Protein AF-A0A9E3F679-F1 (afdb_monomer_lite)

Radius of gyration: 23.99 Å; chains: 1; bounding box: 62×62×64 Å

Foldseek 3Di:
DDDVQLVVLCPDPDPVSVLVSLQCLLVVAPVSVVSLLVQCPDPDPSSVLSSLLSLLSSCAVVVDLVSLLSLLVSCLDPDQVSLQSSVVSLLNHDPVSNVSNDDQDDADPQWDAFLLSFWTWRHQDFDQADPVPSHGAEFAEEEEEEDEPPLLVLQLQALVQCVVAAACPPGRYAAEYEYAHDDPSNVVSCVVSVHGYTHIDGPDPDDPLPCSCLLVVLVRHVYFKYKYAYSNKGFQHYCVVVSVCQNPDDAQAKEFAFDPVRVVLVVVCVVVVCAPVVDLSAPPPQVCCCVPFVDGPSLVCLQQPPDDFRQPGQGDPRIMMHGSNNSVQLSVQSNVSPPSLNSQVSRPSGPCSNSVSSSRSNRVSVRYDHDDCLAEPELVVQVPPVPLCQFDQDPVVSDTAGNDDRPSHRMYRCPDPSSVVVVVVCVNNVND

Sequence (432 aa):
MIDPRLAEAASSANDVARLEAARRLADAGPAGLPLLRALVTDRNDFVRQAAKAAVYTVARDHADLEAARLGLEVAADNNLHLRVTAWQGLKALPRDLIAAAYEPPTPVPGHGIDCLSRNQVPTAAGPLRDPRTGGPRRCHVCVALVATPGFEGLLDMCLRSLKKNGGLEGLDHTLLAFMPGADDACRQVCRRHGALCVEPLSLVPPHASMKGMLYSLHRWVDARCYLCLEPDMLVLGPLRPLLERALAGRRGRLYAVPNLPSLRAQDAARRAGALREGGAGDPDLQAWITQCCGGDGGDVRFLLGERTVRPRLFANAGLFLGDREALARVEAQILAMQPFASLWIDTGYVHWRDEMVWNLAYSLAGNAVALPKHYNYEPEGEMEEGMLDGLRRDPETGRYAPALAPGQASVFHFVGAAKAWMPRYLEAYGIP

Secondary structure (DSSP, 8-state):
---HHHHHHHT-S-HHHHHHHHHHGGGGGGGGHHHHHHHTT-SSHHHHHHHHHHHHHHHHHHT-HHHHHHHHHHHT-SSHHHHHHHHHHHHTS-HHHHHHH--PPPPPTTEEE-TTSSEEEE-SSSTTB-TTTSSBEEEEEEEEEE--TT-HHHHHHHHHHHHHHS--TTS-EEEEEE-TT--HHHHHHHHHHT-EEE--EESS---TT--HHHHTGGGTEEEEEEEEE-TTEEE-S--HHHHHHHHHS-TT-EEEEEPHHHHHHHHHHHHTT-S-TT------HHHHHHHHHS--HHHHHHHHTT-----S--EEEEEEEE-HHHHHHHHHHHHHTTTHHHHHHHH---TTHHHHHHHHHHHHTT-EEEPPGGGSB-SHHHHTTS-TTSEEE-TTT--EEESS-TTS-SEEE--GGGGGGHHHHHHHTT--

pLDDT: mean 88.33, std 13.51, range [39.0, 98.5]

Structure (mmCIF, N/CA/C/O backbone):
data_AF-A0A9E3F679-F1
#
_entry.id   AF-A0A9E3F679-F1
#
loop_
_atom_site.group_PDB
_atom_site.id
_atom_site.type_symbol
_atom_site.label_atom_id
_atom_site.label_alt_id
_atom_site.label_comp_id
_atom_site.label_asym_id
_atom_site.label_entity_id
_atom_site.label_seq_id
_atom_site.pdbx_PDB_ins_code
_atom_site.Cartn_x
_atom_site.Cartn_y
_atom_site.Cartn_z
_atom_site.occupancy
_atom_site.B_iso_or_equiv
_atom_site.auth_seq_id
_atom_site.auth_comp_id
_atom_site.auth_asym_id
_atom_site.auth_atom_id
_atom_site.pdbx_PDB_model_num
ATOM 1 N N . MET A 1 1 ? 19.931 -14.560 -35.550 1.00 80.94 1 MET A N 1
ATOM 2 C CA . MET A 1 1 ? 21.250 -14.796 -34.920 1.00 80.94 1 MET A CA 1
ATOM 3 C C . MET A 1 1 ? 21.795 -13.457 -34.460 1.00 80.94 1 MET A C 1
ATOM 5 O O . MET A 1 1 ? 21.584 -12.485 -35.173 1.00 80.94 1 MET A O 1
ATOM 9 N N . ILE A 1 2 ? 22.438 -13.396 -33.293 1.00 92.06 2 ILE A N 1
ATOM 10 C CA . ILE A 1 2 ? 23.042 -12.155 -32.782 1.00 92.06 2 ILE A CA 1
ATOM 11 C C . ILE A 1 2 ? 24.328 -11.866 -33.572 1.00 92.06 2 ILE A C 1
ATOM 13 O O . ILE A 1 2 ? 25.098 -12.789 -33.831 1.00 92.06 2 ILE A O 1
ATOM 17 N N . ASP A 1 3 ? 24.564 -10.605 -33.942 1.00 93.44 3 ASP A N 1
ATOM 18 C CA . ASP A 1 3 ? 25.847 -10.152 -34.499 1.00 93.44 3 ASP A CA 1
ATOM 19 C C . ASP A 1 3 ? 26.981 -10.439 -33.487 1.00 93.44 3 ASP A C 1
ATOM 21 O O . ASP A 1 3 ? 26.928 -9.917 -32.368 1.00 93.44 3 ASP A O 1
ATOM 25 N N . PRO A 1 4 ? 28.016 -11.232 -33.835 1.00 95.19 4 PRO A N 1
ATOM 26 C CA . PRO A 1 4 ? 29.133 -11.527 -32.935 1.00 95.19 4 PRO A CA 1
ATOM 27 C C . PRO A 1 4 ? 29.804 -10.276 -32.355 1.00 95.19 4 PRO A C 1
ATOM 29 O O . PRO A 1 4 ? 30.250 -10.294 -31.209 1.00 95.19 4 PRO A O 1
ATOM 32 N N . ARG A 1 5 ? 29.814 -9.163 -33.103 1.00 96.06 5 ARG A N 1
ATOM 33 C CA . ARG A 1 5 ? 30.369 -7.885 -32.637 1.00 96.06 5 ARG A CA 1
ATOM 34 C C . ARG A 1 5 ? 29.556 -7.281 -31.495 1.00 96.06 5 ARG A C 1
ATOM 36 O O . ARG A 1 5 ? 30.126 -6.626 -30.630 1.00 96.06 5 ARG A O 1
ATOM 43 N N . LEU A 1 6 ? 28.237 -7.500 -31.467 1.00 95.31 6 LEU A N 1
ATOM 44 C CA . LEU A 1 6 ? 27.386 -7.061 -30.356 1.00 95.31 6 LEU A CA 1
ATOM 45 C C . LEU A 1 6 ? 27.658 -7.878 -29.092 1.00 95.31 6 LEU A C 1
ATOM 47 O O . LEU A 1 6 ? 27.690 -7.306 -28.006 1.00 95.31 6 LEU A O 1
ATOM 51 N N . ALA A 1 7 ? 27.892 -9.186 -29.227 1.00 96.19 7 ALA A N 1
ATOM 52 C CA . ALA A 1 7 ? 28.258 -10.037 -28.097 1.00 96.19 7 ALA A CA 1
ATOM 53 C C . ALA A 1 7 ? 29.616 -9.627 -27.502 1.00 96.19 7 ALA A C 1
ATOM 55 O O . ALA A 1 7 ? 29.734 -9.460 -26.288 1.00 96.19 7 ALA A O 1
ATOM 56 N N . GLU A 1 8 ? 30.613 -9.383 -28.357 1.00 96.94 8 GLU A N 1
ATOM 57 C CA . GLU A 1 8 ? 31.918 -8.865 -27.937 1.00 96.94 8 GLU A CA 1
ATOM 58 C C . GLU A 1 8 ? 31.774 -7.507 -27.231 1.00 96.94 8 GLU A C 1
ATOM 60 O O . GLU A 1 8 ? 32.242 -7.342 -26.102 1.00 96.94 8 GLU A O 1
ATOM 65 N N . ALA A 1 9 ? 31.045 -6.564 -27.840 1.00 96.44 9 ALA A N 1
ATOM 66 C CA . ALA A 1 9 ? 30.810 -5.238 -27.274 1.00 96.44 9 ALA A CA 1
ATOM 67 C C . ALA A 1 9 ? 30.090 -5.291 -25.917 1.00 96.44 9 ALA A C 1
ATOM 69 O O . ALA A 1 9 ? 30.489 -4.569 -25.005 1.00 96.44 9 ALA A O 1
ATOM 70 N N . ALA A 1 10 ? 29.096 -6.171 -25.748 1.00 96.62 10 ALA A N 1
ATOM 71 C CA . ALA A 1 10 ? 28.380 -6.373 -24.484 1.00 96.62 10 ALA A CA 1
ATOM 72 C C . ALA A 1 10 ? 29.289 -6.881 -23.350 1.00 96.62 10 ALA A C 1
ATOM 74 O O . ALA A 1 10 ? 29.038 -6.588 -22.185 1.00 96.62 10 ALA A O 1
ATOM 75 N N . SER A 1 11 ? 30.364 -7.600 -23.677 1.00 96.69 11 SER A N 1
ATOM 76 C CA . SER A 1 11 ? 31.350 -8.096 -22.704 1.00 96.69 11 SER A CA 1
ATOM 77 C C . SER A 1 11 ? 32.563 -7.172 -22.503 1.00 96.69 11 SER A C 1
ATOM 79 O O . SER A 1 11 ? 33.455 -7.475 -21.711 1.00 96.69 11 SER A O 1
ATOM 81 N N . SER A 1 12 ? 32.619 -6.040 -23.212 1.00 96.88 12 SER A N 1
ATOM 82 C CA . SER A 1 12 ? 33.777 -5.142 -23.218 1.00 96.88 12 SER A CA 1
ATOM 83 C C . SER A 1 12 ? 34.008 -4.450 -21.872 1.00 96.88 12 SER A C 1
ATOM 85 O O . SER A 1 12 ? 33.074 -4.008 -21.204 1.00 96.88 12 SER A O 1
ATOM 87 N N . ALA A 1 13 ? 35.273 -4.215 -21.511 1.00 96.56 13 ALA A N 1
ATOM 88 C CA . ALA A 1 13 ? 35.620 -3.370 -20.365 1.00 96.56 13 ALA A CA 1
ATOM 89 C C . ALA A 1 13 ? 35.211 -1.890 -20.553 1.00 96.56 13 ALA A C 1
ATOM 91 O O . ALA A 1 13 ? 35.121 -1.154 -19.569 1.00 96.56 13 ALA A O 1
ATOM 92 N N . ASN A 1 14 ? 34.950 -1.458 -21.794 1.00 97.56 14 ASN A N 1
ATOM 93 C CA . ASN A 1 14 ? 34.550 -0.095 -22.139 1.00 97.56 14 ASN A CA 1
ATOM 94 C C . ASN A 1 14 ? 33.033 0.100 -21.981 1.00 97.56 14 ASN A C 1
ATOM 96 O O . ASN A 1 14 ? 32.235 -0.497 -22.703 1.00 97.56 14 ASN A O 1
ATOM 100 N N . ASP A 1 15 ? 32.641 0.986 -21.067 1.00 98.12 15 ASP A N 1
ATOM 101 C CA . ASP A 1 15 ? 31.238 1.278 -20.762 1.00 98.12 15 ASP A CA 1
ATOM 102 C C . ASP A 1 15 ? 30.465 1.842 -21.970 1.00 98.12 15 ASP A C 1
ATOM 104 O O . ASP A 1 15 ? 29.288 1.534 -22.134 1.00 98.12 15 ASP A O 1
ATOM 108 N N . VAL A 1 16 ? 31.118 2.602 -22.859 1.00 97.81 16 VAL A N 1
ATOM 109 C CA . VAL A 1 16 ? 30.500 3.132 -24.090 1.00 97.81 16 VAL A CA 1
ATOM 110 C C . VAL A 1 16 ? 30.152 1.999 -25.054 1.00 97.81 16 VAL A C 1
ATOM 112 O O . VAL A 1 16 ? 29.074 2.003 -25.644 1.00 97.81 16 VAL A O 1
ATOM 115 N N . ALA A 1 17 ? 31.033 1.001 -25.183 1.00 97.62 17 ALA A N 1
ATOM 116 C CA . ALA A 1 17 ? 30.782 -0.161 -26.032 1.00 97.62 17 ALA A CA 1
ATOM 117 C C . ALA A 1 17 ? 29.613 -1.001 -25.498 1.00 97.62 17 ALA A C 1
ATOM 119 O O . ALA A 1 17 ? 28.734 -1.382 -26.270 1.00 97.62 17 ALA A O 1
ATOM 120 N N . ARG A 1 18 ? 29.554 -1.223 -24.176 1.00 98.25 18 ARG A N 1
ATOM 121 C CA . ARG A 1 18 ? 28.435 -1.940 -23.543 1.00 98.25 18 ARG A CA 1
ATOM 122 C C . ARG A 1 18 ? 27.120 -1.169 -23.638 1.00 98.25 18 ARG A C 1
ATOM 124 O O . ARG A 1 18 ? 26.083 -1.776 -23.886 1.00 98.25 18 ARG A O 1
ATOM 131 N N . LEU A 1 19 ? 27.156 0.156 -23.491 1.00 98.06 19 LEU A N 1
ATOM 132 C CA . LEU A 1 19 ? 25.983 1.020 -23.647 1.00 98.06 19 LEU A CA 1
ATOM 133 C C . LEU A 1 19 ? 25.403 0.925 -25.062 1.00 98.06 19 LEU A C 1
ATOM 135 O O . LEU A 1 19 ? 24.194 0.770 -25.228 1.00 98.06 19 LEU A O 1
ATOM 139 N N . GLU A 1 20 ? 26.261 0.997 -26.078 1.00 97.62 20 GLU A N 1
ATOM 140 C CA . GLU A 1 20 ? 25.837 0.868 -27.470 1.00 97.62 20 GLU A CA 1
ATOM 141 C C . GLU A 1 20 ? 25.322 -0.543 -27.777 1.00 97.62 20 GLU A C 1
ATOM 143 O O . GLU A 1 20 ? 24.285 -0.700 -28.423 1.00 97.62 20 GLU A O 1
ATOM 148 N N . ALA A 1 21 ? 25.985 -1.575 -27.244 1.00 98.00 21 ALA A N 1
ATOM 149 C CA . ALA A 1 21 ? 25.504 -2.947 -27.345 1.00 98.00 21 ALA A CA 1
ATOM 150 C C . ALA A 1 21 ? 24.099 -3.089 -26.738 1.00 98.00 21 ALA A C 1
ATOM 152 O O . ALA A 1 21 ? 23.206 -3.603 -27.404 1.00 98.00 21 ALA A O 1
ATOM 153 N N . ALA A 1 22 ? 23.870 -2.569 -25.527 1.00 97.50 22 ALA A N 1
ATOM 154 C CA . ALA A 1 22 ? 22.570 -2.613 -24.858 1.00 97.50 22 ALA A CA 1
ATOM 155 C C . ALA A 1 22 ? 21.447 -2.003 -25.712 1.00 97.50 22 ALA A C 1
ATOM 157 O O . ALA A 1 22 ? 20.374 -2.592 -25.820 1.00 97.50 22 ALA A O 1
ATOM 158 N N . ARG A 1 23 ? 21.702 -0.858 -26.359 1.00 96.12 23 ARG A N 1
ATOM 159 C CA . ARG A 1 23 ? 20.728 -0.191 -27.240 1.00 96.12 23 ARG A CA 1
ATOM 160 C C . ARG A 1 23 ? 20.392 -1.026 -28.473 1.00 96.12 23 ARG A C 1
ATOM 162 O O . ARG A 1 23 ? 19.222 -1.170 -28.804 1.00 96.12 23 ARG A O 1
ATOM 169 N N . ARG A 1 24 ? 21.410 -1.595 -29.123 1.00 97.19 24 ARG A N 1
ATOM 170 C CA . ARG A 1 24 ? 21.258 -2.369 -30.367 1.00 97.19 24 ARG A CA 1
ATOM 171 C C . ARG A 1 24 ? 20.737 -3.788 -30.149 1.00 97.19 24 ARG A C 1
ATOM 173 O O . ARG A 1 24 ? 20.224 -4.401 -31.077 1.00 97.19 24 ARG A O 1
ATOM 180 N N . LEU A 1 25 ? 20.856 -4.331 -28.937 1.00 97.19 25 LEU A N 1
ATOM 181 C CA . LEU A 1 25 ? 20.352 -5.669 -28.620 1.00 97.19 25 LEU A CA 1
ATOM 182 C C . LEU A 1 25 ? 18.822 -5.770 -28.702 1.00 97.19 25 LEU A C 1
ATOM 184 O O . LEU A 1 25 ? 18.325 -6.874 -28.914 1.00 97.19 25 LEU A O 1
ATOM 188 N N . ALA A 1 26 ? 18.088 -4.655 -28.602 1.00 94.56 26 ALA A N 1
ATOM 189 C CA . ALA A 1 26 ? 16.647 -4.640 -28.854 1.00 94.56 26 ALA A CA 1
ATOM 190 C C . ALA A 1 26 ? 16.306 -5.049 -30.300 1.00 94.56 26 ALA A C 1
ATOM 192 O O . ALA A 1 26 ? 15.379 -5.826 -30.512 1.00 94.56 26 ALA A O 1
ATOM 193 N N . ASP A 1 27 ? 17.108 -4.614 -31.280 1.00 96.06 27 ASP A N 1
ATOM 194 C CA . ASP A 1 27 ? 16.903 -4.915 -32.706 1.00 96.06 27 ASP A CA 1
ATOM 195 C C . ASP A 1 27 ? 17.104 -6.406 -33.030 1.00 96.06 27 ASP A C 1
ATOM 197 O O . ASP A 1 27 ? 16.627 -6.909 -34.047 1.00 96.06 27 ASP A O 1
ATOM 201 N N . ALA A 1 28 ? 17.814 -7.136 -32.163 1.00 95.19 28 ALA A N 1
ATOM 202 C CA . ALA A 1 28 ? 17.985 -8.582 -32.275 1.00 95.19 28 ALA A CA 1
ATOM 203 C C . ALA A 1 28 ? 16.760 -9.373 -31.765 1.00 95.19 28 ALA A C 1
ATOM 205 O O . ALA A 1 28 ? 16.750 -10.606 -31.863 1.00 95.19 28 ALA A O 1
ATOM 206 N N . GLY A 1 29 ? 15.748 -8.689 -31.218 1.00 95.56 29 GLY A N 1
ATOM 207 C CA . GLY A 1 29 ? 14.541 -9.289 -30.661 1.00 95.56 29 GLY A CA 1
ATOM 208 C C . GLY A 1 29 ? 14.841 -10.276 -29.523 1.00 95.56 29 GLY A C 1
ATOM 209 O O . GLY A 1 29 ? 15.822 -10.103 -28.790 1.00 95.56 29 GLY A O 1
ATOM 210 N N . PRO A 1 30 ? 14.054 -11.361 -29.385 1.00 97.19 30 PRO A N 1
ATOM 211 C CA . PRO A 1 30 ? 14.241 -12.359 -28.326 1.00 97.19 30 PRO A CA 1
ATOM 212 C C . PRO A 1 30 ? 15.635 -12.998 -28.297 1.00 97.19 30 PRO A C 1
ATOM 214 O O . PRO A 1 30 ? 16.128 -13.380 -27.236 1.00 97.19 30 PRO A O 1
ATOM 217 N N . ALA A 1 31 ? 16.324 -13.069 -29.443 1.00 97.06 31 ALA A N 1
ATOM 218 C CA . ALA A 1 31 ? 17.679 -13.608 -29.498 1.00 97.06 31 ALA A CA 1
ATOM 219 C C . ALA A 1 31 ? 18.676 -12.775 -28.672 1.00 97.06 31 ALA A C 1
ATOM 221 O O . ALA A 1 31 ? 19.662 -13.332 -28.205 1.00 97.06 31 ALA A O 1
ATOM 222 N N . GLY A 1 32 ? 18.431 -11.475 -28.463 1.00 97.19 32 GLY A N 1
ATOM 223 C CA . GLY A 1 32 ? 19.286 -10.592 -27.662 1.00 97.19 32 GLY A CA 1
ATOM 224 C C . GLY A 1 32 ? 19.144 -10.756 -26.141 1.00 97.19 32 GLY A C 1
ATOM 225 O O . GLY A 1 32 ? 20.013 -10.289 -25.399 1.00 97.19 32 GLY A O 1
ATOM 226 N N . LEU A 1 33 ? 18.093 -11.433 -25.657 1.00 97.12 33 LEU A N 1
ATOM 227 C CA . LEU A 1 33 ? 17.758 -11.505 -24.227 1.00 97.12 33 LEU A CA 1
ATOM 228 C C . LEU A 1 33 ? 18.863 -12.071 -23.322 1.00 97.12 33 LEU A C 1
ATOM 230 O O . LEU A 1 33 ? 19.068 -11.496 -22.252 1.00 97.12 33 LEU A O 1
ATOM 234 N N . PRO A 1 34 ? 19.620 -13.123 -23.699 1.00 97.56 34 PRO A N 1
ATOM 235 C CA . PRO A 1 34 ? 20.702 -13.627 -22.853 1.00 97.56 34 PRO A CA 1
ATOM 236 C C . PRO A 1 34 ? 21.771 -12.568 -22.545 1.00 97.56 34 PRO A C 1
ATOM 238 O O . PRO A 1 34 ? 22.261 -12.496 -21.421 1.00 97.56 34 PRO A O 1
ATOM 241 N N . LEU A 1 35 ? 22.100 -11.713 -23.521 1.00 97.88 35 LEU A N 1
ATOM 242 C CA . LEU A 1 35 ? 23.065 -10.625 -23.337 1.00 97.88 35 LEU A CA 1
ATOM 243 C C . LEU A 1 35 ? 22.453 -9.463 -22.546 1.00 97.88 35 LEU A C 1
ATOM 245 O O . LEU A 1 35 ? 23.104 -8.921 -21.654 1.00 97.88 35 LEU A O 1
ATOM 249 N N . LEU A 1 36 ? 21.188 -9.118 -22.808 1.00 97.94 36 LEU A N 1
ATOM 250 C CA . LEU A 1 36 ? 20.473 -8.101 -22.029 1.00 97.94 36 LEU A CA 1
ATOM 251 C C . LEU A 1 36 ? 20.374 -8.482 -20.546 1.00 97.94 36 LEU A C 1
ATOM 253 O O . LEU A 1 36 ? 20.601 -7.630 -19.691 1.00 97.94 36 LEU A O 1
ATOM 257 N N . ARG A 1 37 ? 20.125 -9.760 -20.230 1.00 97.56 37 ARG A N 1
ATOM 258 C CA . ARG A 1 37 ? 20.079 -10.274 -18.852 1.00 97.56 37 ARG A CA 1
ATOM 259 C C . ARG A 1 37 ? 21.392 -10.050 -18.092 1.00 97.56 37 ARG A C 1
ATOM 261 O O . ARG A 1 37 ? 21.352 -9.782 -16.897 1.00 97.56 37 ARG A O 1
ATOM 268 N N . ALA A 1 38 ? 22.541 -10.107 -18.763 1.00 96.94 38 ALA A N 1
ATOM 269 C CA . ALA A 1 38 ? 23.822 -9.772 -18.139 1.00 96.94 38 ALA A CA 1
ATOM 270 C C . ALA A 1 38 ? 23.984 -8.254 -17.916 1.00 96.94 38 ALA A C 1
ATOM 272 O O . ALA A 1 38 ? 24.497 -7.820 -16.884 1.00 96.94 38 ALA A O 1
ATOM 273 N N . LEU A 1 39 ? 23.517 -7.437 -18.866 1.00 97.44 39 LEU A N 1
ATOM 274 C CA . LEU A 1 39 ? 23.689 -5.980 -18.850 1.00 97.44 39 LEU A CA 1
ATOM 275 C C . LEU A 1 39 ? 22.720 -5.242 -17.911 1.00 97.44 39 LEU A C 1
ATOM 277 O O . LEU A 1 39 ? 23.024 -4.137 -17.465 1.00 97.44 39 LEU A O 1
ATOM 281 N N . VAL A 1 40 ? 21.569 -5.818 -17.553 1.00 96.94 40 VAL A N 1
ATOM 282 C CA . VAL A 1 40 ? 20.641 -5.178 -16.593 1.00 96.94 40 VAL A CA 1
ATOM 283 C C . VAL A 1 40 ? 21.222 -5.056 -15.178 1.00 96.94 40 VAL A C 1
ATOM 285 O O . VAL A 1 40 ? 20.765 -4.215 -14.404 1.00 96.94 40 VAL A O 1
ATOM 288 N N . THR A 1 41 ? 22.257 -5.840 -14.862 1.00 96.00 41 THR A N 1
ATOM 289 C CA . THR A 1 41 ? 23.034 -5.780 -13.613 1.00 96.00 41 THR A CA 1
ATOM 290 C C . THR A 1 41 ? 24.417 -5.143 -13.793 1.00 96.00 41 THR A C 1
ATOM 292 O O . THR A 1 41 ? 25.281 -5.310 -12.935 1.00 96.00 41 THR A O 1
ATOM 295 N N . ASP A 1 42 ? 24.660 -4.436 -14.902 1.00 97.50 42 ASP A N 1
ATOM 296 C CA . ASP A 1 42 ? 25.947 -3.785 -15.169 1.00 97.50 42 ASP A CA 1
ATOM 297 C C . ASP A 1 42 ? 26.356 -2.806 -14.054 1.00 97.50 42 ASP A C 1
ATOM 299 O O . ASP A 1 42 ? 25.527 -2.167 -13.408 1.00 97.50 42 ASP A O 1
ATOM 303 N N . ARG A 1 43 ? 27.663 -2.640 -13.847 1.00 95.81 43 ARG A N 1
ATOM 304 C CA . ARG A 1 43 ? 28.201 -1.676 -12.875 1.00 95.81 43 ARG A CA 1
ATOM 305 C C . ARG A 1 43 ? 27.931 -0.214 -13.252 1.00 95.81 43 ARG A C 1
ATOM 307 O O . ARG A 1 43 ? 27.995 0.650 -12.384 1.00 95.81 43 ARG A O 1
ATOM 314 N N . ASN A 1 44 ? 27.695 0.073 -14.532 1.00 96.81 44 ASN A N 1
ATOM 315 C CA . ASN A 1 44 ? 27.428 1.412 -15.040 1.00 96.81 44 ASN A CA 1
ATOM 316 C C . ASN A 1 44 ? 25.915 1.649 -15.178 1.00 96.81 44 ASN A C 1
ATOM 318 O O . ASN A 1 44 ? 25.216 0.931 -15.895 1.00 96.81 44 ASN A O 1
ATOM 322 N N . ASP A 1 45 ? 25.414 2.701 -14.533 1.00 95.88 45 ASP A N 1
ATOM 323 C CA . ASP A 1 45 ? 23.984 3.026 -14.498 1.00 95.88 45 ASP A CA 1
ATOM 324 C C . ASP A 1 45 ? 23.385 3.309 -15.879 1.00 95.88 45 ASP A C 1
ATOM 326 O O . ASP A 1 45 ? 22.256 2.895 -16.143 1.00 95.88 45 ASP A O 1
ATOM 330 N N . PHE A 1 46 ? 24.130 3.944 -16.789 1.00 96.69 46 PHE A N 1
ATOM 331 C CA . PHE A 1 46 ? 23.648 4.210 -18.147 1.00 96.69 46 PHE A CA 1
ATOM 332 C C . PHE A 1 46 ? 23.505 2.920 -18.956 1.00 96.69 46 PHE A C 1
ATOM 334 O O . PHE A 1 46 ? 22.536 2.768 -19.701 1.00 96.69 46 PHE A O 1
ATOM 341 N N . VAL A 1 47 ? 24.439 1.977 -18.786 1.00 97.50 47 VAL A N 1
ATOM 342 C CA . VAL A 1 47 ? 24.363 0.650 -19.417 1.00 97.50 47 VAL A CA 1
ATOM 343 C C . VAL A 1 47 ? 23.144 -0.103 -18.888 1.00 97.50 47 VAL A C 1
ATOM 345 O O . VAL A 1 47 ? 22.338 -0.576 -19.690 1.00 97.50 47 VAL A O 1
ATOM 348 N N . ARG A 1 48 ? 22.943 -0.132 -17.560 1.00 96.81 48 ARG A N 1
ATOM 349 C CA . ARG A 1 48 ? 21.747 -0.737 -16.949 1.00 96.81 48 ARG A CA 1
ATOM 350 C C . ARG A 1 48 ? 20.465 -0.110 -17.474 1.00 96.81 48 ARG A C 1
ATOM 352 O O . ARG A 1 48 ? 19.538 -0.827 -17.839 1.00 96.81 48 ARG A O 1
ATOM 359 N N . GLN A 1 49 ? 20.402 1.219 -17.527 1.00 96.12 49 GLN A N 1
ATOM 360 C CA . GLN A 1 49 ? 19.226 1.941 -18.003 1.00 96.12 49 GLN A CA 1
ATOM 361 C C . GLN A 1 49 ? 18.888 1.573 -19.452 1.00 96.12 49 GLN A C 1
ATOM 363 O O . GLN A 1 49 ? 17.735 1.255 -19.748 1.00 96.12 49 GLN A O 1
ATOM 368 N N . ALA A 1 50 ? 19.887 1.571 -20.339 1.00 96.94 50 ALA A N 1
ATOM 369 C CA . ALA A 1 50 ? 19.707 1.196 -21.736 1.00 96.94 50 ALA A CA 1
ATOM 370 C C . ALA A 1 50 ? 19.296 -0.274 -21.892 1.00 96.94 50 ALA A C 1
ATOM 372 O O . ALA A 1 50 ? 18.382 -0.565 -22.659 1.00 96.94 50 ALA A O 1
ATOM 373 N N . ALA A 1 51 ? 19.912 -1.184 -21.133 1.00 97.50 51 ALA 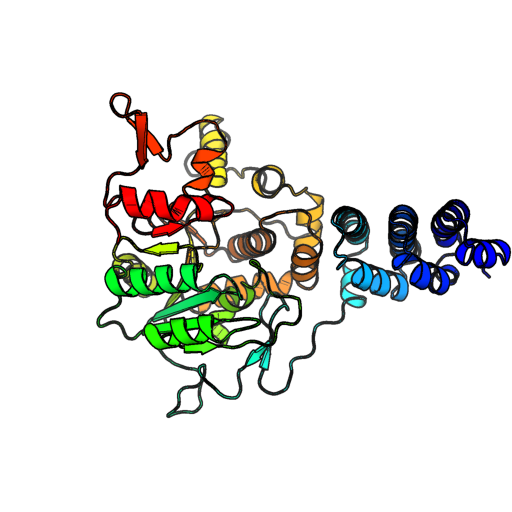A N 1
ATOM 374 C CA . ALA A 1 51 ? 19.574 -2.604 -21.165 1.00 97.50 51 ALA A CA 1
ATOM 375 C C . ALA A 1 51 ? 18.129 -2.849 -20.715 1.00 97.50 51 ALA A C 1
ATOM 377 O O . ALA A 1 51 ? 17.396 -3.574 -21.378 1.00 97.50 51 ALA A O 1
ATOM 378 N N . LYS A 1 52 ? 17.678 -2.191 -19.640 1.00 96.75 52 LYS A N 1
ATOM 379 C CA . LYS A 1 52 ? 16.281 -2.279 -19.188 1.00 96.75 52 LYS A CA 1
ATOM 380 C C . LYS A 1 52 ? 15.317 -1.759 -20.243 1.00 96.75 52 LYS A C 1
ATOM 382 O O . LYS A 1 52 ? 14.355 -2.446 -20.561 1.00 96.75 52 LYS A O 1
ATOM 387 N N . ALA A 1 53 ? 15.583 -0.583 -20.813 1.00 96.75 53 ALA A N 1
ATOM 388 C CA . ALA A 1 53 ? 14.757 -0.042 -21.890 1.00 96.75 53 ALA A CA 1
ATOM 389 C C . ALA A 1 53 ? 14.669 -1.018 -23.077 1.00 96.75 53 ALA A C 1
ATOM 391 O O . ALA A 1 53 ? 13.575 -1.276 -23.570 1.00 96.75 53 ALA A O 1
ATOM 392 N N . ALA A 1 54 ? 15.794 -1.625 -23.472 1.00 97.31 54 ALA A N 1
ATOM 393 C CA . ALA A 1 54 ? 15.835 -2.639 -24.521 1.00 97.31 54 ALA A CA 1
ATOM 394 C C . ALA A 1 54 ? 15.014 -3.893 -24.174 1.00 97.31 54 ALA A C 1
ATOM 396 O O . ALA A 1 54 ? 14.293 -4.385 -25.036 1.00 97.31 54 ALA A O 1
ATOM 397 N N . VAL A 1 55 ? 15.045 -4.373 -22.923 1.00 97.88 55 VAL A N 1
ATOM 398 C CA . VAL A 1 55 ? 14.193 -5.488 -22.462 1.00 97.88 55 VAL A CA 1
ATOM 399 C C . VAL A 1 55 ? 12.709 -5.175 -22.670 1.00 97.88 55 VAL A C 1
ATOM 401 O O . VAL A 1 55 ? 11.987 -6.000 -23.227 1.00 97.88 55 VAL A O 1
ATOM 404 N N . TYR A 1 56 ? 12.253 -3.976 -22.293 1.00 96.94 56 TYR A N 1
ATOM 405 C CA . TYR A 1 56 ? 10.855 -3.573 -22.493 1.00 96.94 56 TYR A CA 1
ATOM 406 C C . TYR A 1 56 ? 10.488 -3.399 -23.967 1.00 96.94 56 TYR A C 1
ATOM 408 O O . TYR A 1 56 ? 9.372 -3.744 -24.351 1.00 96.94 56 TYR A O 1
ATOM 416 N N . THR A 1 57 ? 11.413 -2.917 -24.801 1.00 97.38 57 THR A N 1
ATOM 417 C CA . THR A 1 57 ? 11.226 -2.876 -26.258 1.00 97.38 57 THR A CA 1
ATOM 418 C C . THR A 1 57 ? 11.034 -4.282 -26.819 1.00 97.38 57 THR A C 1
ATOM 420 O O . THR A 1 57 ? 10.061 -4.512 -27.530 1.00 97.38 57 THR A O 1
ATOM 423 N N . VAL A 1 58 ? 11.889 -5.244 -26.444 1.00 97.12 58 VAL A N 1
ATOM 424 C CA . VAL A 1 58 ? 11.758 -6.638 -26.899 1.00 97.12 58 VAL A CA 1
ATOM 425 C C . VAL A 1 58 ? 10.428 -7.241 -26.442 1.00 97.12 58 VAL A C 1
ATOM 427 O O . VAL A 1 58 ? 9.709 -7.818 -27.255 1.00 97.12 58 VAL A O 1
ATOM 430 N N . ALA A 1 59 ? 10.067 -7.062 -25.168 1.00 96.62 59 ALA A N 1
ATOM 431 C CA . ALA A 1 59 ? 8.806 -7.557 -24.619 1.00 96.62 59 ALA A CA 1
ATOM 432 C C . ALA A 1 59 ? 7.589 -6.987 -25.362 1.00 96.62 59 ALA A C 1
ATOM 434 O O . ALA A 1 59 ? 6.676 -7.732 -25.711 1.00 96.62 59 ALA A O 1
ATOM 435 N N . ARG A 1 60 ? 7.582 -5.679 -25.639 1.00 96.75 60 ARG A N 1
ATOM 436 C CA . ARG A 1 60 ? 6.476 -4.997 -26.322 1.00 96.75 60 ARG A CA 1
ATOM 437 C C . ARG A 1 60 ? 6.376 -5.386 -27.794 1.00 96.75 60 ARG A C 1
ATOM 439 O O . ARG A 1 60 ? 5.306 -5.779 -28.244 1.00 96.75 60 ARG A O 1
ATOM 446 N N . ASP A 1 61 ? 7.473 -5.256 -28.535 1.00 96.94 61 ASP A N 1
ATOM 447 C CA . ASP A 1 61 ? 7.460 -5.330 -30.000 1.00 96.94 61 ASP A CA 1
ATOM 448 C C . ASP A 1 61 ? 7.356 -6.780 -30.501 1.00 96.94 61 ASP A C 1
ATOM 450 O O . ASP A 1 61 ? 6.892 -7.018 -31.617 1.00 96.94 61 ASP A O 1
ATOM 454 N N . HIS A 1 62 ? 7.723 -7.756 -29.662 1.00 96.12 62 HIS A N 1
ATOM 455 C CA . HIS A 1 62 ? 7.639 -9.184 -29.979 1.00 96.12 62 HIS A CA 1
ATOM 456 C C . HIS A 1 62 ? 6.616 -9.960 -29.139 1.00 96.12 62 HIS A C 1
ATOM 458 O O . HIS A 1 62 ? 6.507 -11.171 -29.319 1.00 96.12 62 HIS A O 1
ATOM 464 N N . ALA A 1 63 ? 5.878 -9.297 -28.237 1.00 95.88 63 ALA A N 1
ATOM 465 C CA . ALA A 1 63 ? 5.000 -9.945 -27.254 1.00 95.88 63 ALA A CA 1
ATOM 466 C C . ALA A 1 63 ? 5.704 -11.092 -26.491 1.00 95.88 63 ALA A C 1
ATOM 468 O O . ALA A 1 63 ? 5.117 -12.140 -26.220 1.00 95.88 63 ALA A O 1
ATOM 469 N N . ASP A 1 64 ? 6.996 -10.911 -26.199 1.00 97.75 64 ASP A N 1
ATOM 470 C CA . ASP A 1 64 ? 7.858 -11.971 -25.685 1.00 97.75 64 ASP A CA 1
ATOM 471 C C . ASP A 1 64 ? 7.714 -12.121 -24.163 1.00 97.75 64 ASP A C 1
ATOM 473 O O . ASP A 1 64 ? 7.953 -11.185 -23.392 1.00 97.75 64 ASP A O 1
ATOM 477 N N . LEU A 1 65 ? 7.313 -13.320 -23.729 1.00 97.56 65 LEU A N 1
ATOM 478 C CA . LEU A 1 65 ? 7.029 -13.622 -22.326 1.00 97.56 65 LEU A CA 1
ATOM 479 C C . LEU A 1 65 ? 8.289 -13.614 -21.450 1.00 97.56 65 LEU A C 1
ATOM 481 O O . LEU A 1 65 ? 8.237 -13.164 -20.307 1.00 97.56 65 LEU A O 1
ATOM 485 N N . GLU A 1 66 ? 9.422 -14.083 -21.971 1.00 97.62 66 GLU A N 1
ATOM 486 C CA . GLU A 1 66 ? 10.687 -14.130 -21.229 1.00 97.62 66 GLU A CA 1
ATOM 487 C C . GLU A 1 66 ? 11.273 -12.728 -21.040 1.00 97.62 66 GLU A C 1
ATOM 489 O O . GLU A 1 66 ? 11.770 -12.393 -19.963 1.00 97.62 66 GLU A O 1
ATOM 494 N N . ALA A 1 67 ? 11.155 -11.873 -22.056 1.00 97.62 67 ALA A N 1
ATOM 495 C CA . ALA A 1 67 ? 11.483 -10.460 -21.960 1.00 97.62 67 ALA A CA 1
ATOM 496 C C . ALA A 1 67 ? 10.591 -9.750 -20.933 1.00 97.62 67 ALA A C 1
ATOM 498 O O . ALA A 1 67 ? 11.091 -8.969 -20.125 1.00 97.62 67 ALA A O 1
ATOM 499 N N . ALA A 1 68 ? 9.285 -10.041 -20.922 1.00 97.44 68 ALA A N 1
ATOM 500 C CA . ALA A 1 68 ? 8.364 -9.487 -19.935 1.00 97.44 68 ALA A CA 1
ATOM 501 C C . ALA A 1 68 ? 8.715 -9.942 -18.506 1.00 97.44 68 ALA A C 1
ATOM 503 O O . ALA A 1 68 ? 8.779 -9.100 -17.611 1.00 97.44 68 ALA A O 1
ATOM 504 N N . ARG A 1 69 ? 9.028 -11.232 -18.297 1.00 97.25 69 ARG A N 1
ATOM 505 C CA . ARG A 1 69 ? 9.517 -11.771 -17.010 1.00 97.25 69 ARG A CA 1
ATOM 506 C C . ARG A 1 69 ? 10.783 -11.061 -16.542 1.00 97.25 69 ARG A C 1
ATOM 508 O O . ARG A 1 69 ? 10.813 -10.543 -15.429 1.00 97.25 69 ARG A O 1
ATOM 515 N N . LEU A 1 70 ? 11.783 -10.947 -17.419 1.00 96.44 70 LEU A N 1
ATOM 516 C CA . LEU A 1 70 ? 13.008 -10.200 -17.126 1.00 96.44 70 LEU A CA 1
ATOM 517 C C . LEU A 1 70 ? 12.704 -8.730 -16.799 1.00 96.44 70 LEU A C 1
ATOM 519 O O . LEU A 1 70 ? 13.307 -8.171 -15.888 1.00 96.44 70 LEU A O 1
ATOM 523 N N . GLY A 1 71 ? 11.752 -8.109 -17.500 1.00 95.81 71 GLY A N 1
ATOM 524 C CA . GLY A 1 71 ? 11.253 -6.768 -17.199 1.00 95.81 71 GLY A CA 1
ATOM 525 C C . GLY A 1 71 ? 10.742 -6.650 -15.760 1.00 95.81 71 GLY A C 1
ATOM 526 O O . GLY A 1 71 ? 11.185 -5.770 -15.023 1.00 95.81 71 GLY A O 1
ATOM 527 N N . LEU A 1 72 ? 9.873 -7.571 -15.332 1.00 95.25 72 LEU A N 1
ATOM 528 C CA . LEU A 1 72 ? 9.345 -7.615 -13.963 1.00 95.25 72 LEU A CA 1
ATOM 529 C C . LEU A 1 72 ? 10.456 -7.808 -12.918 1.00 95.25 72 LEU A C 1
ATOM 531 O O . LEU A 1 72 ? 10.471 -7.092 -11.917 1.00 95.25 72 LEU A O 1
ATOM 535 N N . GLU A 1 73 ? 11.416 -8.705 -13.170 1.00 92.94 73 GLU A N 1
ATOM 536 C CA . GLU A 1 73 ? 12.573 -8.936 -12.290 1.00 92.94 73 GLU A CA 1
ATOM 537 C C . GLU A 1 73 ? 13.387 -7.650 -12.067 1.00 92.94 73 GLU A C 1
ATOM 539 O O . GLU A 1 73 ? 13.733 -7.299 -10.937 1.00 92.94 73 GLU A O 1
ATOM 544 N N . VAL A 1 74 ? 13.676 -6.905 -13.139 1.00 91.94 74 VAL A N 1
ATOM 545 C CA . VAL A 1 74 ? 14.538 -5.709 -13.073 1.00 91.94 74 VAL A CA 1
ATOM 546 C C . VAL A 1 74 ? 13.803 -4.449 -12.624 1.00 91.94 74 VAL A C 1
ATOM 548 O O . VAL A 1 74 ? 14.435 -3.393 -12.469 1.00 91.94 74 VAL A O 1
ATOM 551 N N . ALA A 1 75 ? 12.485 -4.532 -12.439 1.00 90.94 75 ALA A N 1
ATOM 552 C CA . ALA A 1 75 ? 11.654 -3.419 -12.008 1.00 90.94 75 ALA A CA 1
ATOM 553 C C . ALA A 1 75 ? 11.876 -3.069 -10.525 1.00 90.94 75 ALA A C 1
ATOM 555 O O . ALA A 1 75 ? 11.806 -1.898 -10.154 1.00 90.94 75 ALA A O 1
ATOM 556 N N . ALA A 1 76 ? 12.251 -4.047 -9.696 1.00 83.62 76 ALA A N 1
ATOM 557 C CA . ALA A 1 76 ? 12.524 -3.885 -8.265 1.00 83.62 76 ALA A CA 1
ATOM 558 C C . ALA A 1 76 ? 13.918 -3.290 -7.938 1.00 83.62 76 ALA A C 1
ATOM 560 O O . ALA A 1 76 ? 14.494 -3.579 -6.891 1.00 83.62 76 ALA A O 1
ATOM 561 N N . ASP A 1 77 ? 14.496 -2.470 -8.823 1.00 88.00 77 ASP A N 1
ATOM 562 C CA . ASP A 1 77 ? 15.838 -1.900 -8.619 1.00 88.00 77 ASP A CA 1
ATOM 563 C C . ASP A 1 77 ? 15.889 -0.925 -7.431 1.00 88.00 77 ASP A C 1
ATOM 565 O O . ASP A 1 77 ? 14.951 -0.172 -7.175 1.00 88.00 77 ASP A O 1
ATOM 569 N N . ASN A 1 78 ? 17.017 -0.874 -6.727 1.00 84.06 78 ASN A N 1
ATOM 570 C CA . ASN A 1 78 ? 17.213 0.081 -5.636 1.00 84.06 78 ASN A CA 1
ATOM 571 C C . ASN A 1 78 ? 17.486 1.511 -6.141 1.00 84.06 78 ASN A C 1
ATOM 573 O O . ASN A 1 78 ? 17.260 2.476 -5.410 1.00 84.06 78 ASN A O 1
ATOM 577 N N . ASN A 1 79 ? 17.948 1.676 -7.386 1.00 88.81 79 ASN A N 1
ATOM 578 C CA . ASN A 1 79 ? 18.165 2.980 -8.005 1.00 88.81 79 ASN A CA 1
ATOM 579 C C . ASN A 1 79 ? 16.839 3.565 -8.522 1.00 88.81 79 ASN A C 1
ATOM 581 O O . ASN A 1 79 ? 16.172 3.003 -9.395 1.00 88.81 79 ASN A O 1
ATOM 585 N N . LEU A 1 80 ? 16.484 4.746 -8.010 1.00 85.94 80 LEU A N 1
ATOM 586 C CA . LEU A 1 80 ? 15.239 5.438 -8.336 1.00 85.94 80 LEU A CA 1
ATOM 587 C C . LEU A 1 80 ? 15.081 5.732 -9.838 1.00 85.94 80 LEU A C 1
ATOM 589 O O . LEU A 1 80 ? 14.004 5.502 -10.380 1.00 85.94 80 LEU A O 1
ATOM 593 N N . HIS A 1 81 ? 16.134 6.175 -10.530 1.00 87.81 81 HIS A N 1
ATOM 594 C CA . HIS A 1 81 ? 16.072 6.472 -11.967 1.00 87.81 81 HIS A CA 1
ATOM 595 C C . HIS A 1 81 ? 15.856 5.210 -12.813 1.00 87.81 81 HIS A C 1
ATOM 597 O O . HIS A 1 81 ? 15.111 5.228 -13.800 1.00 87.81 81 HIS A O 1
ATOM 603 N N . LEU A 1 82 ? 16.460 4.091 -12.403 1.00 89.75 82 LEU A N 1
ATOM 604 C CA . LEU A 1 82 ? 16.259 2.803 -13.066 1.00 89.75 82 LEU A CA 1
ATOM 605 C C . LEU A 1 82 ? 14.843 2.267 -12.841 1.00 89.75 82 LEU A C 1
ATOM 607 O O . LEU A 1 82 ? 14.261 1.723 -13.779 1.00 89.75 82 LEU A O 1
ATOM 611 N N . ARG A 1 83 ? 14.263 2.471 -11.651 1.00 88.62 83 ARG A N 1
ATOM 612 C CA . ARG A 1 83 ? 12.850 2.151 -11.394 1.00 88.62 83 ARG A CA 1
ATOM 613 C C . ARG A 1 83 ? 11.902 2.969 -12.250 1.00 88.62 83 ARG A C 1
ATOM 615 O O . ARG A 1 83 ? 10.979 2.398 -12.808 1.00 88.62 83 ARG A O 1
ATOM 622 N N . VAL A 1 84 ? 12.146 4.271 -12.413 1.00 88.94 84 VAL A N 1
ATOM 623 C CA . VAL A 1 84 ? 11.318 5.117 -13.293 1.00 88.94 84 VAL A CA 1
ATOM 624 C C . VAL A 1 84 ? 11.359 4.602 -14.730 1.00 88.94 84 VAL A C 1
ATOM 626 O O . VAL A 1 84 ? 10.317 4.473 -15.364 1.00 88.94 84 VAL A O 1
ATOM 629 N N . THR A 1 85 ? 12.545 4.249 -15.233 1.00 90.94 85 THR A N 1
ATOM 630 C CA . THR A 1 85 ? 12.686 3.666 -16.578 1.00 90.94 85 THR A CA 1
ATOM 631 C C . THR A 1 85 ? 11.911 2.351 -16.691 1.00 90.94 85 THR A C 1
ATOM 633 O O . THR A 1 85 ? 11.174 2.152 -17.654 1.00 90.94 85 THR A O 1
ATOM 636 N N . ALA A 1 86 ? 12.030 1.479 -15.686 1.00 92.06 86 ALA A N 1
ATOM 637 C CA . ALA A 1 86 ? 11.290 0.226 -15.639 1.00 92.06 86 ALA A CA 1
ATOM 638 C C . ALA A 1 86 ? 9.773 0.438 -15.581 1.00 92.06 86 ALA A C 1
ATOM 640 O O . ALA A 1 86 ? 9.034 -0.212 -16.313 1.00 92.06 86 ALA A O 1
ATOM 641 N N . TRP A 1 87 ? 9.313 1.398 -14.781 1.00 92.62 87 TRP A N 1
ATOM 642 C CA . TRP A 1 87 ? 7.905 1.747 -14.664 1.00 92.62 87 TRP A CA 1
ATOM 643 C C . TRP A 1 87 ? 7.314 2.206 -15.998 1.00 92.62 87 TRP A C 1
ATOM 645 O O . TRP A 1 87 ? 6.272 1.707 -16.418 1.00 92.62 87 TRP A O 1
ATOM 655 N N . GLN A 1 88 ? 8.001 3.103 -16.710 1.00 92.75 88 GLN A N 1
ATOM 656 C CA . GLN A 1 88 ? 7.550 3.552 -18.032 1.00 92.75 88 GLN A CA 1
ATOM 657 C C . GLN A 1 88 ? 7.537 2.406 -19.053 1.00 92.75 88 GLN A C 1
ATOM 659 O O . GLN A 1 88 ? 6.613 2.314 -19.860 1.00 92.75 88 GLN A O 1
ATOM 664 N N . GLY A 1 89 ? 8.520 1.504 -18.981 1.00 93.75 89 GLY A N 1
ATOM 665 C CA . GLY A 1 89 ? 8.552 0.282 -19.780 1.00 93.75 89 GLY A CA 1
ATOM 666 C C . GLY A 1 89 ? 7.354 -0.631 -19.511 1.00 93.75 89 GLY A C 1
ATOM 667 O O . GLY A 1 89 ? 6.659 -1.012 -20.449 1.00 93.75 89 GLY A O 1
ATOM 668 N N . LEU A 1 90 ? 7.055 -0.912 -18.237 1.00 94.69 90 LEU A N 1
ATOM 669 C CA . LEU A 1 90 ? 5.903 -1.719 -17.823 1.00 94.69 90 LEU A CA 1
ATOM 670 C C . LEU A 1 90 ? 4.578 -1.111 -18.284 1.00 94.69 90 LEU A C 1
ATOM 672 O O . LEU A 1 90 ? 3.733 -1.830 -18.808 1.00 94.69 90 LEU A O 1
ATOM 676 N N . LYS A 1 91 ? 4.400 0.208 -18.155 1.00 93.88 91 LYS A N 1
ATOM 677 C CA . LYS A 1 91 ? 3.189 0.895 -18.636 1.00 93.88 91 LYS A CA 1
ATOM 678 C C . LYS A 1 91 ? 2.948 0.745 -20.135 1.00 93.88 91 LYS A C 1
ATOM 680 O O . LYS A 1 91 ? 1.802 0.834 -20.572 1.00 93.88 91 LYS A O 1
ATOM 685 N N . ALA A 1 92 ? 4.010 0.549 -20.911 1.00 95.00 92 ALA A N 1
ATOM 686 C CA . ALA A 1 92 ? 3.930 0.369 -22.352 1.00 95.00 92 ALA A CA 1
ATOM 687 C C . ALA A 1 92 ? 3.645 -1.084 -22.773 1.00 95.00 92 ALA A C 1
ATOM 689 O O . ALA A 1 92 ? 3.370 -1.313 -23.952 1.00 95.00 92 ALA A O 1
ATOM 690 N N . LEU A 1 93 ? 3.714 -2.056 -21.855 1.00 96.31 93 LEU A N 1
ATOM 691 C CA . LEU A 1 93 ? 3.417 -3.453 -22.165 1.00 96.31 93 LEU A CA 1
ATOM 692 C C . LEU A 1 93 ? 1.905 -3.731 -22.155 1.00 96.31 93 LEU A C 1
ATOM 694 O O . LEU A 1 93 ? 1.168 -3.158 -21.346 1.00 96.31 93 LEU A O 1
ATOM 698 N N . PRO A 1 94 ? 1.429 -4.665 -22.998 1.00 96.56 94 PRO A N 1
ATOM 699 C CA . PRO A 1 94 ? 0.084 -5.213 -22.877 1.00 96.56 94 PRO A CA 1
ATOM 700 C C . PRO A 1 94 ? -0.158 -5.827 -21.489 1.00 96.56 94 PRO A C 1
ATOM 702 O O . PRO A 1 94 ? 0.698 -6.510 -20.921 1.00 96.56 94 PRO A O 1
ATOM 705 N N . ARG A 1 95 ? -1.345 -5.586 -20.923 1.00 96.06 95 ARG A N 1
ATOM 706 C CA . ARG A 1 95 ? -1.707 -6.061 -19.575 1.00 96.06 95 ARG A CA 1
ATOM 707 C C . ARG A 1 95 ? -1.746 -7.583 -19.479 1.00 96.06 95 ARG A C 1
ATOM 709 O O . ARG A 1 95 ? -1.329 -8.142 -18.473 1.00 96.06 95 ARG A O 1
ATOM 716 N N . ASP A 1 96 ? -2.278 -8.238 -20.498 1.00 97.12 96 ASP A N 1
ATOM 717 C CA . ASP A 1 96 ? -2.341 -9.693 -20.613 1.00 97.12 96 ASP A CA 1
ATOM 718 C C . ASP A 1 96 ? -0.942 -10.319 -20.649 1.00 97.12 96 ASP A C 1
ATOM 720 O O . ASP A 1 96 ? -0.713 -11.316 -19.966 1.00 97.12 96 ASP A O 1
ATOM 724 N N . LEU A 1 97 ? 0.015 -9.682 -21.331 1.00 97.62 97 LEU A N 1
ATOM 725 C CA . LEU A 1 97 ? 1.418 -10.100 -21.307 1.00 97.62 97 LEU A CA 1
ATOM 726 C C . LEU A 1 97 ? 2.026 -9.982 -19.901 1.00 97.62 97 LEU A C 1
ATOM 728 O O . LEU A 1 97 ? 2.655 -10.926 -19.428 1.00 97.62 97 LEU A O 1
ATOM 732 N N . ILE A 1 98 ? 1.802 -8.863 -19.199 1.00 97.50 98 ILE A N 1
ATOM 733 C CA . ILE A 1 98 ? 2.251 -8.697 -17.803 1.00 97.50 98 ILE A CA 1
ATOM 734 C C . ILE A 1 98 ? 1.625 -9.765 -16.903 1.00 97.50 98 ILE A C 1
ATOM 736 O O . ILE A 1 98 ? 2.321 -10.374 -16.096 1.00 97.50 98 ILE A O 1
ATOM 740 N N . ALA A 1 99 ? 0.317 -9.994 -17.029 1.00 96.75 99 ALA A N 1
ATOM 741 C CA . ALA A 1 99 ? -0.399 -10.977 -16.226 1.00 96.75 99 ALA A CA 1
ATOM 742 C C . ALA A 1 99 ? 0.103 -12.408 -16.476 1.00 96.75 99 ALA A C 1
ATOM 744 O O . ALA A 1 99 ? 0.193 -13.181 -15.528 1.00 96.75 99 ALA A O 1
ATOM 745 N N . ALA A 1 100 ? 0.462 -12.745 -17.718 1.00 97.44 100 ALA A N 1
ATOM 746 C CA . ALA A 1 100 ? 1.062 -14.033 -18.056 1.00 97.44 100 ALA A CA 1
ATOM 747 C C . ALA A 1 100 ? 2.508 -14.168 -17.545 1.00 97.44 100 ALA A C 1
ATOM 749 O O . ALA A 1 100 ? 2.930 -15.264 -17.180 1.00 97.44 100 ALA A O 1
ATOM 750 N N . ALA A 1 101 ? 3.268 -13.069 -17.530 1.00 97.06 101 ALA A N 1
ATOM 751 C CA . ALA A 1 101 ? 4.652 -13.041 -17.060 1.00 97.06 101 ALA A CA 1
ATOM 752 C C . ALA A 1 101 ? 4.767 -13.040 -15.529 1.00 97.06 101 ALA A C 1
ATOM 754 O O . ALA A 1 101 ? 5.775 -13.492 -14.990 1.00 97.06 101 ALA A O 1
ATOM 755 N N . TYR A 1 102 ? 3.765 -12.508 -14.829 1.00 96.75 102 TYR A N 1
ATOM 756 C CA . TYR A 1 102 ? 3.785 -12.375 -13.380 1.00 96.75 102 TYR A CA 1
ATOM 757 C C . TYR A 1 102 ? 3.542 -13.714 -12.683 1.00 96.75 102 TYR A C 1
ATOM 759 O O . TYR A 1 102 ? 2.492 -14.338 -12.833 1.00 96.75 102 TYR A O 1
ATOM 767 N N . GLU A 1 103 ? 4.489 -14.106 -11.838 1.00 95.06 103 GLU A N 1
ATOM 768 C CA . GLU A 1 103 ? 4.370 -15.286 -10.991 1.00 95.06 103 GLU A CA 1
ATOM 769 C C . GLU A 1 103 ? 3.913 -14.861 -9.590 1.00 95.06 103 GLU A C 1
ATOM 771 O O . GLU A 1 103 ? 4.680 -14.232 -8.854 1.00 95.06 103 GLU A O 1
ATOM 776 N N . PRO A 1 104 ? 2.659 -15.153 -9.194 1.00 93.62 104 PRO A N 1
ATOM 777 C CA . PRO A 1 104 ? 2.193 -14.798 -7.866 1.00 93.62 104 PRO A CA 1
ATOM 778 C C . PRO A 1 104 ? 2.984 -15.570 -6.803 1.00 93.62 104 PRO A C 1
ATOM 780 O O . PRO A 1 104 ? 3.327 -16.740 -7.008 1.00 93.62 104 PRO A O 1
ATOM 783 N N . PRO A 1 105 ? 3.238 -14.960 -5.633 1.00 94.56 105 PRO A N 1
ATOM 784 C CA . PRO A 1 105 ? 3.905 -15.662 -4.552 1.00 94.56 105 PRO A CA 1
ATOM 785 C C . PRO A 1 105 ? 3.098 -16.899 -4.149 1.00 94.56 105 PRO A C 1
ATOM 787 O O . PRO A 1 105 ? 1.874 -16.855 -4.022 1.00 94.56 105 PRO A O 1
ATOM 790 N N . THR A 1 106 ? 3.793 -18.012 -3.921 1.00 95.56 106 THR A N 1
ATOM 791 C CA . THR A 1 106 ? 3.163 -19.231 -3.406 1.00 95.56 106 THR A CA 1
ATOM 792 C C . THR A 1 106 ? 3.042 -19.129 -1.882 1.00 95.56 106 THR A C 1
ATOM 794 O O . THR A 1 106 ? 4.045 -18.853 -1.212 1.00 95.56 106 THR A O 1
ATOM 797 N N . PRO A 1 107 ? 1.844 -19.333 -1.300 1.00 94.62 107 PRO A N 1
ATOM 798 C CA . PRO A 1 107 ? 1.687 -19.310 0.145 1.00 94.62 107 PRO A CA 1
ATOM 799 C C . PRO A 1 107 ? 2.399 -20.511 0.775 1.00 94.62 107 PRO A C 1
ATOM 801 O O . PRO A 1 107 ? 2.213 -21.658 0.366 1.00 94.62 107 PRO A O 1
ATOM 804 N N . VAL A 1 108 ? 3.187 -20.249 1.810 1.00 95.56 108 VAL A N 1
ATOM 805 C CA . VAL A 1 108 ? 3.746 -21.255 2.708 1.00 95.56 108 VAL A CA 1
ATOM 806 C C . VAL A 1 108 ? 2.581 -21.968 3.405 1.00 95.56 108 VAL A C 1
ATOM 808 O O . VAL A 1 108 ? 1.611 -21.309 3.800 1.00 95.56 108 VAL A O 1
ATOM 811 N N . PRO A 1 109 ? 2.639 -23.301 3.600 1.00 94.88 109 PRO A N 1
ATOM 812 C CA . PRO A 1 109 ? 1.617 -24.023 4.344 1.00 94.88 109 PRO A CA 1
ATOM 813 C C . PRO A 1 109 ? 1.274 -23.341 5.673 1.00 94.88 109 PRO A C 1
ATOM 815 O O . PRO A 1 109 ? 2.143 -22.921 6.439 1.00 94.88 109 PRO A O 1
ATOM 818 N N . GLY A 1 110 ? -0.024 -23.191 5.927 1.00 93.50 110 GLY A N 1
ATOM 819 C CA . GLY A 1 110 ? -0.521 -22.512 7.118 1.00 93.50 110 GLY A CA 1
ATOM 820 C C . GLY A 1 110 ? -0.364 -20.992 7.114 1.00 93.50 110 GLY A C 1
ATOM 821 O O . GLY A 1 110 ? -0.565 -20.392 8.165 1.00 93.50 110 GLY A O 1
ATOM 822 N N . HIS A 1 111 ? -0.063 -20.364 5.976 1.00 96.31 111 HIS A N 1
ATOM 823 C CA . HIS A 1 111 ? -0.066 -18.912 5.800 1.00 96.31 111 HIS A CA 1
ATOM 824 C C . HIS A 1 111 ? -1.069 -18.477 4.724 1.00 96.31 111 HIS A C 1
ATOM 826 O O . HIS A 1 111 ? -1.420 -19.242 3.829 1.00 96.31 111 HIS A O 1
ATOM 832 N N . GLY A 1 112 ? -1.551 -17.241 4.833 1.00 96.00 112 GLY A N 1
ATOM 833 C CA . GLY A 1 112 ? -2.364 -16.576 3.819 1.00 96.00 112 GLY A CA 1
ATOM 834 C C . GLY A 1 112 ? -1.642 -15.344 3.291 1.00 96.00 112 GLY A C 1
ATOM 835 O O . GLY A 1 112 ? -1.012 -14.627 4.061 1.00 96.00 112 GLY A O 1
ATOM 836 N N . ILE A 1 113 ? -1.727 -15.088 1.989 1.00 97.38 113 ILE A N 1
ATOM 837 C CA . ILE A 1 113 ? -1.128 -13.896 1.378 1.00 97.38 113 ILE A CA 1
ATOM 838 C C . ILE A 1 113 ? -2.086 -12.707 1.535 1.00 97.38 113 ILE A C 1
ATOM 840 O O . ILE A 1 113 ? -3.301 -12.847 1.345 1.00 97.38 113 ILE A O 1
ATOM 844 N N . ASP A 1 114 ? -1.547 -11.549 1.917 1.00 97.81 114 ASP A N 1
ATOM 845 C CA . ASP A 1 114 ? -2.306 -10.302 1.971 1.00 97.81 114 ASP A CA 1
ATOM 846 C C . ASP A 1 114 ? -2.690 -9.797 0.569 1.00 97.81 114 ASP A C 1
ATOM 848 O O . ASP A 1 114 ? -2.134 -10.199 -0.448 1.00 97.81 114 ASP A O 1
ATOM 852 N N . CYS A 1 115 ? -3.674 -8.908 0.474 1.00 97.69 115 CYS A N 1
ATOM 853 C CA . CYS A 1 115 ? -4.220 -8.493 -0.820 1.00 97.69 115 CYS A CA 1
ATOM 854 C C . CYS A 1 115 ? -3.262 -7.665 -1.687 1.00 97.69 115 CYS A C 1
ATOM 856 O O . CYS A 1 115 ? -3.553 -7.430 -2.859 1.00 97.69 115 CYS A O 1
ATOM 858 N N . LEU A 1 116 ? -2.134 -7.218 -1.128 1.00 97.00 116 LEU A N 1
ATOM 859 C CA . LEU A 1 116 ? -1.060 -6.540 -1.856 1.00 97.00 116 LEU A CA 1
ATOM 860 C C . LEU A 1 116 ? 0.108 -7.475 -2.200 1.00 97.00 116 LEU A C 1
ATOM 862 O O . LEU A 1 116 ? 1.102 -7.009 -2.757 1.00 97.00 116 LEU A O 1
ATOM 866 N N . SER A 1 117 ? -0.004 -8.770 -1.894 1.00 96.75 117 SER A N 1
ATOM 867 C CA . SER A 1 117 ? 1.005 -9.794 -2.181 1.00 96.75 117 SER A CA 1
ATOM 868 C C . SER A 1 117 ? 2.390 -9.485 -1.604 1.00 96.75 117 SER A C 1
ATOM 870 O O . SER A 1 117 ? 3.403 -9.865 -2.185 1.00 96.75 117 SER A O 1
ATOM 872 N N . ARG A 1 118 ? 2.455 -8.784 -0.465 1.00 95.81 118 ARG A N 1
ATOM 873 C CA . ARG A 1 118 ? 3.723 -8.378 0.177 1.00 95.81 118 ARG A CA 1
ATOM 874 C C . ARG A 1 118 ? 4.028 -9.177 1.432 1.00 95.81 118 ARG A C 1
ATOM 876 O O . ARG A 1 118 ? 5.182 -9.233 1.851 1.00 95.81 118 ARG A O 1
ATOM 883 N N . ASN A 1 119 ? 3.010 -9.780 2.039 1.00 97.38 119 ASN A N 1
ATOM 884 C CA . ASN A 1 119 ? 3.138 -10.479 3.310 1.00 97.38 119 ASN A CA 1
ATOM 885 C C . ASN A 1 119 ? 2.397 -11.810 3.280 1.00 97.38 119 ASN A C 1
ATOM 887 O O . ASN A 1 119 ? 1.278 -11.896 2.772 1.00 97.38 119 ASN A O 1
ATOM 891 N N . GLN A 1 120 ? 2.993 -12.824 3.901 1.00 97.44 120 GLN A N 1
ATOM 892 C CA . GLN A 1 120 ? 2.302 -14.052 4.261 1.00 97.44 120 GLN A CA 1
ATOM 893 C C . GLN A 1 120 ? 1.998 -14.041 5.758 1.00 97.44 120 GLN A C 1
ATOM 895 O O . GLN A 1 120 ? 2.892 -14.089 6.601 1.00 97.44 120 GLN A O 1
ATOM 900 N N . VAL A 1 121 ? 0.717 -13.960 6.090 1.00 97.00 121 VAL A N 1
ATOM 901 C CA . VAL A 1 121 ? 0.204 -13.912 7.456 1.00 97.00 121 VAL A CA 1
ATOM 902 C C . VAL A 1 121 ? 0.023 -15.340 7.973 1.00 97.00 121 VAL A C 1
ATOM 904 O O . VAL A 1 121 ? -0.635 -16.134 7.298 1.00 97.00 121 VAL A O 1
ATOM 907 N N . PRO A 1 122 ? 0.553 -15.700 9.155 1.00 95.44 122 PRO A N 1
ATOM 908 C CA . PRO A 1 122 ? 0.331 -17.023 9.731 1.00 95.44 122 PRO A CA 1
ATOM 909 C C . PRO A 1 122 ? -1.158 -17.233 10.028 1.00 95.44 122 PRO A C 1
ATOM 911 O O . PRO A 1 122 ? -1.782 -16.462 10.753 1.00 95.44 122 PRO A O 1
ATOM 914 N N . THR A 1 123 ? -1.741 -18.291 9.465 1.00 89.62 123 THR A N 1
ATOM 915 C CA . THR A 1 123 ? -3.158 -18.635 9.627 1.00 89.62 123 THR A CA 1
ATOM 916 C C . THR A 1 123 ? -3.374 -19.941 10.368 1.00 89.62 123 THR A C 1
ATOM 918 O O . THR A 1 123 ? -4.401 -20.062 11.008 1.00 89.62 123 THR A O 1
ATOM 921 N N . ALA A 1 124 ? -2.496 -20.943 10.318 1.00 78.31 124 ALA A N 1
ATOM 922 C CA . ALA A 1 124 ? -2.792 -22.257 10.914 1.00 78.31 124 ALA A CA 1
ATOM 923 C C . ALA A 1 124 ? -2.615 -22.306 12.441 1.00 78.31 124 ALA A C 1
ATOM 925 O O . ALA A 1 124 ? -3.291 -23.080 13.113 1.00 78.31 124 ALA A O 1
ATOM 926 N N . ALA A 1 125 ? -1.741 -21.469 12.995 1.00 72.31 125 ALA A N 1
ATOM 927 C CA . ALA A 1 125 ? -1.424 -21.436 14.416 1.00 72.31 125 ALA A CA 1
ATOM 928 C C . ALA A 1 125 ? -1.069 -20.009 14.858 1.00 72.31 125 ALA A C 1
ATOM 930 O O . ALA A 1 125 ? -0.794 -19.140 14.030 1.00 72.31 125 ALA A O 1
ATOM 931 N N . GLY A 1 126 ? -1.062 -19.777 16.171 1.00 81.50 126 GLY A N 1
ATOM 932 C CA . GLY A 1 126 ? -0.564 -18.538 16.765 1.00 81.50 126 GLY A CA 1
ATOM 933 C C . GLY A 1 126 ? -1.652 -17.520 17.142 1.00 81.50 126 GLY A C 1
ATOM 934 O O . GLY A 1 126 ? -2.800 -17.895 17.389 1.00 81.50 126 GLY A O 1
ATOM 935 N N . PRO A 1 127 ? -1.302 -16.225 17.241 1.00 81.88 127 PRO A N 1
ATOM 936 C CA . PRO A 1 127 ? -2.115 -15.193 17.904 1.00 81.88 127 PRO A CA 1
ATOM 937 C C . PRO A 1 127 ? -3.482 -14.945 17.247 1.00 81.88 127 PRO A C 1
ATOM 939 O O . PRO A 1 127 ? -4.424 -14.508 17.913 1.00 81.88 127 PRO A O 1
ATOM 942 N N . LEU A 1 128 ? -3.609 -15.258 15.956 1.00 90.75 128 LEU A N 1
ATOM 943 C CA . LEU A 1 128 ? -4.835 -15.091 15.173 1.00 90.75 128 LEU A CA 1
ATOM 944 C C . LEU A 1 128 ? -5.859 -16.213 15.387 1.00 90.75 128 LEU A C 1
ATOM 946 O O . LEU A 1 128 ? -6.999 -16.094 14.938 1.00 90.75 128 LEU A O 1
ATOM 950 N N . ARG A 1 129 ? -5.487 -17.287 16.094 1.00 91.12 129 ARG A N 1
ATOM 951 C CA . ARG A 1 129 ? -6.418 -18.343 16.484 1.00 91.12 129 ARG A CA 1
ATOM 952 C C . ARG A 1 129 ? -6.957 -18.119 17.887 1.00 91.12 129 ARG A C 1
ATOM 954 O O . ARG A 1 129 ? -6.270 -17.633 18.789 1.00 91.12 129 ARG A O 1
ATOM 961 N N . ASP A 1 130 ? -8.221 -18.475 18.056 1.00 88.31 130 ASP A N 1
ATOM 962 C CA . ASP A 1 130 ? -8.838 -18.581 19.364 1.00 88.31 130 ASP A CA 1
ATOM 963 C C . ASP A 1 130 ? -8.272 -19.830 20.069 1.00 88.31 130 ASP A C 1
ATOM 965 O O . ASP A 1 130 ? -8.384 -20.935 19.532 1.00 88.31 130 ASP A O 1
ATOM 969 N N . PRO A 1 131 ? -7.658 -19.690 21.258 1.00 85.81 131 PRO A N 1
ATOM 970 C CA . PRO A 1 131 ? -6.984 -20.801 21.929 1.00 85.81 131 PRO A CA 1
ATOM 971 C C . PRO A 1 131 ? -7.942 -21.895 22.417 1.00 85.81 131 PRO A C 1
ATOM 973 O O . PRO A 1 131 ? -7.492 -22.992 22.730 1.00 85.81 131 PRO A O 1
ATOM 976 N N . ARG A 1 132 ? -9.249 -21.615 22.508 1.00 87.94 132 ARG A N 1
ATOM 977 C CA . ARG A 1 132 ? -10.267 -22.576 22.953 1.00 87.94 132 ARG A CA 1
ATOM 978 C C . ARG A 1 132 ? -10.850 -23.357 21.786 1.00 87.94 132 ARG A C 1
ATOM 980 O O . ARG A 1 132 ? -11.122 -24.542 21.927 1.00 87.94 132 ARG A O 1
ATOM 987 N N . THR A 1 133 ? -11.077 -22.692 20.656 1.00 89.12 133 THR A N 1
ATOM 988 C CA . THR A 1 133 ? -11.769 -23.302 19.507 1.00 89.12 133 THR A CA 1
ATOM 989 C C . THR A 1 133 ? -10.835 -23.718 18.375 1.00 89.12 133 THR A C 1
ATOM 991 O O . THR A 1 133 ? -11.255 -24.461 17.494 1.00 89.12 133 THR A O 1
ATOM 994 N N . GLY A 1 134 ? -9.602 -23.200 18.332 1.00 88.00 134 GLY A N 1
ATOM 995 C CA . GLY A 1 134 ? -8.710 -23.326 17.174 1.00 88.00 134 GLY A CA 1
ATOM 996 C C . GLY A 1 134 ? -9.208 -22.585 15.922 1.00 88.00 134 GLY A C 1
ATOM 997 O O . GLY A 1 134 ? -8.538 -22.591 14.890 1.00 88.00 134 GLY A O 1
ATOM 998 N N . GLY A 1 135 ? -10.374 -21.932 15.987 1.00 87.81 135 GLY A N 1
ATOM 999 C CA . GLY A 1 135 ? -10.944 -21.119 14.917 1.00 87.81 135 GLY A CA 1
ATOM 1000 C C . GLY A 1 135 ? -10.309 -19.727 14.832 1.00 87.81 135 GLY A C 1
ATOM 1001 O O . GLY A 1 135 ? -9.436 -19.395 15.636 1.00 87.81 135 GLY A O 1
ATOM 1002 N N . PRO A 1 136 ? -10.700 -18.900 13.843 1.00 89.25 136 PRO A N 1
ATOM 1003 C CA . PRO A 1 136 ? -10.299 -17.494 13.801 1.00 89.25 136 PRO A CA 1
ATOM 1004 C C . PRO A 1 136 ? -10.677 -16.787 15.103 1.00 89.25 136 PRO A C 1
ATOM 1006 O O . PRO A 1 136 ? -11.746 -17.044 15.662 1.00 89.25 136 PRO A O 1
ATOM 1009 N N . ARG A 1 137 ? -9.811 -15.894 15.583 1.00 91.94 137 ARG A N 1
ATOM 1010 C CA . ARG A 1 137 ? -10.086 -15.088 16.773 1.00 91.94 137 ARG A CA 1
ATOM 1011 C C . ARG A 1 137 ? -11.363 -14.272 16.576 1.00 91.94 137 ARG A C 1
ATOM 1013 O O . ARG A 1 137 ? -11.510 -13.608 15.552 1.00 91.94 137 ARG A O 1
ATOM 1020 N N . ARG A 1 138 ? -12.258 -14.318 17.565 1.00 95.25 138 ARG A N 1
ATOM 1021 C CA . ARG A 1 138 ? -13.532 -13.590 17.570 1.00 95.25 138 ARG A CA 1
ATOM 1022 C C . ARG A 1 138 ? -13.499 -12.434 18.557 1.00 95.25 138 ARG A C 1
ATOM 1024 O O . ARG A 1 138 ? -13.009 -12.607 19.669 1.00 95.25 138 ARG A O 1
ATOM 1031 N N . CYS A 1 139 ? -14.031 -11.286 18.153 1.00 95.56 139 CYS A N 1
ATOM 1032 C CA . CYS A 1 139 ? -14.266 -10.140 19.033 1.00 95.56 139 CYS A CA 1
ATOM 1033 C C . CYS A 1 139 ? -15.357 -9.217 18.466 1.00 95.56 139 CYS A C 1
ATOM 1035 O O . CYS A 1 139 ? -15.757 -9.333 17.305 1.00 95.56 139 CYS A O 1
ATOM 1037 N N . HIS A 1 140 ? -15.844 -8.253 19.248 1.00 96.00 140 HIS A N 1
ATOM 1038 C CA . HIS A 1 140 ? -16.708 -7.202 18.701 1.00 96.00 140 HIS A CA 1
ATOM 1039 C C . HIS A 1 140 ? -15.913 -6.184 17.876 1.00 96.00 140 HIS A C 1
ATOM 1041 O O . HIS A 1 140 ? -16.325 -5.848 16.763 1.00 96.00 140 HIS A O 1
ATOM 1047 N N . VAL A 1 141 ? -14.778 -5.714 18.399 1.00 98.06 141 VAL A N 1
ATOM 1048 C CA . VAL A 1 141 ? -13.926 -4.712 17.742 1.00 98.06 141 VAL A CA 1
ATOM 1049 C C . VAL A 1 141 ? -12.507 -5.248 17.574 1.00 98.06 141 VAL A C 1
ATOM 1051 O O . VAL A 1 141 ? -11.864 -5.654 18.539 1.00 98.06 141 VAL A O 1
ATOM 1054 N N . CYS A 1 142 ? -11.978 -5.223 16.357 1.00 98.38 142 CYS A N 1
ATOM 1055 C CA . CYS A 1 142 ? -10.559 -5.443 16.107 1.00 98.38 142 CYS A CA 1
ATOM 1056 C C . CYS A 1 142 ? -9.902 -4.100 15.797 1.00 98.38 142 CYS A C 1
ATOM 1058 O O . CYS A 1 142 ? -10.270 -3.457 14.817 1.00 98.38 142 CYS A O 1
ATOM 1060 N N . VAL A 1 143 ? -8.950 -3.677 16.629 1.00 98.50 143 VAL A N 1
ATOM 1061 C CA . VAL A 1 143 ? -8.076 -2.544 16.315 1.00 98.50 143 VAL A CA 1
ATOM 1062 C C . VAL A 1 143 ? -6.760 -3.101 15.801 1.00 98.50 143 VAL A C 1
ATOM 1064 O O . VAL A 1 143 ? -6.128 -3.897 16.498 1.00 98.50 143 VAL A O 1
ATOM 1067 N N . ALA A 1 144 ? -6.362 -2.713 14.594 1.00 98.50 144 ALA A N 1
ATOM 1068 C CA . ALA A 1 144 ? -5.179 -3.252 13.941 1.00 98.50 144 ALA A CA 1
ATOM 1069 C C . ALA A 1 144 ? -4.233 -2.159 13.446 1.00 98.50 144 ALA A C 1
ATOM 1071 O O . ALA A 1 144 ? -4.678 -1.139 12.922 1.00 98.50 144 ALA A O 1
ATOM 1072 N N . LEU A 1 145 ? -2.933 -2.413 13.576 1.00 97.94 145 LEU A N 1
ATOM 1073 C CA . LEU A 1 145 ? -1.861 -1.555 13.069 1.00 97.94 145 LEU A CA 1
ATOM 1074 C C . LEU A 1 145 ? -0.793 -2.402 12.372 1.00 97.94 145 LEU A C 1
ATOM 1076 O O . LEU A 1 145 ? -0.711 -3.617 12.574 1.00 97.94 145 LEU A O 1
ATOM 1080 N N . VAL A 1 146 ? 0.038 -1.747 11.565 1.00 97.62 146 VAL A N 1
ATOM 1081 C CA . VAL A 1 146 ? 1.271 -2.323 11.014 1.00 97.62 146 VAL A CA 1
ATOM 1082 C C . VAL A 1 146 ? 2.433 -1.472 11.488 1.00 97.62 146 VAL A C 1
ATOM 1084 O O . VAL A 1 146 ? 2.394 -0.257 11.319 1.00 97.62 146 VAL A O 1
ATOM 1087 N N . ALA A 1 147 ? 3.474 -2.088 12.034 1.00 95.62 147 ALA A N 1
ATOM 1088 C CA . ALA A 1 147 ? 4.719 -1.390 12.326 1.00 95.62 147 ALA A CA 1
ATOM 1089 C C . ALA A 1 147 ? 5.922 -2.230 11.886 1.00 95.62 147 ALA A C 1
ATOM 1091 O O . ALA A 1 147 ? 5.932 -3.451 11.997 1.00 95.62 147 ALA A O 1
ATOM 1092 N N . THR A 1 148 ? 6.930 -1.564 11.334 1.00 94.25 148 THR A N 1
ATOM 1093 C CA . THR A 1 148 ? 8.192 -2.175 10.896 1.00 94.25 148 THR A CA 1
ATOM 1094 C C . THR A 1 148 ? 9.301 -1.826 11.889 1.00 94.25 148 THR A C 1
ATOM 1096 O O . THR A 1 148 ? 9.122 -0.884 12.664 1.00 94.25 148 THR A O 1
ATOM 1099 N N . PRO A 1 149 ? 10.461 -2.504 11.856 1.00 93.50 149 PRO A N 1
ATOM 1100 C CA . PRO A 1 149 ? 11.619 -2.085 12.644 1.00 93.50 149 PRO A CA 1
ATOM 1101 C C . PRO A 1 149 ? 11.924 -0.588 12.489 1.00 93.50 149 PRO A C 1
ATOM 1103 O O . PRO A 1 149 ? 11.837 -0.042 11.384 1.00 93.50 149 PRO A O 1
ATOM 1106 N N . GLY A 1 150 ? 12.240 0.073 13.601 1.00 92.31 150 GLY A N 1
ATOM 1107 C CA . GLY A 1 150 ? 12.443 1.520 13.712 1.00 92.31 150 GLY A CA 1
ATOM 1108 C C . GLY A 1 150 ? 11.187 2.327 14.073 1.00 92.31 150 GLY A C 1
ATOM 1109 O O . GLY A 1 150 ? 11.282 3.539 14.272 1.00 92.31 150 GLY A O 1
ATOM 1110 N N . PHE A 1 151 ? 10.006 1.698 14.155 1.00 93.81 151 PHE A N 1
ATOM 1111 C CA . PHE A 1 151 ? 8.741 2.356 14.528 1.00 93.81 151 PHE A CA 1
ATOM 1112 C C . PHE A 1 151 ? 8.321 2.090 15.980 1.00 93.81 151 PHE A C 1
ATOM 1114 O O . PHE A 1 151 ? 7.210 2.442 16.371 1.00 93.81 151 PHE A O 1
ATOM 1121 N N . GLU A 1 152 ? 9.182 1.504 16.807 1.00 95.25 152 GLU A N 1
ATOM 1122 C CA . GLU A 1 152 ? 8.863 1.060 18.170 1.00 95.25 152 GLU A CA 1
ATOM 1123 C C . GLU A 1 152 ? 8.325 2.208 19.027 1.00 95.25 152 GLU A C 1
ATOM 1125 O O . GLU A 1 152 ? 7.324 2.053 19.724 1.00 95.25 152 GLU A O 1
ATOM 1130 N N . GLY A 1 153 ? 8.977 3.374 18.958 1.00 94.38 153 GLY A N 1
ATOM 1131 C CA . GLY A 1 153 ? 8.576 4.561 19.715 1.00 94.38 153 GLY A CA 1
ATOM 1132 C C . GLY A 1 153 ? 7.226 5.123 19.266 1.00 94.38 153 GLY A C 1
ATOM 1133 O O . GLY A 1 153 ? 6.413 5.518 20.102 1.00 94.38 153 GLY A O 1
ATOM 1134 N N . LEU A 1 154 ? 6.961 5.105 17.956 1.00 95.44 154 LEU A N 1
ATOM 1135 C CA . LEU A 1 154 ? 5.684 5.535 17.383 1.00 95.44 154 LEU A CA 1
ATOM 1136 C C . LEU A 1 154 ? 4.568 4.562 17.785 1.00 95.44 154 LEU A C 1
ATOM 1138 O O . LEU A 1 154 ? 3.557 4.980 18.344 1.00 95.44 154 LEU A O 1
ATOM 1142 N N . LEU A 1 155 ? 4.804 3.256 17.633 1.00 96.50 155 LEU A N 1
ATOM 1143 C CA . LEU A 1 155 ? 3.881 2.205 18.056 1.00 96.50 155 LEU A CA 1
ATOM 1144 C C . LEU A 1 155 ? 3.553 2.297 19.555 1.00 96.50 155 LEU A C 1
ATOM 1146 O O . LEU A 1 155 ? 2.384 2.215 19.931 1.00 96.50 155 LEU A O 1
ATOM 1150 N N . ASP A 1 156 ? 4.561 2.488 20.412 1.00 97.06 156 ASP A N 1
ATOM 1151 C CA . ASP A 1 156 ? 4.373 2.622 21.861 1.00 97.06 156 ASP A CA 1
ATOM 1152 C C . ASP A 1 156 ? 3.517 3.839 22.204 1.00 97.06 156 ASP A C 1
ATOM 1154 O O . ASP A 1 156 ? 2.589 3.742 23.008 1.00 97.06 156 ASP A O 1
ATOM 1158 N N . MET A 1 157 ? 3.781 4.976 21.559 1.00 95.69 157 MET A N 1
ATOM 1159 C CA . MET A 1 157 ? 2.983 6.186 21.715 1.00 95.69 157 MET A CA 1
ATOM 1160 C C . MET A 1 157 ? 1.536 5.978 21.247 1.00 95.69 157 MET A C 1
ATOM 1162 O O . MET A 1 157 ? 0.606 6.319 21.986 1.00 95.69 157 MET A O 1
ATOM 1166 N N . CYS A 1 158 ? 1.336 5.403 20.061 1.00 97.38 158 CYS A N 1
ATOM 1167 C CA . CYS A 1 158 ? 0.016 5.131 19.503 1.00 97.38 158 CYS A CA 1
ATOM 1168 C C . CYS A 1 158 ? -0.797 4.234 20.442 1.00 97.38 158 CYS A C 1
ATOM 1170 O O . CYS A 1 158 ? -1.870 4.628 20.897 1.00 97.38 158 CYS A O 1
ATOM 1172 N N . LEU A 1 159 ? -0.252 3.082 20.845 1.00 97.62 159 LEU A N 1
ATOM 1173 C CA . LEU A 1 159 ? -0.937 2.136 21.729 1.00 97.62 159 LEU A CA 1
ATOM 1174 C C . LEU A 1 159 ? -1.203 2.715 23.124 1.00 97.62 159 LEU A C 1
ATOM 1176 O O . LEU A 1 159 ? -2.302 2.554 23.660 1.00 97.62 159 LEU A O 1
ATOM 1180 N N . ARG A 1 160 ? -0.236 3.437 23.703 1.00 96.38 160 ARG A N 1
ATOM 1181 C CA . ARG A 1 160 ? -0.394 4.116 24.998 1.00 96.38 160 ARG A CA 1
ATOM 1182 C C . ARG A 1 160 ? -1.510 5.158 24.955 1.00 96.38 160 ARG A C 1
ATOM 1184 O O . ARG A 1 160 ? -2.349 5.192 25.855 1.00 96.38 160 ARG A O 1
ATOM 1191 N N . SER A 1 161 ? -1.528 5.998 23.920 1.00 96.44 161 SER A N 1
ATOM 1192 C CA . SER A 1 161 ? -2.544 7.042 23.751 1.00 96.44 161 SER A CA 1
ATOM 1193 C C . SER A 1 161 ? -3.922 6.454 23.439 1.00 96.44 161 SER A C 1
ATOM 1195 O O . SER A 1 161 ? -4.910 6.874 24.035 1.00 96.44 161 SER A O 1
ATOM 1197 N N . LEU A 1 162 ? -3.990 5.403 22.616 1.00 97.31 162 LEU A N 1
ATOM 1198 C CA . LEU A 1 162 ? -5.214 4.652 22.342 1.00 97.31 162 LEU A CA 1
ATOM 1199 C C . LEU A 1 162 ? -5.794 4.040 23.621 1.00 97.31 162 LEU A C 1
ATOM 1201 O O . LEU A 1 162 ? -6.992 4.160 23.866 1.00 97.31 162 LEU A O 1
ATOM 1205 N N . LYS A 1 163 ? -4.957 3.416 24.457 1.00 96.19 163 LYS A N 1
ATOM 1206 C CA . LYS A 1 163 ? -5.393 2.835 25.731 1.00 96.19 163 LYS A CA 1
ATOM 1207 C C . LYS A 1 163 ? -5.926 3.902 26.687 1.00 96.19 163 LYS A C 1
ATOM 1209 O O . LYS A 1 163 ? -6.955 3.685 27.314 1.00 96.19 163 LYS A O 1
ATOM 1214 N N . LYS A 1 164 ? -5.242 5.047 26.781 1.00 95.38 164 LYS A N 1
ATOM 1215 C CA . LYS A 1 164 ? -5.611 6.144 27.687 1.00 95.38 164 LYS A CA 1
ATOM 1216 C C . LYS A 1 164 ? -6.869 6.892 27.233 1.00 95.38 164 LYS A C 1
ATOM 1218 O O . LYS A 1 164 ? -7.717 7.208 28.058 1.00 95.38 164 LYS A O 1
ATOM 1223 N N . ASN A 1 165 ? -6.974 7.191 25.939 1.00 95.56 165 ASN A N 1
ATOM 1224 C CA . ASN A 1 165 ? -7.935 8.166 25.416 1.00 95.56 165 ASN A CA 1
ATOM 1225 C C . ASN A 1 165 ? -8.972 7.556 24.465 1.00 95.56 165 ASN A C 1
ATOM 1227 O O . ASN A 1 165 ? -10.030 8.141 24.269 1.00 95.56 165 ASN A O 1
ATOM 1231 N N . GLY A 1 166 ? -8.713 6.382 23.882 1.00 95.38 166 GLY A N 1
ATOM 1232 C CA . GLY A 1 166 ? -9.547 5.804 22.822 1.00 95.38 166 GLY A CA 1
ATOM 1233 C C . GLY A 1 166 ? -10.935 5.344 23.275 1.00 95.38 166 GLY A C 1
ATOM 1234 O O . GLY A 1 166 ? -11.818 5.151 22.439 1.00 95.38 166 GLY A O 1
ATOM 1235 N N . GLY A 1 167 ? -11.162 5.195 24.584 1.00 95.25 167 GLY A N 1
ATOM 1236 C CA . GLY A 1 167 ? -12.466 4.820 25.137 1.00 95.25 167 GLY A CA 1
ATOM 1237 C C . GLY A 1 167 ? -12.874 3.374 24.837 1.00 95.25 167 GLY A C 1
ATOM 1238 O O . GLY A 1 167 ? -14.065 3.092 24.697 1.00 95.25 167 GLY A O 1
ATOM 1239 N N . LEU A 1 168 ? -11.909 2.453 24.731 1.00 95.50 168 LEU A N 1
ATOM 1240 C CA . LEU A 1 168 ? -12.152 1.037 24.409 1.00 95.50 168 LEU A CA 1
ATOM 1241 C C . LEU A 1 168 ? -12.579 0.181 25.619 1.00 95.50 168 LEU A C 1
ATOM 1243 O O . LEU A 1 168 ? -12.978 -0.969 25.454 1.00 95.50 168 LEU A O 1
ATOM 1247 N N . GLU A 1 169 ? -12.510 0.721 26.838 1.00 94.12 169 GLU A N 1
ATOM 1248 C CA . GLU A 1 169 ? -12.790 -0.013 28.080 1.00 94.12 169 GLU A CA 1
ATOM 1249 C C . GLU A 1 169 ? -14.217 -0.585 28.129 1.00 94.12 169 GLU A C 1
ATOM 1251 O O . GLU A 1 169 ? -15.196 0.116 27.899 1.00 94.12 169 GLU A O 1
ATOM 1256 N N . GLY A 1 170 ? -14.368 -1.873 28.436 1.00 93.44 170 GLY A N 1
ATOM 1257 C CA . GLY A 1 170 ? -15.680 -2.532 28.456 1.00 93.44 170 GLY A CA 1
ATOM 1258 C C . GLY A 1 170 ? -16.226 -2.930 27.078 1.00 93.44 170 GLY A C 1
ATOM 1259 O O . GLY A 1 170 ? -17.286 -3.549 27.012 1.00 93.44 170 GLY A O 1
ATOM 1260 N N . LEU A 1 171 ? -15.512 -2.640 25.984 1.00 94.12 171 LEU A N 1
ATOM 1261 C CA . LEU A 1 171 ? -15.761 -3.284 24.694 1.00 94.12 171 LEU A CA 1
ATOM 1262 C C . LEU A 1 171 ? -15.013 -4.619 24.636 1.00 94.12 171 LEU A C 1
ATOM 1264 O O . LEU A 1 171 ? -13.848 -4.696 25.026 1.00 94.12 171 LEU A O 1
ATOM 1268 N N . ASP A 1 172 ? -15.651 -5.651 24.087 1.00 95.69 172 ASP A N 1
ATOM 1269 C CA . ASP A 1 172 ? -14.958 -6.871 23.668 1.00 95.69 172 ASP A CA 1
ATOM 1270 C C . ASP A 1 172 ? -14.082 -6.554 22.447 1.00 95.69 172 ASP A C 1
ATOM 1272 O O . ASP A 1 172 ? -14.563 -6.482 21.310 1.00 95.69 172 ASP A O 1
ATOM 1276 N N . HIS A 1 173 ? -12.802 -6.277 22.690 1.00 96.62 173 HIS A N 1
ATOM 1277 C CA . HIS A 1 173 ? -11.879 -5.844 21.654 1.00 96.62 173 HIS A CA 1
ATOM 1278 C C . HIS A 1 173 ? -10.575 -6.637 21.642 1.00 96.62 173 HIS A C 1
ATOM 1280 O O . HIS A 1 173 ? -10.112 -7.158 22.652 1.00 96.62 173 HIS A O 1
ATOM 1286 N N . THR A 1 174 ? -9.969 -6.705 20.460 1.00 97.31 174 THR A N 1
ATOM 1287 C CA . THR A 1 174 ? -8.622 -7.237 20.247 1.00 97.31 174 THR A CA 1
ATOM 1288 C C . THR A 1 174 ? -7.747 -6.135 19.668 1.00 97.31 174 THR A C 1
ATOM 1290 O O . THR A 1 174 ? -8.111 -5.539 18.655 1.00 97.31 174 THR A O 1
ATOM 1293 N N . LEU A 1 175 ? -6.594 -5.896 20.296 1.00 98.19 175 LEU A N 1
ATOM 1294 C CA . LEU A 1 175 ? -5.521 -5.071 19.744 1.00 98.19 175 LEU A CA 1
ATOM 1295 C C . LEU A 1 175 ? -4.544 -5.978 18.992 1.00 98.19 175 LEU A C 1
ATOM 1297 O O . LEU A 1 175 ? -4.042 -6.948 19.560 1.00 98.19 175 LEU A O 1
ATOM 1301 N N . LEU A 1 176 ? -4.289 -5.674 17.724 1.00 98.00 176 LEU A N 1
ATOM 1302 C CA . LEU A 1 176 ? -3.477 -6.483 16.822 1.00 98.00 176 LEU A CA 1
ATOM 1303 C C . LEU A 1 176 ? -2.396 -5.623 16.169 1.00 98.00 176 LEU A C 1
ATOM 1305 O O . LEU A 1 176 ? -2.712 -4.608 15.560 1.00 98.00 176 LEU A O 1
ATOM 1309 N N . ALA A 1 177 ? -1.140 -6.046 16.235 1.00 97.94 177 ALA A N 1
ATOM 1310 C CA . ALA A 1 177 ? -0.041 -5.402 15.527 1.00 97.94 177 ALA A CA 1
ATOM 1311 C C . ALA A 1 177 ? 0.607 -6.407 14.571 1.00 97.94 177 ALA A C 1
ATOM 1313 O O . ALA A 1 177 ? 1.122 -7.438 15.007 1.00 97.94 177 ALA A O 1
ATOM 1314 N N . PHE A 1 178 ? 0.570 -6.117 13.270 1.00 98.12 178 PHE A N 1
ATOM 1315 C CA . PHE A 1 178 ? 1.357 -6.848 12.281 1.00 98.12 178 PHE A CA 1
ATOM 1316 C C . PHE A 1 178 ? 2.754 -6.248 12.199 1.00 98.12 178 PHE A C 1
ATOM 1318 O O . PHE A 1 178 ? 2.906 -5.054 11.947 1.00 98.12 178 PHE A O 1
ATOM 1325 N N . MET A 1 179 ? 3.762 -7.095 12.367 1.00 96.69 179 MET A N 1
ATOM 1326 C CA . MET A 1 179 ? 5.151 -6.682 12.517 1.00 96.69 179 MET A CA 1
ATOM 1327 C C . MET A 1 179 ? 6.041 -7.373 11.472 1.00 96.69 179 MET A C 1
ATOM 1329 O O . MET A 1 179 ? 6.765 -8.313 11.807 1.00 96.69 179 MET A O 1
ATOM 1333 N N . PRO A 1 180 ? 5.966 -6.991 10.182 1.00 96.06 180 PRO A N 1
ATOM 1334 C CA . PRO A 1 180 ? 6.840 -7.557 9.160 1.00 96.06 180 PRO A CA 1
ATOM 1335 C C . PRO A 1 180 ? 8.300 -7.205 9.466 1.00 96.06 180 PRO A C 1
ATOM 1337 O O . PRO A 1 180 ? 8.664 -6.031 9.546 1.00 96.06 180 PRO A O 1
ATOM 1340 N N . GLY A 1 181 ? 9.124 -8.237 9.666 1.00 93.69 181 GLY A N 1
ATOM 1341 C CA . GLY A 1 181 ? 10.510 -8.086 10.115 1.00 93.69 181 GLY A CA 1
ATOM 1342 C C . GLY A 1 181 ? 10.670 -7.780 11.608 1.00 93.69 181 GLY A C 1
ATOM 1343 O O . GLY A 1 181 ? 11.675 -7.185 11.971 1.00 93.69 181 GLY A O 1
ATOM 1344 N N . ALA A 1 182 ? 9.698 -8.146 12.456 1.00 89.31 182 ALA A N 1
ATOM 1345 C CA . ALA A 1 182 ? 9.683 -7.858 13.894 1.00 89.31 182 ALA A CA 1
ATOM 1346 C C . ALA A 1 182 ? 11.032 -8.050 14.614 1.00 89.31 182 ALA A C 1
ATOM 1348 O O . ALA A 1 182 ? 11.650 -9.118 14.540 1.00 89.31 182 ALA A O 1
ATOM 1349 N N . ASP A 1 183 ? 11.403 -7.053 15.418 1.00 92.62 183 ASP A N 1
ATOM 1350 C CA . ASP A 1 183 ? 12.497 -7.127 16.384 1.00 92.62 183 ASP A CA 1
ATOM 1351 C C . ASP A 1 183 ? 11.987 -7.216 17.837 1.00 92.62 183 ASP A C 1
ATOM 1353 O O . ASP A 1 183 ? 10.784 -7.159 18.127 1.00 92.62 183 ASP A O 1
ATOM 1357 N N . ASP A 1 184 ? 12.911 -7.389 18.783 1.00 96.56 184 ASP A N 1
ATOM 1358 C CA . ASP A 1 184 ? 12.565 -7.554 20.197 1.00 96.56 184 ASP A CA 1
ATOM 1359 C C . ASP A 1 184 ? 11.950 -6.300 20.822 1.00 96.56 184 ASP A C 1
ATOM 1361 O O . ASP A 1 184 ? 11.118 -6.409 21.733 1.00 96.56 184 ASP A O 1
ATOM 1365 N N . ALA A 1 185 ? 12.314 -5.120 20.325 1.00 96.19 185 ALA A N 1
ATOM 1366 C CA . ALA A 1 185 ? 11.818 -3.856 20.837 1.00 96.19 185 ALA A CA 1
ATOM 1367 C C . ALA A 1 185 ? 10.336 -3.668 20.465 1.00 96.19 185 ALA A C 1
ATOM 1369 O O . ALA A 1 185 ? 9.500 -3.413 21.339 1.00 96.19 185 ALA A O 1
ATOM 1370 N N . CYS A 1 186 ? 9.969 -3.953 19.217 1.00 95.06 186 CYS A N 1
ATOM 1371 C CA . CYS A 1 186 ? 8.589 -4.027 18.746 1.00 95.06 186 CYS A CA 1
ATOM 1372 C C . CYS A 1 186 ? 7.745 -5.048 19.537 1.00 95.06 186 CYS A C 1
ATOM 1374 O O . CYS A 1 186 ? 6.637 -4.742 20.001 1.00 95.06 186 CYS A O 1
ATOM 1376 N N . ARG A 1 187 ? 8.280 -6.258 19.765 1.00 96.19 187 ARG A N 1
ATOM 1377 C CA . ARG A 1 187 ? 7.613 -7.297 20.579 1.00 96.19 187 ARG A CA 1
ATOM 1378 C C . ARG A 1 187 ? 7.398 -6.843 22.020 1.00 96.19 187 ARG A C 1
ATOM 1380 O O . ARG A 1 187 ? 6.373 -7.156 22.633 1.00 96.19 187 ARG A O 1
ATOM 1387 N N . GLN A 1 188 ? 8.364 -6.133 22.602 1.00 97.88 188 GLN A N 1
ATOM 1388 C CA . GLN A 1 188 ? 8.257 -5.608 23.961 1.00 97.88 188 GLN A CA 1
ATOM 1389 C C . GLN A 1 188 ? 7.138 -4.568 24.076 1.00 97.88 188 GLN A C 1
ATOM 1391 O O . GLN A 1 188 ? 6.374 -4.620 25.042 1.00 97.88 188 GLN A O 1
ATOM 1396 N N . VAL A 1 189 ? 7.000 -3.681 23.089 1.00 98.00 189 VAL A N 1
ATOM 1397 C CA . VAL A 1 189 ? 5.902 -2.707 23.024 1.00 98.00 189 VAL A CA 1
ATOM 1398 C C . VAL A 1 189 ? 4.545 -3.415 22.960 1.00 98.00 189 VAL A C 1
ATOM 1400 O O . VAL A 1 189 ? 3.664 -3.116 23.767 1.00 98.00 189 VAL A O 1
ATOM 1403 N N . CYS A 1 190 ? 4.389 -4.419 22.088 1.00 97.75 190 CYS A N 1
ATOM 1404 C CA . CYS A 1 190 ? 3.145 -5.191 22.000 1.00 97.75 190 CYS A CA 1
ATOM 1405 C C . CYS A 1 190 ? 2.782 -5.846 23.342 1.00 97.75 190 CYS A C 1
ATOM 1407 O O . CYS A 1 190 ? 1.659 -5.692 23.824 1.00 97.75 190 CYS A O 1
ATOM 1409 N N . ARG A 1 191 ? 3.751 -6.504 24.000 1.00 97.69 191 ARG A N 1
ATOM 1410 C CA . ARG A 1 191 ? 3.557 -7.118 25.327 1.00 97.69 191 ARG A CA 1
ATOM 1411 C C . ARG A 1 191 ? 3.137 -6.101 26.388 1.00 97.69 191 ARG A C 1
ATOM 1413 O O . ARG A 1 191 ? 2.216 -6.376 27.150 1.00 97.69 191 ARG A O 1
ATOM 1420 N N . ARG A 1 192 ? 3.779 -4.928 26.424 1.00 97.94 192 ARG A N 1
ATOM 1421 C CA . ARG A 1 192 ? 3.487 -3.849 27.387 1.00 97.94 192 ARG A CA 1
ATOM 1422 C C . ARG A 1 192 ? 2.036 -3.372 27.300 1.00 97.94 192 ARG A C 1
ATOM 1424 O O . ARG A 1 192 ? 1.421 -3.091 28.328 1.00 97.94 192 ARG A O 1
ATOM 1431 N N . HIS A 1 193 ? 1.490 -3.305 26.088 1.00 97.44 193 HIS A N 1
ATOM 1432 C CA . HIS A 1 193 ? 0.132 -2.810 25.839 1.00 97.44 193 HIS A CA 1
ATOM 1433 C C . HIS A 1 193 ? -0.917 -3.911 25.675 1.00 97.44 193 HIS A C 1
ATOM 1435 O O . HIS A 1 193 ? -2.088 -3.600 25.476 1.00 97.44 193 HIS A O 1
ATOM 1441 N N . GLY A 1 194 ? -0.530 -5.185 25.792 1.00 97.00 194 GLY A N 1
ATOM 1442 C CA . GLY A 1 194 ? -1.438 -6.319 25.598 1.00 97.00 194 GLY A CA 1
ATOM 1443 C C . GLY A 1 194 ? -1.903 -6.494 24.149 1.00 97.00 194 GLY A C 1
ATOM 1444 O O . GLY A 1 194 ? -2.952 -7.089 23.915 1.00 97.00 194 GLY A O 1
ATOM 1445 N N . ALA A 1 195 ? -1.148 -5.970 23.180 1.00 97.81 195 ALA A N 1
ATOM 1446 C CA . ALA A 1 195 ? -1.419 -6.176 21.765 1.00 97.81 195 ALA A CA 1
ATOM 1447 C C . ALA A 1 195 ? -0.896 -7.544 21.309 1.00 97.81 195 ALA A C 1
ATOM 1449 O O . ALA A 1 195 ? 0.198 -7.977 21.680 1.00 97.81 195 ALA A O 1
ATOM 1450 N N . LEU A 1 196 ? -1.678 -8.219 20.471 1.00 96.88 196 LEU A N 1
ATOM 1451 C CA . LEU A 1 196 ? -1.265 -9.446 19.808 1.00 96.88 196 LEU A CA 1
ATOM 1452 C C . LEU A 1 196 ? -0.252 -9.106 18.713 1.00 96.88 196 LEU A C 1
ATOM 1454 O O . LEU A 1 196 ? -0.588 -8.426 17.746 1.00 96.88 196 LEU A O 1
ATOM 1458 N N . CYS A 1 197 ? 0.974 -9.597 18.868 1.00 96.81 197 CYS A N 1
ATOM 1459 C CA . CYS A 1 197 ? 2.033 -9.453 17.875 1.00 96.81 197 CYS A CA 1
ATOM 1460 C C . CYS A 1 197 ? 1.899 -10.559 16.824 1.00 96.81 197 CYS A C 1
ATOM 1462 O O . CYS A 1 197 ? 2.044 -11.735 17.154 1.00 96.81 197 CYS A O 1
ATOM 1464 N N . VAL A 1 198 ? 1.609 -10.192 15.576 1.00 97.19 198 VAL A N 1
ATOM 1465 C CA . VAL A 1 198 ? 1.619 -11.102 14.425 1.00 97.19 198 VAL A CA 1
ATOM 1466 C C . VAL A 1 198 ? 2.876 -10.832 13.621 1.00 97.19 198 VAL A C 1
ATOM 1468 O O . VAL A 1 198 ? 3.098 -9.705 13.191 1.00 97.19 198 VAL A O 1
ATOM 1471 N N . GLU A 1 199 ? 3.667 -11.869 13.381 1.00 96.62 199 GLU A N 1
ATOM 1472 C CA . GLU A 1 199 ? 4.934 -11.778 12.654 1.00 96.62 199 GLU A CA 1
ATOM 1473 C C . GLU A 1 199 ? 4.754 -12.403 11.264 1.00 96.62 199 GLU A C 1
ATOM 1475 O O . GLU A 1 199 ? 4.957 -13.606 11.096 1.00 96.62 199 GLU A O 1
ATOM 1480 N N . PRO A 1 200 ? 4.265 -11.637 10.272 1.00 97.12 200 PRO A N 1
ATOM 1481 C CA . PRO A 1 200 ? 4.129 -12.132 8.912 1.00 97.12 200 PRO A CA 1
ATOM 1482 C C . PRO A 1 200 ? 5.504 -12.370 8.276 1.00 97.12 200 PRO A C 1
ATOM 1484 O O . PRO A 1 200 ? 6.460 -11.633 8.528 1.00 97.12 200 PRO A O 1
ATOM 1487 N N . LEU A 1 201 ? 5.577 -13.346 7.373 1.00 96.75 201 LEU A N 1
ATOM 1488 C CA . LEU A 1 201 ? 6.719 -13.496 6.478 1.00 96.75 201 LEU A CA 1
ATOM 1489 C C . LEU A 1 201 ? 6.627 -12.426 5.385 1.00 96.75 201 LEU A C 1
ATOM 1491 O O . LEU A 1 201 ? 5.714 -12.451 4.556 1.00 96.75 201 LEU A O 1
ATOM 1495 N N . SER A 1 202 ? 7.566 -11.485 5.381 1.00 96.50 202 SER A N 1
ATOM 1496 C CA . SER A 1 202 ? 7.656 -10.464 4.338 1.00 96.50 202 SER A CA 1
ATOM 1497 C C . SER A 1 202 ? 8.211 -11.064 3.049 1.00 96.50 202 SER A C 1
ATOM 1499 O O . SER A 1 202 ? 9.248 -11.720 3.058 1.00 96.50 202 SER A O 1
ATOM 1501 N N . LEU A 1 203 ? 7.522 -10.822 1.935 1.00 95.44 203 LEU A N 1
ATOM 1502 C CA . LEU A 1 203 ? 7.933 -11.258 0.594 1.00 95.44 203 LEU A CA 1
ATOM 1503 C C . LEU A 1 203 ? 8.833 -10.235 -0.106 1.00 95.44 203 LEU A C 1
ATOM 1505 O O . LEU A 1 203 ? 9.443 -10.525 -1.128 1.00 95.44 203 LEU A O 1
ATOM 1509 N N . VAL A 1 204 ? 8.909 -9.037 0.463 1.00 92.38 204 VAL A N 1
ATOM 1510 C CA . VAL A 1 204 ? 9.721 -7.903 0.026 1.00 92.38 204 VAL A CA 1
ATOM 1511 C C . VAL A 1 204 ? 10.332 -7.242 1.267 1.00 92.38 204 VAL A C 1
ATOM 1513 O O . VAL A 1 204 ? 9.805 -7.440 2.368 1.00 92.38 204 VAL A O 1
ATOM 1516 N N . PRO A 1 205 ? 11.417 -6.455 1.143 1.00 92.44 205 PRO A N 1
ATOM 1517 C CA . PRO A 1 205 ? 11.980 -5.726 2.279 1.00 92.44 205 PRO A CA 1
ATOM 1518 C C . PRO A 1 205 ? 10.907 -4.895 3.010 1.00 92.44 205 PRO A C 1
ATOM 1520 O O . PRO A 1 205 ? 10.131 -4.215 2.339 1.00 92.44 205 PRO A O 1
ATOM 1523 N N . PRO A 1 206 ? 10.815 -4.928 4.352 1.00 91.56 206 PRO A N 1
ATOM 1524 C CA . PRO A 1 206 ? 9.834 -4.136 5.094 1.00 91.56 206 PRO A CA 1
ATOM 1525 C C . PRO A 1 206 ? 9.960 -2.627 4.849 1.00 91.56 206 PRO A C 1
ATOM 1527 O O . PRO A 1 206 ? 11.051 -2.065 4.896 1.00 91.56 206 PRO A O 1
ATOM 1530 N N . HIS A 1 207 ? 8.827 -1.962 4.613 1.00 89.06 207 HIS A N 1
ATOM 1531 C CA . HIS A 1 207 ? 8.723 -0.502 4.524 1.00 89.06 207 HIS A CA 1
ATOM 1532 C C . HIS A 1 207 ? 7.295 -0.030 4.843 1.00 89.06 207 HIS A C 1
ATOM 1534 O O . HIS A 1 207 ? 6.386 -0.833 5.052 1.00 89.06 207 HIS A O 1
ATOM 1540 N N . ALA A 1 208 ? 7.069 1.286 4.835 1.00 85.88 208 ALA A N 1
ATOM 1541 C CA . ALA A 1 208 ? 5.809 1.906 5.262 1.00 85.88 208 ALA A CA 1
ATOM 1542 C C . ALA A 1 208 ? 4.553 1.512 4.449 1.00 85.88 208 ALA A C 1
ATOM 1544 O O . ALA A 1 208 ? 3.438 1.764 4.895 1.00 85.88 208 ALA A O 1
ATOM 1545 N N . SER A 1 209 ? 4.695 0.871 3.282 1.00 89.81 209 SER A N 1
ATOM 1546 C CA . SER A 1 209 ? 3.552 0.475 2.441 1.00 89.81 209 SER A CA 1
ATOM 1547 C C . SER A 1 209 ? 3.046 -0.949 2.734 1.00 89.81 209 SER A C 1
ATOM 1549 O O . SER A 1 209 ? 2.256 -1.502 1.965 1.00 89.81 209 SER A O 1
ATOM 1551 N N . MET A 1 210 ? 3.513 -1.585 3.814 1.00 93.69 210 MET A N 1
ATOM 1552 C CA . MET A 1 210 ? 3.142 -2.952 4.216 1.00 93.69 210 MET A CA 1
ATOM 1553 C C . MET A 1 210 ? 1.713 -3.048 4.794 1.00 93.69 210 MET A C 1
ATOM 1555 O O . MET A 1 210 ? 1.464 -3.753 5.767 1.00 93.69 210 MET A O 1
ATOM 1559 N N . LYS A 1 211 ? 0.743 -2.348 4.197 1.00 95.88 211 LYS A N 1
ATOM 1560 C CA . LYS A 1 211 ? -0.625 -2.192 4.723 1.00 95.88 211 LYS A CA 1
ATOM 1561 C C . LYS A 1 211 ? -1.631 -3.210 4.187 1.00 95.88 211 LYS A C 1
ATOM 1563 O O . LYS A 1 211 ? -2.774 -3.237 4.640 1.00 95.88 211 LYS A O 1
ATOM 1568 N N . GLY A 1 212 ? -1.219 -4.096 3.278 1.00 97.25 212 GLY A N 1
ATOM 1569 C CA . GLY A 1 212 ? -2.105 -5.102 2.676 1.00 97.25 212 GLY A CA 1
ATOM 1570 C C . GLY A 1 212 ? -2.790 -5.989 3.717 1.00 97.25 212 GLY A C 1
ATOM 1571 O O . GLY A 1 212 ? -3.959 -6.348 3.564 1.00 97.25 212 GLY A O 1
ATOM 1572 N N . MET A 1 213 ? -2.109 -6.271 4.829 1.00 97.38 213 MET A N 1
ATOM 1573 C CA . MET A 1 213 ? -2.661 -7.028 5.955 1.00 97.38 213 MET A CA 1
ATOM 1574 C C . MET A 1 213 ? -3.837 -6.321 6.639 1.00 97.38 213 MET A C 1
ATOM 1576 O O . MET A 1 213 ? -4.782 -6.997 7.041 1.00 97.38 213 MET A O 1
ATOM 1580 N N . LEU A 1 214 ? -3.824 -4.984 6.719 1.00 98.12 214 LEU A N 1
ATOM 1581 C CA . LEU A 1 214 ? -4.945 -4.192 7.244 1.00 98.12 214 LEU A CA 1
ATOM 1582 C C . LEU A 1 214 ? -6.144 -4.264 6.297 1.00 98.12 214 LEU A C 1
ATOM 1584 O O . LEU A 1 214 ? -7.276 -4.470 6.729 1.00 98.12 214 LEU A O 1
ATOM 1588 N N . TYR A 1 215 ? -5.891 -4.176 4.992 1.00 98.00 215 TYR A N 1
ATOM 1589 C CA . TYR A 1 215 ? -6.932 -4.261 3.963 1.00 98.00 215 TYR A CA 1
ATOM 1590 C C . TYR A 1 215 ? -7.554 -5.669 3.875 1.00 98.00 215 TYR A C 1
ATOM 1592 O O . TYR A 1 215 ? -8.717 -5.819 3.503 1.00 98.00 215 TYR A O 1
ATOM 1600 N N . SER A 1 216 ? -6.808 -6.691 4.304 1.00 97.44 216 SER A N 1
ATOM 1601 C CA . SER A 1 216 ? -7.216 -8.106 4.326 1.00 97.44 216 SER A CA 1
ATOM 1602 C C . SER A 1 216 ? -7.654 -8.598 5.710 1.00 97.44 216 SER A C 1
ATOM 1604 O O . SER A 1 216 ? -7.886 -9.790 5.903 1.00 97.44 216 SER A O 1
ATOM 1606 N N . LEU A 1 217 ? -7.752 -7.706 6.702 1.00 97.12 217 LEU A N 1
ATOM 1607 C CA . LEU A 1 217 ? -7.862 -8.069 8.121 1.00 97.12 217 LEU A CA 1
ATOM 1608 C C . LEU A 1 217 ? -9.040 -8.998 8.439 1.00 97.12 217 LEU A C 1
ATOM 1610 O O . LEU A 1 217 ? -8.943 -9.884 9.289 1.00 97.12 217 LEU A O 1
ATOM 1614 N N . HIS A 1 218 ? -10.135 -8.833 7.705 1.00 96.88 218 HIS A N 1
ATOM 1615 C CA . HIS A 1 218 ? -11.350 -9.627 7.838 1.00 96.88 218 HIS A CA 1
ATOM 1616 C C . HIS A 1 218 ? -11.154 -11.132 7.551 1.00 96.88 218 HIS A C 1
ATOM 1618 O O . HIS A 1 218 ? -11.989 -11.955 7.938 1.00 96.88 218 HIS A O 1
ATOM 1624 N N . ARG A 1 219 ? -10.064 -11.519 6.874 1.00 95.25 219 ARG A N 1
ATOM 1625 C CA . ARG A 1 219 ? -9.674 -12.924 6.674 1.00 95.25 219 ARG A CA 1
ATOM 1626 C C . ARG A 1 219 ? -9.074 -13.549 7.928 1.00 95.25 219 ARG A C 1
ATOM 1628 O O . ARG A 1 219 ? -9.182 -14.757 8.121 1.00 95.25 219 ARG A O 1
ATOM 1635 N N . TRP A 1 220 ? -8.431 -12.731 8.756 1.00 94.56 220 TRP A N 1
ATOM 1636 C CA . TRP A 1 220 ? -7.580 -13.179 9.857 1.00 94.56 220 TRP A CA 1
ATOM 1637 C C . TRP A 1 220 ? -8.304 -13.141 11.200 1.00 94.56 220 TRP A C 1
ATOM 1639 O O . TRP A 1 220 ? -8.079 -14.000 12.049 1.00 94.56 220 TRP A O 1
ATOM 1649 N N . VAL A 1 221 ? -9.184 -12.156 11.379 1.00 96.19 221 VAL A N 1
ATOM 1650 C CA . VAL A 1 221 ? -9.962 -11.948 12.603 1.00 96.19 221 VAL A CA 1
ATOM 1651 C C . VAL A 1 221 ? -11.442 -11.907 12.245 1.00 96.19 221 VAL A C 1
ATOM 1653 O O . VAL A 1 221 ? -11.839 -11.271 11.272 1.00 96.19 221 VAL A O 1
ATOM 1656 N N . ASP A 1 222 ? -12.268 -12.590 13.028 1.00 96.38 222 ASP A N 1
ATOM 1657 C CA . ASP A 1 222 ? -13.721 -12.560 12.913 1.00 96.38 222 ASP A CA 1
ATOM 1658 C C . ASP A 1 222 ? -14.290 -11.496 13.862 1.00 96.38 222 ASP A C 1
ATOM 1660 O O . ASP A 1 222 ? -14.662 -11.779 15.002 1.00 96.38 222 ASP A O 1
ATOM 1664 N N . ALA A 1 223 ? -14.294 -10.243 13.397 1.00 97.25 223 ALA A N 1
ATOM 1665 C CA . ALA A 1 223 ? -14.804 -9.096 14.143 1.00 97.25 223 ALA A CA 1
ATOM 1666 C C . ALA A 1 223 ? -16.046 -8.464 13.500 1.00 97.25 223 ALA A C 1
ATOM 1668 O O . ALA A 1 223 ? -16.243 -8.521 12.280 1.00 97.25 223 ALA A O 1
ATOM 1669 N N . ARG A 1 224 ? -16.873 -7.806 14.326 1.00 96.81 224 ARG A N 1
ATOM 1670 C CA . ARG A 1 224 ? -18.021 -7.013 13.844 1.00 96.81 224 ARG A CA 1
ATOM 1671 C C . ARG A 1 224 ? -17.595 -5.663 13.272 1.00 96.81 224 ARG A C 1
ATOM 1673 O O . ARG A 1 224 ? -18.222 -5.192 12.329 1.00 96.81 224 ARG A O 1
ATOM 1680 N N . CYS A 1 225 ? -16.559 -5.057 13.844 1.00 97.88 225 CYS A N 1
ATOM 1681 C CA . CYS A 1 225 ? -15.983 -3.796 13.396 1.00 97.88 225 CYS A CA 1
ATOM 1682 C C . CYS A 1 225 ? -14.457 -3.891 13.407 1.00 97.88 225 CYS A C 1
ATOM 1684 O O . CYS A 1 225 ? -13.866 -4.414 14.352 1.00 97.88 225 CYS A O 1
ATOM 1686 N N . TYR A 1 226 ? -13.833 -3.341 12.376 1.00 98.44 226 TYR A N 1
ATOM 1687 C CA . TYR A 1 226 ? -12.390 -3.237 12.215 1.00 98.44 226 TYR A CA 1
ATOM 1688 C C . TYR A 1 226 ? -12.029 -1.759 12.250 1.00 98.44 226 TYR A C 1
ATOM 1690 O O . TYR A 1 226 ? -12.619 -0.994 11.495 1.00 98.44 226 TYR A O 1
ATOM 1698 N N . LEU A 1 227 ? -11.108 -1.361 13.122 1.00 98.44 227 LEU A N 1
ATOM 1699 C CA . LEU A 1 227 ? -10.506 -0.030 13.167 1.00 98.44 227 LEU A CA 1
ATOM 1700 C C . LEU A 1 227 ? -9.025 -0.183 12.834 1.00 98.44 227 LEU A C 1
ATOM 1702 O O . LEU A 1 227 ? -8.280 -0.806 13.587 1.00 98.44 227 LEU A O 1
ATOM 1706 N N . CYS A 1 228 ? -8.599 0.369 11.711 1.00 98.50 228 CYS A N 1
ATOM 1707 C CA . CYS A 1 228 ? -7.206 0.348 11.298 1.00 98.50 228 CYS A CA 1
ATOM 1708 C C . CYS A 1 228 ? -6.568 1.700 11.602 1.00 98.50 228 CYS A C 1
ATOM 1710 O O . CYS A 1 228 ? -7.172 2.734 11.318 1.00 98.50 228 CYS A O 1
ATOM 1712 N N . LEU A 1 229 ? -5.381 1.660 12.206 1.00 98.12 229 LEU A N 1
ATOM 1713 C CA . LEU A 1 229 ? -4.591 2.824 12.599 1.00 98.12 229 LEU A CA 1
ATOM 1714 C C . LEU A 1 229 ? -3.162 2.683 12.069 1.00 98.12 229 LEU A C 1
ATOM 1716 O O . LEU A 1 229 ? -2.624 1.574 12.010 1.00 98.12 229 LEU A O 1
ATOM 1720 N N . GLU A 1 230 ? -2.523 3.804 11.756 1.00 97.00 230 GLU A N 1
ATOM 1721 C CA . GLU A 1 230 ? -1.075 3.857 11.570 1.00 97.00 230 GLU A CA 1
ATOM 1722 C C . GLU A 1 230 ? -0.335 4.045 12.906 1.00 97.00 230 GLU A C 1
ATOM 1724 O O . GLU A 1 230 ? -0.874 4.623 13.855 1.00 97.00 230 GLU A O 1
ATOM 1729 N N . PRO A 1 231 ? 0.912 3.549 13.016 1.00 96.38 231 PRO A N 1
ATOM 1730 C CA . PRO A 1 231 ? 1.689 3.647 14.249 1.00 96.38 231 PRO A CA 1
ATOM 1731 C C . PRO A 1 231 ? 2.138 5.080 14.559 1.00 96.38 231 PRO A C 1
ATOM 1733 O O . PRO A 1 231 ? 2.450 5.375 15.703 1.00 96.38 231 PRO A O 1
ATOM 1736 N N . ASP A 1 232 ? 2.166 5.984 13.582 1.00 95.69 232 ASP A N 1
ATOM 1737 C CA . ASP A 1 232 ? 2.500 7.405 13.750 1.00 95.69 232 ASP A CA 1
ATOM 1738 C C . ASP A 1 232 ? 1.280 8.267 14.125 1.00 95.69 232 ASP A C 1
ATOM 1740 O O . ASP A 1 232 ? 1.266 9.483 13.911 1.00 95.69 232 ASP A O 1
ATOM 1744 N N . MET A 1 233 ? 0.257 7.642 14.713 1.00 96.75 233 MET A N 1
ATOM 1745 C CA . MET A 1 233 ? -0.926 8.318 15.225 1.00 96.75 233 MET A CA 1
ATOM 1746 C C . MET A 1 233 ? -0.887 8.530 16.738 1.00 96.75 233 MET A C 1
ATOM 1748 O O . MET A 1 233 ? -0.434 7.675 17.498 1.00 96.75 233 MET A O 1
ATOM 1752 N N . LEU A 1 234 ? -1.449 9.651 17.188 1.00 95.44 234 LEU A N 1
ATOM 1753 C CA . LEU A 1 234 ? -1.648 9.989 18.594 1.00 95.44 234 LEU A CA 1
ATOM 1754 C C . LEU A 1 234 ? -3.138 10.210 18.868 1.00 95.44 234 LEU A C 1
ATOM 1756 O O . LEU A 1 234 ? -3.733 11.175 18.390 1.00 95.44 234 LEU A O 1
ATOM 1760 N N . VAL A 1 235 ? -3.740 9.320 19.657 1.00 95.62 235 VAL A N 1
ATOM 1761 C CA . VAL A 1 235 ? -5.164 9.384 20.010 1.00 95.62 235 VAL A CA 1
ATOM 1762 C C . VAL A 1 235 ? -5.351 10.326 21.196 1.00 95.62 235 VAL A C 1
ATOM 1764 O O . VAL A 1 235 ? -4.856 10.070 22.292 1.00 95.62 235 VAL A O 1
ATOM 1767 N N . LEU A 1 236 ? -6.076 11.419 20.984 1.00 93.62 236 LEU A N 1
ATOM 1768 C CA . LEU A 1 236 ? -6.325 12.480 21.964 1.00 93.62 236 LEU A CA 1
ATOM 1769 C C . LEU A 1 236 ? -7.730 12.430 22.564 1.00 93.62 236 LEU A C 1
ATOM 1771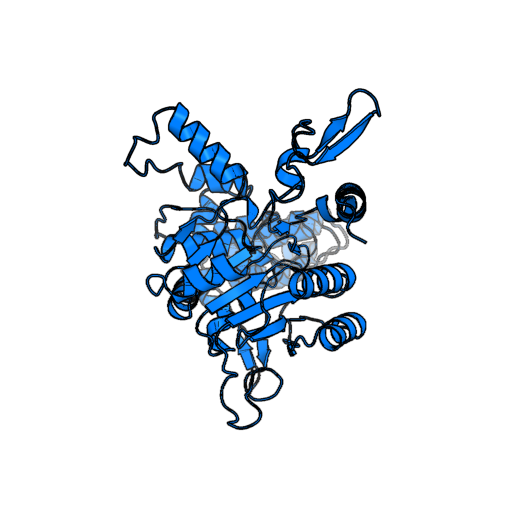 O O . LEU A 1 236 ? -7.936 12.908 23.676 1.00 93.62 236 LEU A O 1
ATOM 1775 N N . GLY A 1 237 ? -8.687 11.853 21.837 1.00 91.75 237 GLY A N 1
ATOM 1776 C CA . GLY A 1 237 ? -10.092 11.798 22.228 1.00 91.75 237 GLY A CA 1
ATOM 1777 C C . GLY A 1 237 ? -10.718 10.416 22.035 1.00 91.75 237 GLY A C 1
ATOM 1778 O O . GLY A 1 237 ? -10.119 9.538 21.405 1.00 91.75 237 GLY A O 1
ATOM 1779 N N . PRO A 1 238 ? -11.938 10.211 22.562 1.00 94.12 238 PRO A N 1
ATOM 1780 C CA . PRO A 1 238 ? -12.613 8.923 22.506 1.00 94.12 238 PRO A CA 1
ATOM 1781 C C . PRO A 1 238 ? -12.976 8.537 21.071 1.00 94.12 238 PRO A C 1
ATOM 1783 O O . PRO A 1 238 ? -13.652 9.273 20.353 1.00 94.12 238 PRO A O 1
ATOM 1786 N N . LEU A 1 239 ? -12.603 7.316 20.685 1.00 96.88 239 LEU A N 1
ATOM 1787 C CA . LEU A 1 239 ? -12.989 6.699 19.414 1.00 96.88 239 LEU A CA 1
ATOM 1788 C C . LEU A 1 239 ? -14.272 5.868 19.544 1.00 96.88 239 LEU A C 1
ATOM 1790 O O . LEU A 1 239 ? -14.843 5.448 18.540 1.00 96.88 239 LEU A O 1
ATOM 1794 N N . ARG A 1 240 ? -14.774 5.658 20.767 1.00 96.00 240 ARG A N 1
ATOM 1795 C CA . ARG A 1 240 ? -16.022 4.920 21.012 1.00 96.00 240 ARG A CA 1
ATOM 1796 C C . ARG A 1 240 ? -17.216 5.419 20.185 1.00 96.00 240 ARG A C 1
ATOM 1798 O O . ARG A 1 240 ? -17.836 4.566 19.554 1.00 96.00 240 ARG A O 1
ATOM 1805 N N . PRO A 1 241 ? -17.525 6.730 20.097 1.00 95.25 241 PRO A N 1
ATOM 1806 C CA . PRO A 1 241 ? -18.673 7.187 19.306 1.00 95.25 241 PRO A CA 1
ATOM 1807 C C . PRO A 1 241 ? -18.572 6.784 17.828 1.00 95.25 241 PRO A C 1
ATOM 1809 O O . PRO A 1 241 ? -19.572 6.483 17.177 1.00 95.25 241 PRO A O 1
ATOM 1812 N N . LEU A 1 242 ? -17.346 6.738 17.300 1.00 94.69 242 LEU A N 1
ATOM 1813 C CA . LEU A 1 242 ? -17.063 6.312 15.936 1.00 94.69 242 LEU A CA 1
ATOM 1814 C C . LEU A 1 242 ? -17.314 4.807 15.753 1.00 94.69 242 LEU A C 1
ATOM 1816 O O . LEU A 1 242 ? -17.977 4.404 14.796 1.00 94.69 242 LEU A O 1
ATOM 1820 N N . LEU A 1 243 ? -16.839 3.989 16.696 1.00 96.44 243 LEU A N 1
ATOM 1821 C CA . LEU A 1 243 ? -17.049 2.538 16.709 1.00 96.44 243 LEU A CA 1
ATOM 1822 C C . LEU A 1 243 ? -18.533 2.177 16.847 1.00 96.44 243 LEU A C 1
ATOM 1824 O O . LEU A 1 243 ? -19.039 1.347 16.096 1.00 96.44 243 LEU A O 1
ATOM 1828 N N . GLU A 1 244 ? -19.248 2.825 17.766 1.00 94.69 244 GLU A N 1
ATOM 1829 C CA . GLU A 1 244 ? -20.687 2.627 17.967 1.00 94.69 244 GLU A CA 1
ATOM 1830 C C . GLU A 1 244 ? -21.477 2.997 16.712 1.00 94.69 244 GLU A C 1
ATOM 1832 O O . GLU A 1 244 ? -22.355 2.243 16.288 1.00 94.69 244 GLU A O 1
ATOM 1837 N N . ARG A 1 245 ? -21.116 4.106 16.052 1.00 93.44 245 ARG A N 1
ATOM 1838 C CA . ARG A 1 245 ? -21.717 4.505 14.775 1.00 93.44 245 ARG A CA 1
ATOM 1839 C C . ARG A 1 245 ? -21.506 3.458 13.684 1.00 93.44 245 ARG A C 1
ATOM 1841 O O . ARG A 1 245 ? -22.441 3.196 12.930 1.00 93.44 245 ARG A O 1
ATOM 1848 N N . ALA A 1 246 ? -20.314 2.876 13.574 1.00 94.00 246 ALA A N 1
ATOM 1849 C CA . ALA A 1 246 ? -20.052 1.824 12.593 1.00 94.00 246 ALA A CA 1
ATOM 1850 C C . ALA A 1 246 ? -20.809 0.528 12.927 1.00 94.00 246 ALA A C 1
ATOM 1852 O O . ALA A 1 246 ? -21.399 -0.081 12.039 1.00 94.00 246 ALA A O 1
ATOM 1853 N N . LEU A 1 247 ? -20.865 0.145 14.207 1.00 93.62 247 LEU A N 1
ATOM 1854 C CA . LEU A 1 247 ? -21.573 -1.051 14.678 1.00 93.62 247 LEU A CA 1
ATOM 1855 C C . LEU A 1 247 ? -23.100 -0.958 14.532 1.00 93.62 247 LEU A C 1
ATOM 1857 O O . LEU A 1 247 ? -23.744 -1.981 14.284 1.00 93.62 247 LEU A O 1
ATOM 1861 N N . ALA A 1 248 ? -23.673 0.236 14.709 1.00 93.81 248 ALA A N 1
ATOM 1862 C CA . ALA A 1 248 ? -25.105 0.509 14.561 1.00 93.81 248 ALA A CA 1
ATOM 1863 C C . ALA A 1 248 ? -25.504 0.905 13.127 1.00 93.81 248 ALA A C 1
ATOM 1865 O O . ALA A 1 248 ? -26.689 0.934 12.790 1.00 93.81 248 ALA A O 1
ATOM 1866 N N . GLY A 1 249 ? -24.525 1.254 12.291 1.00 91.69 249 GLY A N 1
ATOM 1867 C CA . GLY A 1 249 ? -24.730 1.728 10.931 1.00 91.69 249 GLY A CA 1
ATOM 1868 C C . GLY A 1 249 ? -25.223 0.650 9.964 1.00 91.69 249 GLY A C 1
ATOM 1869 O O . GLY A 1 249 ? -25.378 -0.528 10.286 1.00 91.69 249 GLY A O 1
ATOM 1870 N N . ARG A 1 250 ? -25.462 1.067 8.716 1.00 92.12 250 ARG A N 1
ATOM 1871 C CA . ARG A 1 250 ? -25.738 0.126 7.623 1.00 92.12 250 ARG A CA 1
ATOM 1872 C C . ARG A 1 250 ? -24.493 -0.717 7.354 1.00 92.12 250 ARG A C 1
ATOM 1874 O O . ARG A 1 250 ? -23.408 -0.155 7.204 1.00 92.12 250 ARG A O 1
ATOM 1881 N N . ARG A 1 251 ? -24.686 -2.031 7.217 1.00 95.69 251 ARG A N 1
ATOM 1882 C CA . ARG A 1 251 ? -23.617 -2.966 6.859 1.00 95.69 251 ARG A CA 1
ATOM 1883 C C . ARG A 1 251 ? -22.936 -2.611 5.541 1.00 95.69 251 ARG A C 1
ATOM 1885 O O . ARG A 1 251 ? -23.515 -1.948 4.674 1.00 95.69 251 ARG A O 1
ATOM 1892 N N . GLY A 1 252 ? -21.696 -3.061 5.415 1.00 96.44 252 GLY A N 1
ATOM 1893 C CA . GLY A 1 252 ? -20.889 -2.921 4.220 1.00 96.44 252 GLY A CA 1
ATOM 1894 C C . GLY A 1 252 ? -20.352 -1.516 3.995 1.00 96.44 252 GLY A C 1
ATOM 1895 O O . GLY A 1 252 ? -19.871 -1.271 2.896 1.00 96.44 252 GLY A O 1
ATOM 1896 N N . ARG A 1 253 ? -20.425 -0.598 4.973 1.00 96.38 253 ARG A N 1
ATOM 1897 C CA . ARG A 1 253 ? -19.878 0.769 4.894 1.00 96.38 253 ARG A CA 1
ATOM 1898 C C . ARG A 1 253 ? -18.449 0.832 5.418 1.00 96.38 253 ARG A C 1
ATOM 1900 O O . ARG A 1 253 ? -18.166 0.315 6.496 1.00 96.38 253 ARG A O 1
ATOM 1907 N N . LEU A 1 254 ? -17.581 1.500 4.663 1.00 96.88 254 LEU A N 1
ATOM 1908 C CA . LEU A 1 254 ? -16.214 1.798 5.076 1.00 96.88 254 LEU A CA 1
ATOM 1909 C C . LEU A 1 254 ? -16.095 3.308 5.287 1.00 96.88 254 LEU A C 1
ATOM 1911 O O . LEU A 1 254 ? -16.507 4.097 4.438 1.00 96.88 254 LEU A O 1
ATOM 1915 N N . TYR A 1 255 ? -15.595 3.684 6.453 1.00 96.75 255 TYR A N 1
ATOM 1916 C CA . TYR A 1 255 ? -15.476 5.047 6.934 1.00 96.75 255 TYR A CA 1
ATOM 1917 C C . TYR A 1 255 ? -14.006 5.441 6.931 1.00 96.75 255 TYR A C 1
ATOM 1919 O O . TYR A 1 255 ? -13.185 4.721 7.494 1.00 96.75 255 TYR A O 1
ATOM 1927 N N . ALA A 1 256 ? -13.678 6.582 6.338 1.00 96.25 256 ALA A N 1
ATOM 1928 C CA . ALA A 1 256 ? -12.314 7.096 6.314 1.00 96.25 256 ALA A CA 1
ATOM 1929 C C . ALA A 1 256 ? -12.311 8.623 6.259 1.00 96.25 256 ALA A C 1
ATOM 1931 O O . ALA A 1 256 ? -13.299 9.245 5.853 1.00 96.25 256 ALA A O 1
ATOM 1932 N N . VAL A 1 257 ? -11.212 9.236 6.681 1.00 93.06 257 VAL A N 1
ATOM 1933 C CA . VAL A 1 257 ? -11.086 10.695 6.691 1.00 93.06 257 VAL A CA 1
ATOM 1934 C C . VAL A 1 257 ? -10.569 11.171 5.327 1.00 93.06 257 VAL A C 1
ATOM 1936 O O . VAL A 1 257 ? -9.510 10.707 4.905 1.00 93.06 257 VAL A O 1
ATOM 1939 N N . PRO A 1 258 ? -11.280 12.081 4.625 1.00 88.50 258 PRO A N 1
ATOM 1940 C CA . PRO A 1 258 ? -10.799 12.659 3.366 1.00 88.50 258 PRO A CA 1
ATOM 1941 C C . PRO A 1 258 ? -9.376 13.201 3.512 1.00 88.50 258 PRO A C 1
ATOM 1943 O O . PRO A 1 258 ? -9.098 13.775 4.554 1.00 88.50 258 PRO A O 1
ATOM 1946 N N . ASN A 1 259 ? -8.494 13.098 2.519 1.00 83.56 259 ASN A N 1
ATOM 1947 C CA . ASN A 1 259 ? -7.180 13.760 2.581 1.00 83.56 259 ASN A CA 1
ATOM 1948 C C . ASN A 1 259 ? -7.341 15.285 2.338 1.00 83.56 259 ASN A C 1
ATOM 1950 O O . ASN A 1 259 ? -8.265 15.711 1.639 1.00 83.56 259 ASN A O 1
ATOM 1954 N N . LEU A 1 260 ? -6.482 16.133 2.914 1.00 74.81 260 LEU A N 1
ATOM 1955 C CA . LEU A 1 260 ? -6.584 17.596 2.801 1.00 74.81 260 LEU A CA 1
ATOM 1956 C C . LEU A 1 260 ? -6.541 18.106 1.344 1.00 74.81 260 LEU A C 1
ATOM 1958 O O . LEU A 1 260 ? -7.431 18.883 0.984 1.00 74.81 260 LEU A O 1
ATOM 1962 N N . PRO A 1 261 ? -5.627 17.645 0.464 1.00 71.25 261 PRO A N 1
ATOM 1963 C CA . PRO A 1 261 ? -5.646 18.026 -0.949 1.00 71.25 261 PRO A CA 1
ATOM 1964 C C . PRO A 1 261 ? -6.969 17.671 -1.637 1.00 71.25 261 PRO A C 1
ATOM 1966 O O . PRO A 1 261 ? -7.440 18.395 -2.510 1.00 71.25 261 PRO A O 1
ATOM 1969 N N . SER A 1 262 ? -7.627 16.596 -1.192 1.00 66.81 262 SER A N 1
ATOM 1970 C CA . SER A 1 262 ? -8.924 16.174 -1.733 1.00 66.81 262 SER A CA 1
ATOM 1971 C C . SER A 1 262 ? -10.042 17.130 -1.340 1.00 66.81 262 SER A C 1
ATOM 1973 O O . SER A 1 262 ? -10.882 17.458 -2.172 1.00 66.81 262 SER A O 1
ATOM 1975 N N . LEU A 1 263 ? -10.032 17.626 -0.100 1.00 70.81 263 LEU A N 1
ATOM 1976 C CA . LEU A 1 263 ? -10.967 18.665 0.335 1.00 70.81 263 LEU A CA 1
ATOM 1977 C C . LEU A 1 263 ? -10.752 19.964 -0.447 1.00 70.81 263 LEU A C 1
ATOM 1979 O O . LEU A 1 263 ? -11.715 20.535 -0.946 1.00 70.81 263 LEU A O 1
ATOM 1983 N N . ARG A 1 264 ? -9.494 20.380 -0.645 1.00 71.56 264 ARG A N 1
ATOM 1984 C CA . ARG A 1 264 ? -9.159 21.584 -1.424 1.00 71.56 264 ARG A CA 1
ATOM 1985 C C . ARG A 1 264 ? -9.612 21.474 -2.878 1.00 71.56 264 ARG A C 1
ATOM 1987 O O . ARG A 1 264 ? -10.219 22.406 -3.397 1.00 71.56 264 ARG A O 1
ATOM 1994 N N . ALA A 1 265 ? -9.359 20.336 -3.525 1.00 67.75 265 ALA A N 1
ATOM 1995 C CA . ALA A 1 265 ? -9.802 20.085 -4.894 1.00 67.75 265 ALA A CA 1
ATOM 1996 C C . ALA A 1 265 ? -11.337 20.115 -5.004 1.00 67.75 265 ALA A C 1
ATOM 1998 O O . ALA A 1 265 ? -11.879 20.722 -5.928 1.00 67.75 265 ALA A O 1
ATOM 1999 N N . GLN A 1 266 ? -12.046 19.526 -4.034 1.00 67.50 266 GLN A N 1
ATOM 2000 C CA . GLN A 1 266 ? -13.507 19.595 -3.962 1.00 67.50 266 GLN A CA 1
ATOM 2001 C C . GLN A 1 266 ? -14.004 21.030 -3.753 1.00 67.50 266 GLN A C 1
ATOM 2003 O O . GLN A 1 266 ? -14.940 21.453 -4.428 1.00 67.50 266 GLN A O 1
ATOM 2008 N N . ASP A 1 267 ? -13.380 21.802 -2.867 1.00 70.25 267 ASP A N 1
ATOM 2009 C CA . ASP A 1 267 ? -13.757 23.195 -2.620 1.00 70.25 267 ASP A CA 1
ATOM 2010 C C . ASP A 1 267 ? -13.493 24.084 -3.839 1.00 70.25 267 ASP A C 1
ATOM 2012 O O . ASP A 1 267 ? 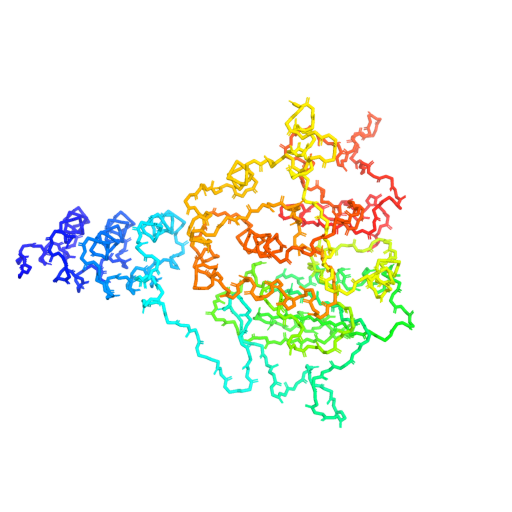-14.347 24.893 -4.206 1.00 70.25 267 ASP A O 1
ATOM 2016 N N . ALA A 1 268 ? -12.355 23.906 -4.514 1.00 69.06 268 ALA A N 1
ATOM 2017 C CA . ALA A 1 268 ? -12.039 24.602 -5.757 1.00 69.06 268 ALA A CA 1
ATOM 2018 C C . ALA A 1 268 ? -13.065 24.276 -6.853 1.00 69.06 268 ALA A C 1
ATOM 2020 O O . ALA A 1 268 ? -13.601 25.188 -7.484 1.00 69.06 268 ALA A O 1
ATOM 2021 N N . ALA A 1 269 ? -13.414 22.998 -7.026 1.00 66.12 269 ALA A N 1
ATOM 2022 C CA . ALA A 1 269 ? -14.426 22.570 -7.987 1.00 66.12 269 ALA A CA 1
ATOM 2023 C C . ALA A 1 269 ? -15.840 23.084 -7.640 1.00 66.12 269 ALA A C 1
ATOM 2025 O O . ALA A 1 269 ? -16.595 23.445 -8.546 1.00 66.12 269 ALA A O 1
ATOM 2026 N N . ARG A 1 270 ? -16.203 23.196 -6.351 1.00 67.25 270 ARG A N 1
ATOM 2027 C CA . ARG A 1 270 ? -17.458 23.844 -5.910 1.00 67.25 270 ARG A CA 1
ATOM 2028 C C . ARG A 1 270 ? -17.468 25.331 -6.237 1.00 67.25 270 ARG A C 1
ATOM 2030 O O . ARG A 1 270 ? -18.432 25.812 -6.822 1.00 67.25 270 ARG A O 1
ATOM 2037 N N . ARG A 1 271 ? -16.389 26.051 -5.915 1.00 74.31 271 ARG A N 1
ATOM 2038 C CA . ARG A 1 271 ? -16.254 27.489 -6.217 1.00 74.31 271 ARG A CA 1
ATOM 2039 C C . ARG A 1 271 ? -16.285 27.769 -7.718 1.00 74.31 271 ARG A C 1
ATOM 2041 O O . ARG A 1 271 ? -16.851 28.774 -8.131 1.00 74.31 271 ARG A O 1
ATOM 2048 N N . ALA A 1 272 ? -15.733 26.868 -8.527 1.00 72.56 272 ALA A N 1
ATOM 2049 C CA . ALA A 1 272 ? -15.776 26.947 -9.984 1.00 72.56 272 ALA A CA 1
ATOM 2050 C C . ALA A 1 272 ? -17.149 26.584 -10.590 1.00 72.56 272 ALA A C 1
ATOM 2052 O O . ALA A 1 272 ? -17.300 26.612 -11.808 1.00 72.56 272 ALA A O 1
ATOM 2053 N N . GLY A 1 273 ? -18.145 26.196 -9.779 1.00 68.06 273 GLY A N 1
ATOM 2054 C CA . GLY A 1 273 ? -19.451 25.733 -10.262 1.00 68.06 273 GLY A CA 1
ATOM 2055 C C . GLY A 1 273 ? -19.409 24.385 -10.997 1.00 68.06 273 GLY A C 1
ATOM 2056 O O . GLY A 1 273 ? -20.416 23.968 -11.570 1.00 68.06 273 GLY A O 1
ATOM 2057 N N . ALA A 1 274 ? -18.263 23.694 -10.975 1.00 60.78 274 ALA A N 1
ATOM 2058 C CA . ALA A 1 274 ? -18.082 22.372 -11.573 1.00 60.78 274 ALA A CA 1
ATOM 2059 C C . ALA A 1 274 ? -18.782 21.278 -10.746 1.00 60.78 274 ALA A C 1
ATOM 2061 O O . ALA A 1 274 ? -19.289 20.302 -11.296 1.00 60.78 274 ALA A O 1
ATOM 2062 N N . LEU A 1 275 ? -18.886 21.480 -9.429 1.00 59.38 275 LEU A N 1
ATOM 2063 C CA . LEU A 1 275 ? -19.723 20.692 -8.525 1.00 59.38 275 LEU A CA 1
ATOM 2064 C C . LEU A 1 275 ? -21.052 21.429 -8.296 1.00 59.38 275 LEU A C 1
ATOM 2066 O O . LEU A 1 275 ? -21.121 22.338 -7.471 1.00 59.38 275 LEU A O 1
ATOM 2070 N N . ARG A 1 276 ? -22.119 21.056 -9.018 1.00 55.72 276 ARG A N 1
ATOM 2071 C CA . ARG A 1 276 ? -23.483 21.534 -8.705 1.00 55.72 276 ARG A CA 1
ATOM 2072 C C . ARG A 1 276 ? -23.930 20.968 -7.354 1.00 55.72 276 ARG A C 1
ATOM 2074 O O . ARG A 1 276 ? -23.651 19.808 -7.061 1.00 55.72 276 ARG A O 1
ATOM 2081 N N . GLU A 1 277 ? -24.665 21.739 -6.550 1.00 48.44 277 GLU A N 1
ATOM 2082 C CA . GLU A 1 277 ? -25.290 21.225 -5.322 1.00 48.44 277 GLU A CA 1
ATOM 2083 C C . GLU A 1 277 ? -26.147 19.986 -5.645 1.00 48.44 277 GLU A C 1
ATOM 2085 O O . GLU A 1 277 ? -27.059 20.035 -6.467 1.00 48.44 277 GLU A O 1
ATOM 2090 N N . GLY A 1 278 ? -25.795 18.836 -5.060 1.00 47.38 278 GLY A N 1
ATOM 2091 C CA . GLY A 1 278 ? -26.458 17.550 -5.317 1.00 47.38 278 GLY A CA 1
ATOM 2092 C C . GLY A 1 278 ? -25.981 16.786 -6.562 1.00 47.38 278 GLY A C 1
ATOM 2093 O O . GLY A 1 278 ? -26.348 15.624 -6.733 1.00 47.38 278 GLY A O 1
ATOM 2094 N N . GLY A 1 279 ? -25.125 17.378 -7.396 1.00 41.44 279 GLY A N 1
ATOM 2095 C CA . GLY A 1 279 ? -24.420 16.696 -8.476 1.00 41.44 279 GLY A CA 1
ATOM 2096 C C . GLY A 1 279 ? -22.999 16.357 -8.044 1.00 41.44 279 GLY A C 1
ATOM 2097 O O . GLY A 1 279 ? -22.199 17.250 -7.785 1.00 41.44 279 GLY A O 1
ATOM 2098 N N . ALA A 1 280 ? -22.653 15.071 -8.000 1.00 43.44 280 ALA A N 1
ATOM 2099 C CA . ALA A 1 280 ? -21.258 14.639 -7.987 1.00 43.44 280 ALA A CA 1
ATOM 2100 C C . ALA A 1 280 ? -20.604 15.024 -9.332 1.00 43.44 280 ALA A C 1
ATOM 2102 O O . ALA A 1 280 ? -20.472 14.196 -10.226 1.00 43.44 280 ALA A O 1
ATOM 2103 N N . GLY A 1 281 ? -20.309 16.309 -9.525 1.00 41.09 281 GLY A N 1
ATOM 2104 C CA . GLY A 1 281 ? -19.459 16.806 -10.599 1.00 41.09 281 GLY A CA 1
ATOM 2105 C C . GLY A 1 281 ? -18.036 16.331 -10.349 1.00 41.09 281 GLY A C 1
ATOM 2106 O O . GLY A 1 281 ? -17.359 16.863 -9.479 1.00 41.09 281 GLY A O 1
ATOM 2107 N N . ASP A 1 282 ? -17.639 15.273 -11.053 1.00 51.34 282 ASP A N 1
ATOM 2108 C CA . ASP A 1 282 ? -16.334 14.618 -10.941 1.00 51.34 282 ASP A CA 1
ATOM 2109 C C . ASP A 1 282 ? -15.201 15.652 -11.082 1.00 51.34 282 ASP A C 1
ATOM 2111 O O . ASP A 1 282 ? -14.995 16.163 -12.188 1.00 51.34 282 ASP A O 1
ATOM 2115 N N . PRO A 1 283 ? -14.413 15.959 -10.029 1.00 53.62 283 PRO A N 1
ATOM 2116 C CA . PRO A 1 283 ? -13.039 16.342 -10.295 1.00 53.62 283 PRO A CA 1
ATOM 2117 C C . PRO A 1 283 ? -12.422 15.178 -11.069 1.00 53.62 283 PRO A C 1
ATOM 2119 O O . PRO A 1 283 ? -12.533 14.026 -10.646 1.00 53.62 283 PRO A O 1
ATOM 2122 N N . ASP A 1 284 ? -11.847 15.475 -12.232 1.00 64.56 284 ASP A N 1
ATOM 2123 C CA . ASP A 1 284 ? -11.202 14.481 -13.078 1.00 64.56 284 ASP A CA 1
ATOM 2124 C C . ASP A 1 284 ? -10.250 13.644 -12.212 1.00 64.56 284 ASP A C 1
ATOM 2126 O O . ASP A 1 284 ? -9.265 14.154 -11.675 1.00 64.56 284 ASP A O 1
ATOM 2130 N N . LEU A 1 285 ? -10.587 12.363 -12.024 1.00 64.12 285 LEU A N 1
ATOM 2131 C CA . LEU A 1 285 ? -9.786 11.397 -11.275 1.00 64.12 285 LEU A CA 1
ATOM 2132 C C . LEU A 1 285 ? -8.327 11.464 -11.730 1.00 64.12 285 LEU A C 1
ATOM 2134 O O . LEU A 1 285 ? -7.423 11.357 -10.907 1.00 64.12 285 LEU A O 1
ATOM 2138 N N . GLN A 1 286 ? -8.103 11.670 -13.028 1.00 64.75 286 GLN A N 1
ATOM 2139 C CA . GLN A 1 286 ? -6.776 11.816 -13.594 1.00 64.75 286 GLN A CA 1
ATOM 2140 C C . GLN A 1 286 ? -6.088 13.089 -13.093 1.00 64.75 286 GLN A C 1
ATOM 2142 O O . GLN A 1 286 ? -4.945 13.004 -12.644 1.00 64.75 286 GLN A O 1
ATOM 2147 N N . ALA A 1 287 ? -6.767 14.240 -13.097 1.00 67.88 287 ALA A N 1
ATOM 2148 C CA . ALA A 1 287 ? -6.231 15.484 -12.541 1.00 67.88 287 ALA A CA 1
ATOM 2149 C C . ALA A 1 287 ? -5.906 15.333 -11.050 1.00 67.88 287 ALA A C 1
ATOM 2151 O O . ALA A 1 287 ? -4.855 15.776 -10.594 1.00 67.88 287 ALA A O 1
ATOM 2152 N N . TRP A 1 288 ? -6.767 14.638 -10.305 1.00 67.06 288 TRP A N 1
ATOM 2153 C CA . TRP A 1 288 ? -6.580 14.408 -8.879 1.00 67.06 288 TRP A CA 1
ATOM 2154 C C . TRP A 1 288 ? -5.407 13.452 -8.585 1.00 67.06 288 TRP A C 1
ATOM 2156 O O . TRP A 1 288 ? -4.561 13.777 -7.758 1.00 67.06 288 TRP A O 1
ATOM 2166 N N . ILE A 1 289 ? -5.285 12.328 -9.302 1.00 67.25 289 ILE A N 1
ATOM 2167 C CA . ILE A 1 289 ? -4.148 11.389 -9.190 1.00 67.25 289 ILE A CA 1
ATOM 2168 C C . ILE A 1 289 ? -2.839 12.068 -9.588 1.00 67.25 289 ILE A C 1
ATOM 2170 O O . ILE A 1 289 ? -1.813 11.883 -8.932 1.00 67.25 289 ILE A O 1
ATOM 2174 N N . THR A 1 290 ? -2.883 12.890 -10.634 1.00 67.44 290 THR A N 1
ATOM 2175 C CA . THR A 1 290 ? -1.726 13.680 -11.057 1.00 67.44 290 THR A CA 1
ATOM 2176 C C . THR A 1 290 ? -1.303 14.648 -9.961 1.00 67.44 290 THR A C 1
ATOM 2178 O O . THR A 1 290 ? -0.140 14.674 -9.574 1.00 67.44 290 THR A O 1
ATOM 2181 N N . GLN A 1 291 ? -2.254 15.397 -9.402 1.00 66.50 291 GLN A N 1
ATOM 2182 C CA . GLN A 1 291 ? -1.969 16.435 -8.418 1.00 66.50 291 GLN A CA 1
ATOM 2183 C C . GLN A 1 291 ? -1.574 15.877 -7.046 1.00 66.50 291 GLN A C 1
ATOM 2185 O O . GLN A 1 291 ? -0.654 16.388 -6.418 1.00 66.50 291 GLN A O 1
ATOM 2190 N N . CYS A 1 292 ? -2.285 14.860 -6.563 1.00 65.31 292 CYS A N 1
ATOM 2191 C CA . CYS A 1 292 ? -2.179 14.391 -5.183 1.00 65.31 292 CYS A CA 1
ATOM 2192 C C . CYS A 1 292 ? -1.338 13.136 -5.038 1.00 65.31 292 CYS A C 1
ATOM 2194 O O . CYS A 1 292 ? -0.963 12.803 -3.926 1.00 65.31 292 CYS A O 1
ATOM 2196 N N . CYS A 1 293 ? -1.074 12.405 -6.117 1.00 67.44 293 CYS A N 1
ATOM 2197 C CA . CYS A 1 293 ? -0.172 11.267 -6.065 1.00 67.44 293 CYS A CA 1
ATOM 2198 C C . CYS A 1 293 ? 1.084 11.508 -6.896 1.00 67.44 293 CYS A C 1
ATOM 2200 O O . CYS A 1 293 ? 2.024 10.758 -6.719 1.00 67.44 293 CYS A O 1
ATOM 2202 N N . GLY A 1 294 ? 1.153 12.526 -7.759 1.00 71.25 294 GLY A N 1
ATOM 2203 C CA . GLY A 1 294 ? 2.283 12.694 -8.680 1.00 71.25 294 GLY A CA 1
ATOM 2204 C C . GLY A 1 294 ? 2.308 11.641 -9.793 1.00 71.25 294 GLY A C 1
ATOM 2205 O O . GLY A 1 294 ? 3.361 11.399 -10.381 1.00 71.25 294 GLY A O 1
ATOM 2206 N N . GLY A 1 295 ? 1.170 10.979 -10.036 1.00 78.62 295 GLY A N 1
ATOM 2207 C CA . GLY A 1 295 ? 1.007 10.021 -11.126 1.00 78.62 295 GLY A CA 1
ATOM 2208 C C . GLY A 1 295 ? 0.574 10.675 -12.441 1.00 78.62 295 GLY A C 1
ATOM 2209 O O . GLY A 1 295 ? 0.538 11.894 -12.571 1.00 78.62 295 GLY A O 1
ATOM 2210 N N . ASP A 1 296 ? 0.198 9.861 -13.420 1.00 84.25 296 ASP A N 1
ATOM 2211 C CA . ASP A 1 296 ? -0.437 10.289 -14.667 1.00 84.25 296 ASP A CA 1
ATOM 2212 C C . ASP A 1 296 ? -1.635 9.394 -15.043 1.00 84.25 296 ASP A C 1
ATOM 2214 O O . ASP A 1 296 ? -1.924 8.379 -14.407 1.00 84.25 296 ASP A O 1
ATOM 2218 N N . GLY A 1 297 ? -2.369 9.761 -16.100 1.00 83.50 297 GLY A N 1
ATOM 2219 C CA . GLY A 1 297 ? -3.500 8.962 -16.598 1.00 83.50 297 GLY A CA 1
ATOM 2220 C C . GLY A 1 297 ? -3.116 7.543 -17.040 1.00 83.50 297 GLY A C 1
ATOM 2221 O O . GLY A 1 297 ? -3.947 6.631 -17.005 1.00 83.50 297 GLY A O 1
ATOM 2222 N N . GLY A 1 298 ? -1.856 7.340 -17.430 1.00 88.12 298 GLY A N 1
ATOM 2223 C CA . GLY A 1 298 ? -1.300 6.031 -17.750 1.00 88.12 298 GLY A CA 1
ATOM 2224 C C . GLY A 1 298 ? -1.190 5.134 -16.519 1.00 88.12 298 GLY A C 1
ATOM 2225 O O . GLY A 1 298 ? -1.477 3.947 -16.630 1.00 88.12 298 GLY A O 1
ATOM 2226 N N . ASP A 1 299 ? -0.874 5.684 -15.345 1.00 89.00 299 ASP A N 1
ATOM 2227 C CA . ASP A 1 299 ? -0.829 4.923 -14.088 1.00 89.00 299 ASP A CA 1
ATOM 2228 C C . ASP A 1 299 ? -2.217 4.382 -13.708 1.00 89.00 299 ASP A C 1
ATOM 2230 O O . ASP A 1 299 ? -2.373 3.223 -13.322 1.00 89.00 299 ASP A O 1
ATOM 2234 N N . VAL A 1 300 ? -3.263 5.195 -13.892 1.00 87.75 300 VAL A N 1
ATOM 2235 C CA . VAL A 1 300 ? -4.657 4.783 -13.644 1.00 87.75 300 VAL A CA 1
ATOM 2236 C C . VAL A 1 300 ? -5.059 3.650 -14.573 1.00 87.75 300 VAL A C 1
ATOM 2238 O O . VAL A 1 300 ? -5.619 2.649 -14.131 1.00 87.75 300 VAL A O 1
ATOM 2241 N N . ARG A 1 301 ? -4.739 3.787 -15.864 1.00 90.56 301 ARG A N 1
ATOM 2242 C CA . ARG A 1 301 ? -4.995 2.757 -16.877 1.00 90.56 301 ARG A CA 1
ATOM 2243 C C . ARG A 1 301 ? -4.185 1.491 -16.602 1.00 90.56 301 ARG A C 1
ATOM 2245 O O . ARG A 1 301 ? -4.678 0.384 -16.812 1.00 90.56 301 ARG A O 1
ATOM 2252 N N . PHE A 1 302 ? -2.966 1.630 -16.089 1.00 92.75 302 PHE A N 1
ATOM 2253 C CA . PHE A 1 302 ? -2.153 0.501 -15.657 1.00 92.75 302 PHE A CA 1
ATOM 2254 C C . PHE A 1 302 ? -2.749 -0.216 -14.444 1.00 92.75 302 PHE A C 1
ATOM 2256 O O . PHE A 1 302 ? -2.649 -1.432 -14.353 1.00 92.75 302 PHE A O 1
ATOM 2263 N N . LEU A 1 303 ? -3.415 0.475 -13.524 1.00 92.88 303 LEU A N 1
ATOM 2264 C CA . LEU A 1 303 ? -4.065 -0.176 -12.384 1.00 92.88 303 LEU A CA 1
ATOM 2265 C C . LEU A 1 303 ? -5.422 -0.784 -12.774 1.00 92.88 303 LEU A C 1
ATOM 2267 O O . LEU A 1 303 ? -5.693 -1.954 -12.498 1.00 92.88 303 LEU A O 1
ATOM 2271 N N . LEU A 1 304 ? -6.256 -0.018 -13.477 1.00 92.50 304 LEU A N 1
ATOM 2272 C CA . LEU A 1 304 ? -7.670 -0.329 -13.705 1.00 92.50 304 LEU A CA 1
ATOM 2273 C C . LEU A 1 304 ? -7.987 -0.984 -15.055 1.00 92.50 304 LEU A C 1
ATOM 2275 O O . LEU A 1 304 ? -9.073 -1.545 -15.222 1.00 92.50 304 LEU A O 1
ATOM 2279 N N . GLY A 1 305 ? -7.075 -0.913 -16.022 1.00 92.75 305 GLY A N 1
ATOM 2280 C CA . GLY A 1 305 ? -7.341 -1.302 -17.403 1.00 92.75 305 GLY A CA 1
ATOM 2281 C C . GLY A 1 305 ? -8.393 -0.388 -18.026 1.00 92.75 305 GLY A C 1
ATOM 2282 O O . GLY A 1 305 ? -8.261 0.833 -17.995 1.00 92.75 305 GLY A O 1
ATOM 2283 N N . GLU A 1 306 ? -9.448 -0.987 -18.572 1.00 90.19 306 GLU A N 1
ATOM 2284 C CA . GLU A 1 306 ? -10.582 -0.271 -19.175 1.00 90.19 306 GLU A CA 1
ATOM 2285 C C . GLU A 1 306 ? -11.615 0.203 -18.142 1.00 90.19 306 GLU A C 1
ATOM 2287 O O . GLU A 1 306 ? -12.554 0.929 -18.472 1.00 90.19 306 GLU A O 1
ATOM 2292 N N . ARG A 1 307 ? -11.474 -0.207 -16.876 1.00 89.06 307 ARG A N 1
ATOM 2293 C CA . ARG A 1 307 ? -12.428 0.161 -15.832 1.00 89.06 307 ARG A CA 1
ATOM 2294 C C . ARG A 1 307 ? -12.290 1.644 -15.513 1.00 89.06 307 ARG A C 1
ATOM 2296 O O . ARG A 1 307 ? -11.220 2.124 -15.152 1.00 89.06 307 ARG A O 1
ATOM 2303 N N . THR A 1 308 ? -13.407 2.354 -15.542 1.00 82.94 308 THR A N 1
ATOM 2304 C CA . THR A 1 308 ? -13.490 3.723 -15.033 1.00 82.94 308 THR A CA 1
ATOM 2305 C C . THR A 1 308 ? -13.897 3.704 -13.566 1.00 82.94 308 THR A C 1
ATOM 2307 O O . THR A 1 308 ? -14.827 2.983 -13.194 1.00 82.94 308 THR A O 1
ATOM 2310 N N . VAL A 1 309 ? -13.272 4.536 -12.739 1.00 82.69 309 VAL A N 1
ATOM 2311 C CA . VAL A 1 309 ? -13.730 4.791 -11.369 1.00 82.69 309 VAL A CA 1
ATOM 2312 C C . VAL A 1 309 ? -14.102 6.257 -11.222 1.00 82.69 309 VAL A C 1
ATOM 2314 O O . VAL A 1 309 ? -13.457 7.131 -11.790 1.00 82.69 309 VAL A O 1
ATOM 2317 N N . ARG A 1 310 ? -15.159 6.514 -10.455 1.00 77.12 310 ARG A N 1
ATOM 2318 C CA . ARG A 1 310 ? -15.527 7.861 -10.024 1.00 77.12 310 ARG A CA 1
ATOM 2319 C C . ARG A 1 310 ? -15.173 7.993 -8.550 1.00 77.12 310 ARG A C 1
ATOM 2321 O O . ARG A 1 310 ? -15.847 7.360 -7.726 1.00 77.12 310 ARG A O 1
ATOM 2328 N N . PRO A 1 311 ? -14.093 8.710 -8.204 1.00 70.19 311 PRO A N 1
ATOM 2329 C CA . PRO A 1 311 ? -13.654 8.816 -6.827 1.00 70.19 311 PRO A CA 1
ATOM 2330 C C . PRO A 1 311 ? -14.693 9.617 -6.048 1.00 70.19 311 PRO A C 1
ATOM 2332 O O . PRO A 1 311 ? -14.865 10.817 -6.237 1.00 70.19 311 PRO A O 1
ATOM 2335 N N . ARG A 1 312 ? -15.418 8.947 -5.151 1.00 71.31 312 ARG A N 1
ATOM 2336 C CA . ARG A 1 312 ? -16.360 9.639 -4.255 1.00 71.31 312 ARG A CA 1
ATOM 2337 C C . ARG A 1 312 ? -15.638 10.361 -3.129 1.00 71.31 312 ARG A C 1
ATOM 2339 O O . ARG A 1 312 ? -16.134 11.348 -2.594 1.00 71.31 312 ARG A O 1
ATOM 2346 N N . LEU A 1 313 ? -14.508 9.801 -2.729 1.00 80.44 313 LEU A N 1
ATOM 2347 C CA . LEU A 1 313 ? -13.736 10.217 -1.584 1.00 80.44 313 LEU A CA 1
ATOM 2348 C C . LEU A 1 313 ? -12.326 9.682 -1.775 1.00 80.44 313 LEU A C 1
ATOM 2350 O O . LEU A 1 313 ? -12.155 8.470 -1.875 1.00 80.44 313 LEU A O 1
ATOM 2354 N N . PHE A 1 314 ? -11.348 10.578 -1.780 1.00 84.19 314 PHE A N 1
ATOM 2355 C CA . PHE A 1 314 ? -9.976 10.183 -1.534 1.00 84.19 314 PHE A CA 1
ATOM 2356 C C . PHE A 1 314 ? -9.646 10.473 -0.075 1.00 84.19 314 PHE A C 1
ATOM 2358 O O . PHE A 1 314 ? -9.835 11.590 0.416 1.00 84.19 314 PHE A O 1
ATOM 2365 N N . ALA A 1 315 ? -9.237 9.433 0.631 1.00 90.00 315 ALA A N 1
ATOM 2366 C CA . ALA A 1 315 ? -9.019 9.429 2.060 1.00 90.00 315 ALA A CA 1
ATOM 2367 C C . ALA A 1 315 ? -7.576 9.054 2.382 1.00 90.00 315 ALA A C 1
ATOM 2369 O O . ALA A 1 315 ? -6.958 8.265 1.671 1.00 90.00 315 ALA A O 1
ATOM 2370 N N . ASN A 1 316 ? -7.069 9.607 3.479 1.00 91.31 316 ASN A N 1
ATOM 2371 C CA . ASN A 1 316 ? -5.819 9.144 4.060 1.00 91.31 316 ASN A CA 1
ATOM 2372 C C . ASN A 1 316 ? -6.065 7.749 4.670 1.00 91.31 316 ASN A C 1
ATOM 2374 O O . ASN A 1 316 ? -7.031 7.551 5.418 1.00 91.31 316 ASN A O 1
ATOM 2378 N N . ALA A 1 317 ? -5.216 6.780 4.326 1.00 92.88 317 ALA A N 1
ATOM 2379 C CA . ALA A 1 317 ? -5.362 5.378 4.726 1.00 92.88 317 ALA A CA 1
ATOM 2380 C C . ALA A 1 317 ? -4.871 5.091 6.158 1.00 92.88 317 ALA A C 1
ATOM 2382 O O . ALA A 1 317 ? -4.909 3.945 6.606 1.00 92.88 317 ALA A O 1
ATOM 2383 N N . GLY A 1 318 ? -4.434 6.117 6.884 1.00 94.75 318 GLY A N 1
ATOM 2384 C CA . GLY A 1 318 ? -3.950 6.011 8.248 1.00 94.75 318 GLY A CA 1
ATOM 2385 C C . GLY A 1 318 ? -5.037 5.695 9.261 1.00 94.75 318 GLY A C 1
ATOM 2386 O O . GLY A 1 318 ? -4.767 4.981 10.220 1.00 94.75 318 GLY A O 1
ATOM 2387 N N . LEU A 1 319 ? -6.265 6.190 9.056 1.00 96.94 319 LEU A N 1
ATOM 2388 C CA . LEU A 1 319 ? -7.424 5.793 9.855 1.00 96.94 319 LEU A CA 1
ATOM 2389 C C . LEU A 1 319 ? -8.604 5.462 8.955 1.00 96.94 319 LEU A C 1
ATOM 2391 O O . LEU A 1 319 ? -9.164 6.323 8.271 1.00 96.94 319 LEU A O 1
ATOM 2395 N N . PHE A 1 320 ? -9.049 4.215 9.054 1.00 97.81 320 PHE A N 1
ATOM 2396 C CA . PHE A 1 320 ? -10.315 3.779 8.489 1.00 97.81 320 PHE A CA 1
ATOM 2397 C C . PHE A 1 320 ? -10.982 2.742 9.386 1.00 97.81 320 PHE A C 1
ATOM 2399 O O . PHE A 1 320 ? -10.327 2.026 10.144 1.00 97.81 320 PHE A O 1
ATOM 2406 N N . LEU A 1 321 ? -12.307 2.648 9.297 1.00 97.88 321 LEU A N 1
ATOM 2407 C CA . LEU A 1 321 ? -13.063 1.604 9.973 1.00 97.88 321 LEU A CA 1
ATOM 2408 C C . LEU A 1 321 ? -14.251 1.122 9.161 1.00 97.88 321 LEU A C 1
ATOM 2410 O O . LEU A 1 321 ? -14.847 1.870 8.393 1.00 97.88 321 LEU A O 1
ATOM 2414 N N . GLY A 1 322 ? -14.635 -0.126 9.363 1.00 97.75 322 GLY A N 1
ATOM 2415 C CA . GLY A 1 322 ? -15.786 -0.720 8.699 1.00 97.75 322 GLY A CA 1
ATOM 2416 C C . GLY A 1 322 ? -16.102 -2.087 9.270 1.00 97.75 322 GLY A C 1
ATOM 2417 O O . GLY A 1 322 ? -15.425 -2.572 10.175 1.00 97.75 322 GLY A O 1
ATOM 2418 N N . ASP A 1 323 ? -17.142 -2.715 8.744 1.00 97.62 323 ASP A N 1
ATOM 2419 C CA . ASP A 1 323 ? -17.450 -4.103 9.064 1.00 97.62 323 ASP A CA 1
ATOM 2420 C C . ASP A 1 323 ? -16.751 -5.081 8.102 1.00 97.62 323 ASP A C 1
ATOM 2422 O O . ASP A 1 323 ? -16.004 -4.701 7.195 1.00 97.62 323 ASP A O 1
ATOM 2426 N N . ARG A 1 324 ? -17.001 -6.376 8.316 1.00 96.75 324 ARG A N 1
ATOM 2427 C CA . ARG A 1 324 ? -16.415 -7.470 7.528 1.00 96.75 324 ARG A CA 1
ATOM 2428 C C . ARG A 1 324 ? -16.729 -7.332 6.040 1.00 96.75 324 ARG A C 1
ATOM 2430 O O . ARG A 1 324 ? -15.855 -7.531 5.204 1.00 96.75 324 ARG A O 1
ATOM 2437 N N . GLU A 1 325 ? -17.977 -7.001 5.721 1.00 97.81 325 GLU A N 1
ATOM 2438 C CA . GLU A 1 325 ? -18.456 -6.854 4.347 1.00 97.81 325 GLU A CA 1
ATOM 2439 C C . GLU A 1 325 ? -17.784 -5.663 3.654 1.00 97.81 325 GLU A C 1
ATOM 2441 O O . GLU A 1 325 ? -17.410 -5.752 2.484 1.00 97.81 325 GLU A O 1
ATOM 2446 N N . ALA A 1 326 ? -17.581 -4.566 4.384 1.00 97.56 326 ALA A N 1
ATOM 2447 C CA . ALA A 1 326 ? -16.936 -3.372 3.873 1.00 97.56 326 ALA A CA 1
ATOM 2448 C C . ALA A 1 326 ? -15.472 -3.627 3.487 1.00 97.56 326 ALA A C 1
ATOM 2450 O O . ALA A 1 326 ? -15.072 -3.282 2.373 1.00 97.56 326 ALA A O 1
ATOM 2451 N N . LEU A 1 327 ? -14.700 -4.265 4.378 1.00 97.88 327 LEU A N 1
ATOM 2452 C CA . LEU A 1 327 ? -13.303 -4.630 4.114 1.00 97.88 327 LEU A CA 1
ATOM 2453 C C . LEU A 1 327 ? -13.201 -5.671 2.992 1.00 97.88 327 LEU A C 1
ATOM 2455 O O . LEU A 1 327 ? -12.370 -5.514 2.102 1.00 97.88 327 LEU A O 1
ATOM 2459 N N . ALA A 1 328 ? -14.072 -6.685 2.979 1.00 98.19 328 ALA A N 1
ATOM 2460 C CA . ALA A 1 328 ? -14.086 -7.708 1.931 1.00 98.19 328 ALA A CA 1
ATOM 2461 C C . ALA A 1 328 ? -14.327 -7.124 0.532 1.00 98.19 328 ALA A C 1
ATOM 2463 O O . ALA A 1 328 ? -13.704 -7.555 -0.436 1.00 98.19 328 ALA A O 1
ATOM 2464 N N . ARG A 1 329 ? -15.193 -6.109 0.409 1.00 98.00 329 ARG A N 1
ATOM 2465 C CA . ARG A 1 329 ? -15.415 -5.417 -0.869 1.00 98.00 329 ARG A CA 1
ATOM 2466 C C . ARG A 1 329 ? -14.181 -4.664 -1.340 1.00 98.00 329 ARG A C 1
ATOM 2468 O O . ARG A 1 329 ? -13.846 -4.775 -2.514 1.00 98.00 329 ARG A O 1
ATOM 2475 N N . VAL A 1 330 ? -13.517 -3.919 -0.453 1.00 97.81 330 VAL A N 1
ATOM 2476 C CA . VAL A 1 330 ? -12.280 -3.204 -0.805 1.00 97.81 330 VAL A CA 1
ATOM 2477 C C . VAL A 1 330 ? -11.189 -4.189 -1.190 1.00 97.81 330 VAL A C 1
ATOM 2479 O O . VAL A 1 330 ? -10.590 -4.042 -2.251 1.00 97.81 330 VAL A O 1
ATOM 2482 N N . GLU A 1 331 ? -10.994 -5.240 -0.399 1.00 98.25 331 GLU A N 1
ATOM 2483 C CA . GLU A 1 331 ? -10.043 -6.296 -0.717 1.00 98.25 331 GLU A CA 1
ATOM 2484 C C . GLU A 1 331 ? -10.307 -6.906 -2.101 1.00 98.25 331 GLU A C 1
ATOM 2486 O O . GLU A 1 331 ? -9.384 -7.018 -2.905 1.00 98.25 331 GLU A O 1
ATOM 2491 N N . ALA A 1 332 ? -11.558 -7.256 -2.412 1.00 98.38 332 ALA A N 1
ATOM 2492 C CA . ALA A 1 332 ? -11.916 -7.816 -3.711 1.00 98.38 332 ALA A CA 1
ATOM 2493 C C . ALA A 1 332 ? -11.540 -6.878 -4.871 1.00 98.38 332 ALA A C 1
ATOM 2495 O O . ALA A 1 332 ? -11.096 -7.348 -5.918 1.00 98.38 332 ALA A O 1
ATOM 2496 N N . GLN A 1 333 ? -11.664 -5.558 -4.686 1.00 97.94 333 GLN A N 1
ATOM 2497 C CA . GLN A 1 333 ? -11.216 -4.591 -5.690 1.00 97.94 333 GLN A CA 1
ATOM 2498 C C . GLN A 1 333 ? -9.692 -4.536 -5.814 1.00 97.94 333 GLN A C 1
ATOM 2500 O O . GLN A 1 333 ? -9.196 -4.442 -6.933 1.00 97.94 333 GLN A O 1
ATOM 2505 N N . ILE A 1 334 ? -8.952 -4.633 -4.705 1.00 98.12 334 ILE A N 1
ATOM 2506 C CA . ILE A 1 334 ? -7.483 -4.710 -4.732 1.00 98.12 334 ILE A CA 1
ATOM 2507 C C . ILE A 1 334 ? -7.027 -5.970 -5.474 1.00 98.12 334 ILE A C 1
ATOM 2509 O O . ILE A 1 334 ? -6.180 -5.888 -6.358 1.00 98.12 334 ILE A O 1
ATOM 2513 N N . LEU A 1 335 ? -7.630 -7.122 -5.177 1.00 97.75 335 LEU A N 1
ATOM 2514 C CA . LEU A 1 335 ? -7.312 -8.384 -5.850 1.00 97.75 335 LEU A CA 1
ATOM 2515 C C . LEU A 1 335 ? -7.638 -8.337 -7.344 1.00 97.75 335 LEU A C 1
ATOM 2517 O O . LEU A 1 335 ? -6.872 -8.856 -8.145 1.00 97.75 335 LEU A O 1
ATOM 2521 N N . ALA A 1 336 ? -8.721 -7.664 -7.737 1.00 97.12 336 ALA A N 1
ATOM 2522 C CA . ALA A 1 336 ? -9.051 -7.447 -9.146 1.00 97.12 336 ALA A CA 1
ATOM 2523 C C . ALA A 1 336 ? -8.054 -6.523 -9.877 1.00 97.12 336 ALA A C 1
ATOM 2525 O O . ALA A 1 336 ? -8.056 -6.481 -11.106 1.00 97.12 336 ALA A O 1
ATOM 2526 N N . MET A 1 337 ? -7.225 -5.771 -9.145 1.00 97.69 337 MET A N 1
ATOM 2527 C CA . MET A 1 337 ? -6.121 -4.978 -9.697 1.00 97.69 337 MET A CA 1
ATOM 2528 C C . MET A 1 337 ? -4.792 -5.746 -9.711 1.00 97.69 337 MET A C 1
ATOM 2530 O O . MET A 1 337 ? -3.795 -5.200 -10.176 1.00 97.69 337 MET A O 1
ATOM 2534 N N . GLN A 1 338 ? -4.732 -6.987 -9.223 1.00 97.31 338 GLN A N 1
ATOM 2535 C CA . GLN A 1 338 ? -3.509 -7.786 -9.299 1.00 97.31 338 GLN A CA 1
ATOM 2536 C C . GLN A 1 338 ? -3.253 -8.287 -10.732 1.00 97.31 338 GLN A C 1
ATOM 2538 O O . GLN A 1 338 ? -4.210 -8.553 -11.463 1.00 97.31 338 GLN A O 1
ATOM 2543 N N . PRO A 1 339 ? -1.981 -8.400 -11.166 1.00 96.62 339 PRO A N 1
ATOM 2544 C CA . PRO A 1 339 ? -0.740 -8.106 -10.425 1.00 96.62 339 PRO A CA 1
ATOM 2545 C C . PRO A 1 339 ? -0.325 -6.621 -10.390 1.00 96.62 339 PRO A C 1
ATOM 2547 O O . PRO A 1 339 ? 0.656 -6.239 -9.751 1.00 96.62 339 PRO A O 1
ATOM 2550 N N . PHE A 1 340 ? -1.056 -5.767 -11.103 1.00 96.88 340 PHE A N 1
ATOM 2551 C CA . PHE A 1 340 ? -0.707 -4.366 -11.345 1.00 96.88 340 PHE A CA 1
ATOM 2552 C C . PHE A 1 340 ? -0.614 -3.536 -10.063 1.00 96.88 340 PHE A C 1
ATOM 2554 O O . PHE A 1 340 ? 0.244 -2.665 -9.958 1.00 96.88 340 PHE A O 1
ATOM 2561 N N . ALA A 1 341 ? -1.455 -3.827 -9.070 1.00 95.94 341 ALA A N 1
ATOM 2562 C CA . ALA A 1 341 ? -1.399 -3.193 -7.757 1.00 95.94 341 ALA A CA 1
ATOM 2563 C C . ALA A 1 341 ? -0.045 -3.408 -7.060 1.00 95.94 341 ALA A C 1
ATOM 2565 O O . ALA A 1 341 ? 0.557 -2.444 -6.587 1.00 95.94 341 ALA A O 1
ATOM 2566 N N . SER A 1 342 ? 0.457 -4.646 -7.015 1.00 94.44 342 SER A N 1
ATOM 2567 C CA . SER A 1 342 ? 1.760 -4.942 -6.406 1.00 94.44 342 SER A CA 1
ATOM 2568 C C . SER A 1 342 ? 2.900 -4.303 -7.195 1.00 94.44 342 SER A C 1
ATOM 2570 O O . SER A 1 342 ? 3.731 -3.614 -6.605 1.00 94.44 342 SER A O 1
ATOM 2572 N N . LEU A 1 343 ? 2.873 -4.420 -8.527 1.00 93.81 343 LEU A N 1
ATOM 2573 C CA . LEU A 1 343 ? 3.888 -3.814 -9.392 1.00 93.81 343 LEU A CA 1
ATOM 2574 C C . LEU A 1 343 ? 3.953 -2.293 -9.229 1.00 93.81 343 LEU A C 1
ATOM 2576 O O . LEU A 1 343 ? 5.045 -1.745 -9.098 1.00 93.81 343 LEU A O 1
ATOM 2580 N N . TRP A 1 344 ? 2.808 -1.609 -9.165 1.00 92.75 344 TRP A N 1
ATOM 2581 C CA . TRP A 1 344 ? 2.741 -0.172 -8.884 1.00 92.75 344 TRP A CA 1
ATOM 2582 C C . TRP A 1 344 ? 3.402 0.191 -7.554 1.00 92.75 344 TRP A C 1
ATOM 2584 O O . TRP A 1 344 ? 4.141 1.172 -7.472 1.00 92.75 344 TRP A O 1
ATOM 2594 N N . ILE A 1 345 ? 3.173 -0.606 -6.510 1.00 91.94 345 ILE A N 1
ATOM 2595 C CA . ILE A 1 345 ? 3.779 -0.366 -5.198 1.00 91.94 345 ILE A CA 1
ATOM 2596 C C . ILE A 1 345 ? 5.292 -0.563 -5.227 1.00 91.94 345 ILE A C 1
ATOM 2598 O O . ILE A 1 345 ? 6.004 0.170 -4.545 1.00 91.94 345 ILE A O 1
ATOM 2602 N N . ASP A 1 346 ? 5.798 -1.493 -6.028 1.00 89.00 346 ASP A N 1
ATOM 2603 C CA . ASP A 1 346 ? 7.237 -1.740 -6.130 1.00 89.00 346 ASP A CA 1
ATOM 2604 C C . ASP A 1 346 ? 7.955 -0.687 -6.978 1.00 89.00 346 ASP A C 1
ATOM 2606 O O . ASP A 1 346 ? 9.045 -0.225 -6.625 1.00 89.00 346 ASP A O 1
ATOM 2610 N N . THR A 1 347 ? 7.320 -0.252 -8.064 1.00 87.12 347 THR A N 1
ATOM 2611 C CA . THR A 1 347 ? 7.997 0.463 -9.160 1.00 87.12 347 THR A CA 1
ATOM 2612 C C . THR A 1 347 ? 7.549 1.907 -9.332 1.00 87.12 347 THR A C 1
ATOM 2614 O O . THR A 1 347 ? 8.307 2.715 -9.869 1.00 87.12 347 THR A O 1
ATOM 2617 N N . GLY A 1 348 ? 6.354 2.253 -8.846 1.00 79.62 348 GLY A N 1
ATOM 2618 C CA . GLY A 1 348 ? 5.806 3.597 -8.944 1.00 79.62 348 GLY A CA 1
ATOM 2619 C C . GLY A 1 348 ? 6.729 4.630 -8.298 1.00 79.62 348 GLY A C 1
ATOM 2620 O O . GLY A 1 348 ? 7.423 4.354 -7.316 1.00 79.62 348 GLY A O 1
ATOM 2621 N N . TYR A 1 349 ? 6.722 5.840 -8.847 1.00 77.81 349 TYR A N 1
ATOM 2622 C CA . TYR A 1 349 ? 7.600 6.935 -8.421 1.00 77.81 349 TYR A CA 1
ATOM 2623 C C . TYR A 1 349 ? 7.036 7.757 -7.244 1.00 77.81 349 TYR A C 1
ATOM 2625 O O . TYR A 1 349 ? 7.622 8.747 -6.821 1.00 77.81 349 TYR A O 1
ATOM 2633 N N . VAL A 1 350 ? 5.889 7.359 -6.698 1.00 76.69 350 VAL A N 1
ATOM 2634 C CA . VAL A 1 350 ? 5.102 8.206 -5.795 1.00 76.69 350 VAL A CA 1
ATOM 2635 C C . VAL A 1 350 ? 5.279 7.817 -4.323 1.00 76.69 350 VAL A C 1
ATOM 2637 O O . VAL A 1 350 ? 5.537 6.658 -3.999 1.00 76.69 350 VAL A O 1
ATOM 2640 N N . HIS A 1 351 ? 5.133 8.769 -3.398 1.00 73.69 351 HIS A N 1
ATOM 2641 C CA . HIS A 1 351 ? 5.334 8.517 -1.961 1.00 73.69 351 HIS A CA 1
ATOM 2642 C C . HIS A 1 351 ? 4.163 7.765 -1.289 1.00 73.69 351 HIS A C 1
ATOM 2644 O O . HIS A 1 351 ? 4.358 7.156 -0.239 1.00 73.69 351 HIS A O 1
ATOM 2650 N N . TRP A 1 352 ? 2.986 7.710 -1.928 1.00 81.94 352 TRP A N 1
ATOM 2651 C CA . TRP A 1 352 ? 1.738 7.146 -1.375 1.00 81.94 352 TRP A CA 1
ATOM 2652 C C . TRP A 1 352 ? 1.170 5.993 -2.218 1.00 81.94 352 TRP A C 1
ATOM 2654 O O . TRP A 1 352 ? -0.017 5.941 -2.543 1.00 81.94 352 TRP A O 1
ATOM 2664 N N . ARG A 1 353 ? 2.039 5.067 -2.636 1.00 88.88 353 ARG A N 1
ATOM 2665 C CA . ARG A 1 353 ? 1.696 4.021 -3.618 1.00 88.88 353 ARG A CA 1
ATOM 2666 C C . ARG A 1 353 ? 0.567 3.096 -3.175 1.00 88.88 353 ARG A C 1
ATOM 2668 O O . ARG A 1 353 ? -0.345 2.837 -3.957 1.00 88.88 353 ARG A O 1
ATOM 2675 N N . ASP A 1 354 ? 0.625 2.589 -1.950 1.00 93.44 354 ASP A N 1
ATOM 2676 C CA . ASP A 1 354 ? -0.392 1.681 -1.415 1.00 93.44 354 ASP A CA 1
ATOM 2677 C C . ASP A 1 354 ? -1.701 2.409 -1.099 1.00 93.44 354 ASP A C 1
ATOM 2679 O O . ASP A 1 354 ? -2.772 1.864 -1.360 1.00 93.44 354 ASP A O 1
ATOM 2683 N N . GLU A 1 355 ? -1.627 3.650 -0.609 1.00 91.25 355 GLU A N 1
ATOM 2684 C CA . GLU A 1 355 ? -2.802 4.498 -0.385 1.00 91.25 355 GLU A CA 1
ATOM 2685 C C . GLU A 1 355 ? -3.534 4.789 -1.700 1.00 91.25 355 GLU A C 1
ATOM 2687 O O . GLU A 1 355 ? -4.763 4.776 -1.737 1.00 91.25 355 GLU A O 1
ATOM 2692 N N . MET A 1 356 ? -2.800 4.978 -2.798 1.00 90.50 356 MET A N 1
ATOM 2693 C CA . MET A 1 356 ? -3.376 5.138 -4.130 1.00 90.50 356 MET A CA 1
ATOM 2694 C C . MET A 1 356 ? -4.164 3.888 -4.562 1.00 90.50 356 MET A C 1
ATOM 2696 O O . MET A 1 356 ? -5.334 3.985 -4.939 1.00 90.50 356 MET A O 1
ATOM 2700 N N . VAL A 1 357 ? -3.569 2.695 -4.437 1.00 94.31 357 VAL A N 1
ATOM 2701 C CA . VAL A 1 357 ? -4.259 1.418 -4.717 1.00 94.31 357 VAL A CA 1
ATOM 2702 C C . VAL A 1 357 ? -5.493 1.262 -3.829 1.00 94.31 357 VAL A C 1
ATOM 2704 O O . VAL A 1 357 ? -6.574 0.919 -4.313 1.00 94.31 357 VAL A O 1
ATOM 2707 N N . TRP A 1 358 ? -5.357 1.543 -2.533 1.00 95.50 358 TRP A N 1
ATOM 2708 C CA . TRP A 1 358 ? -6.458 1.445 -1.585 1.00 95.50 358 TRP A CA 1
ATOM 2709 C C . TRP A 1 358 ? -7.592 2.418 -1.918 1.00 95.50 358 TRP A C 1
ATOM 2711 O O . TRP A 1 358 ? -8.746 2.006 -1.916 1.00 95.50 358 TRP A O 1
ATOM 2721 N N . ASN A 1 359 ? -7.303 3.665 -2.291 1.00 92.69 359 ASN A N 1
ATOM 2722 C CA . ASN A 1 359 ? -8.328 4.649 -2.645 1.00 92.69 359 ASN A CA 1
ATOM 2723 C C . ASN A 1 359 ? -9.066 4.320 -3.948 1.00 92.69 359 ASN A C 1
ATOM 2725 O O . ASN A 1 359 ? -10.282 4.535 -4.037 1.00 92.69 359 ASN A O 1
ATOM 2729 N N . LEU A 1 360 ? -8.373 3.757 -4.944 1.00 91.94 360 LEU A N 1
ATOM 2730 C CA . LEU A 1 360 ? -9.026 3.218 -6.139 1.00 91.94 360 LEU A CA 1
ATOM 2731 C C . LEU A 1 360 ? -9.983 2.082 -5.762 1.00 91.94 360 LEU A C 1
ATOM 2733 O O . LEU A 1 360 ? -11.154 2.104 -6.146 1.00 91.94 360 LEU A O 1
ATOM 2737 N N . ALA A 1 361 ? -9.512 1.126 -4.958 1.00 95.38 361 ALA A N 1
ATOM 2738 C CA . ALA A 1 361 ? -10.323 0.013 -4.476 1.00 95.38 361 ALA A CA 1
ATOM 2739 C C . ALA A 1 361 ? -11.520 0.476 -3.633 1.00 95.38 361 ALA A C 1
ATOM 2741 O O . ALA A 1 361 ? -12.641 0.005 -3.822 1.00 95.38 361 ALA A O 1
ATOM 2742 N N . TYR A 1 362 ? -11.295 1.437 -2.744 1.00 93.25 362 TYR A N 1
ATOM 2743 C CA . TYR A 1 362 ? -12.294 2.052 -1.883 1.00 93.25 362 TYR A CA 1
ATOM 2744 C C . TYR A 1 362 ? -13.385 2.762 -2.689 1.00 93.25 362 TYR A C 1
ATOM 2746 O O . TYR A 1 362 ? -14.579 2.587 -2.432 1.00 93.25 362 TYR A O 1
ATOM 2754 N N . SER A 1 363 ? -12.990 3.498 -3.727 1.00 90.56 363 SER A N 1
ATOM 2755 C CA . SER A 1 363 ? -13.920 4.167 -4.635 1.00 90.56 363 SER A CA 1
ATOM 2756 C C . SER A 1 363 ? -14.731 3.165 -5.462 1.00 90.56 363 SER A C 1
ATOM 2758 O O . SER A 1 363 ? -15.953 3.294 -5.564 1.00 90.56 363 SER A O 1
ATOM 2760 N N . LEU A 1 364 ? -14.079 2.126 -5.994 1.00 92.81 364 LEU A N 1
ATOM 2761 C CA . LEU A 1 364 ? -14.722 1.052 -6.758 1.00 92.81 364 LEU A CA 1
ATOM 2762 C C . LEU A 1 364 ? -15.685 0.208 -5.913 1.00 92.81 364 LEU A C 1
ATOM 2764 O O . LEU A 1 364 ? -16.705 -0.249 -6.424 1.00 92.81 364 LEU A O 1
ATOM 2768 N N . ALA A 1 365 ? -15.398 0.023 -4.623 1.00 94.94 365 ALA A N 1
ATOM 2769 C CA . ALA A 1 365 ? -16.264 -0.708 -3.702 1.00 94.94 365 ALA A CA 1
ATOM 2770 C C . ALA A 1 365 ? -17.610 0.004 -3.454 1.00 94.94 365 ALA A C 1
ATOM 2772 O O . ALA A 1 365 ? -18.559 -0.616 -2.966 1.00 94.94 365 ALA A O 1
ATOM 2773 N N . GLY A 1 366 ? -17.718 1.298 -3.790 1.00 91.00 366 GLY A N 1
ATOM 2774 C CA . GLY A 1 366 ? -18.976 2.050 -3.781 1.00 91.00 366 GLY A CA 1
ATOM 2775 C C . GLY A 1 366 ? -19.583 2.265 -2.390 1.00 91.00 366 GLY A C 1
ATOM 2776 O O . GLY A 1 366 ? -20.735 2.697 -2.278 1.00 91.00 366 GLY A O 1
ATOM 2777 N N . ASN A 1 367 ? -18.825 1.984 -1.330 1.00 93.38 367 ASN A N 1
ATOM 2778 C CA . ASN A 1 367 ? -19.290 1.943 0.052 1.00 93.38 367 ASN A CA 1
ATOM 2779 C C . ASN A 1 367 ? -18.674 3.008 0.975 1.00 93.38 367 ASN A C 1
ATOM 2781 O O . ASN A 1 367 ? -18.867 2.943 2.192 1.00 93.38 367 ASN A O 1
ATOM 2785 N N . ALA A 1 368 ? -17.997 3.993 0.386 1.00 92.19 368 ALA A N 1
ATOM 2786 C CA . ALA A 1 368 ? -17.319 5.071 1.086 1.00 92.19 368 ALA A CA 1
ATOM 2787 C C . ALA A 1 368 ? -18.233 5.960 1.935 1.00 92.19 368 ALA A C 1
ATOM 2789 O O . ALA A 1 368 ? -19.339 6.331 1.522 1.00 92.19 368 ALA A O 1
ATOM 2790 N N . VAL A 1 369 ? -17.733 6.326 3.116 1.00 92.44 369 VAL A N 1
ATOM 2791 C CA . VAL A 1 369 ? -18.317 7.312 4.026 1.00 92.44 369 VAL A CA 1
ATOM 2792 C C . VAL A 1 369 ? -17.205 8.212 4.557 1.00 92.44 369 VAL A C 1
ATOM 2794 O O . VAL A 1 369 ? -16.248 7.746 5.171 1.00 92.44 369 VAL A O 1
ATOM 2797 N N . ALA A 1 370 ? -17.342 9.518 4.339 1.00 91.81 370 ALA A N 1
ATOM 2798 C CA . ALA A 1 370 ? -16.398 10.494 4.863 1.00 91.81 370 ALA A CA 1
ATOM 2799 C C . ALA A 1 370 ? -16.559 10.657 6.379 1.00 91.81 370 ALA A C 1
ATOM 2801 O O . ALA A 1 370 ? -17.674 10.799 6.895 1.00 91.81 370 ALA A O 1
ATOM 2802 N N . LEU A 1 371 ? -15.430 10.672 7.080 1.00 92.69 371 LEU A N 1
ATOM 2803 C CA . LEU A 1 371 ? -15.340 11.031 8.486 1.00 92.69 371 LEU A CA 1
ATOM 2804 C C . LEU A 1 371 ? -14.922 12.491 8.668 1.00 92.69 371 LEU A C 1
ATOM 2806 O O . LEU A 1 371 ? -14.215 13.042 7.821 1.00 92.69 371 LEU A O 1
ATOM 2810 N N . PRO A 1 372 ? -15.326 13.119 9.786 1.00 90.25 372 PRO A N 1
ATOM 2811 C CA . PRO A 1 372 ? -14.790 14.409 10.187 1.00 90.25 372 PRO A CA 1
ATOM 2812 C C . PRO A 1 372 ? -13.263 14.401 10.291 1.00 90.25 372 PRO A C 1
ATOM 2814 O O . PRO A 1 372 ? -12.669 13.449 10.799 1.00 90.25 372 PRO A O 1
ATOM 2817 N N . LYS A 1 373 ? -12.642 15.515 9.892 1.00 87.69 373 LYS A N 1
ATOM 2818 C CA . LYS A 1 373 ? -11.184 15.685 9.892 1.00 87.69 373 LYS A CA 1
ATOM 2819 C C . LYS A 1 373 ? -10.520 15.509 11.257 1.00 87.69 373 LYS A C 1
ATOM 2821 O O . LYS A 1 373 ? -9.388 15.054 11.316 1.00 87.69 373 LYS A O 1
ATOM 2826 N N . HIS A 1 374 ? -11.226 15.774 12.354 1.00 89.88 374 HIS A N 1
ATOM 2827 C CA . HIS A 1 374 ? -10.667 15.597 13.695 1.00 89.88 374 HIS A CA 1
ATOM 2828 C C . HIS A 1 374 ? -10.329 14.139 14.051 1.00 89.88 374 HIS A C 1
ATOM 2830 O O . HIS A 1 374 ? -9.603 13.918 15.016 1.00 89.88 374 HIS A O 1
ATOM 2836 N N . TYR A 1 375 ? -10.838 13.147 13.311 1.00 94.50 375 TYR A N 1
ATOM 2837 C CA . TYR A 1 375 ? -10.451 11.743 13.490 1.00 94.50 375 TYR A CA 1
ATOM 2838 C C . TYR A 1 375 ? -9.159 11.366 12.761 1.00 94.50 375 TYR A C 1
ATOM 2840 O O . TYR A 1 375 ? -8.686 10.255 12.942 1.00 94.50 375 TYR A O 1
ATOM 2848 N N . ASN A 1 376 ? -8.599 12.242 11.930 1.00 94.12 376 ASN A N 1
ATOM 2849 C CA . ASN A 1 376 ? -7.303 12.046 11.291 1.00 94.12 376 ASN A CA 1
ATOM 2850 C C . ASN A 1 376 ? -6.768 13.423 10.873 1.00 94.12 376 ASN A C 1
ATOM 2852 O O . ASN A 1 376 ? -6.889 13.838 9.715 1.00 94.12 376 ASN A O 1
ATOM 2856 N N . TYR A 1 377 ? -6.311 14.187 11.865 1.00 90.19 377 TYR A N 1
ATOM 2857 C CA . TYR A 1 377 ? -5.750 15.511 11.632 1.00 90.19 377 TYR A CA 1
ATOM 2858 C C . TYR A 1 377 ? -4.261 15.383 11.304 1.00 90.19 377 TYR A C 1
ATOM 2860 O O . TYR A 1 377 ? -3.490 14.868 12.113 1.00 90.19 377 TYR A O 1
ATOM 2868 N N . GLU A 1 378 ? -3.884 15.854 10.117 1.00 86.50 378 GLU A N 1
ATOM 2869 C CA . GLU A 1 378 ? -2.555 15.712 9.514 1.00 86.50 378 GLU A CA 1
ATOM 2870 C C . GLU A 1 378 ? -1.816 17.059 9.587 1.00 86.50 378 GLU A C 1
ATOM 2872 O O . GLU A 1 378 ? -2.108 17.947 8.783 1.00 86.50 378 GLU A O 1
ATOM 2877 N N . PRO A 1 379 ? -0.852 17.253 10.503 1.00 74.50 379 PRO A N 1
ATOM 2878 C CA . PRO A 1 379 ? -0.220 18.561 10.670 1.00 74.50 379 PRO A CA 1
ATOM 2879 C C . PRO A 1 379 ? 0.696 18.968 9.499 1.00 74.50 379 PRO A C 1
ATOM 2881 O O . PRO A 1 379 ? 0.970 20.150 9.317 1.00 74.50 379 PRO A O 1
ATOM 2884 N N . GLU A 1 380 ? 1.191 18.007 8.704 1.00 63.72 380 GLU A N 1
ATOM 2885 C CA . GLU A 1 380 ? 2.119 18.246 7.581 1.00 63.72 380 GLU A CA 1
ATOM 2886 C C . GLU A 1 380 ? 1.459 18.904 6.369 1.00 63.72 380 GLU A C 1
ATOM 2888 O O . GLU A 1 380 ? 2.057 19.785 5.757 1.00 63.72 380 GLU A O 1
ATOM 2893 N N . GLY A 1 381 ? 0.211 18.532 6.058 1.00 55.75 381 GLY A N 1
ATOM 2894 C CA . GLY A 1 381 ? -0.531 19.098 4.925 1.00 55.75 381 GLY A CA 1
ATOM 2895 C C . GLY A 1 381 ? -0.776 20.606 5.051 1.00 55.75 381 GLY A C 1
ATOM 2896 O O . GLY A 1 381 ? -1.175 21.255 4.086 1.00 55.75 381 GLY A O 1
ATOM 2897 N N . GLU A 1 382 ? -0.526 21.168 6.234 1.00 51.41 382 GLU A N 1
ATOM 2898 C CA . GLU A 1 382 ? -0.588 22.598 6.505 1.00 51.41 382 GLU A CA 1
ATOM 2899 C C . GLU A 1 382 ? 0.809 23.255 6.477 1.00 51.41 382 GLU A C 1
ATOM 2901 O O . GLU A 1 382 ? 0.880 24.450 6.240 1.00 51.41 382 GLU A O 1
ATOM 2906 N N . MET A 1 383 ? 1.924 22.516 6.609 1.00 47.47 383 MET A N 1
ATOM 2907 C CA . MET A 1 383 ? 3.284 23.085 6.703 1.00 47.47 383 MET A CA 1
ATOM 2908 C C . MET A 1 383 ? 3.968 23.420 5.359 1.00 47.47 383 MET A C 1
ATOM 2910 O O . MET A 1 383 ? 4.816 24.313 5.336 1.00 47.47 383 MET A O 1
ATOM 2914 N N . GLU A 1 384 ? 3.637 22.754 4.244 1.00 49.44 384 GLU A N 1
ATOM 2915 C CA . GLU A 1 384 ? 4.342 22.940 2.952 1.00 49.44 384 GLU A CA 1
ATOM 2916 C C . GLU A 1 384 ? 4.111 24.311 2.271 1.00 49.44 384 GLU A C 1
ATOM 2918 O O . GLU A 1 384 ? 4.878 24.689 1.388 1.00 49.44 384 GLU A O 1
ATOM 2923 N N . GLU A 1 385 ? 3.121 25.109 2.688 1.00 45.28 385 GLU A N 1
ATOM 2924 C CA . GLU A 1 385 ? 2.740 26.359 1.995 1.00 45.28 385 GLU A CA 1
ATOM 2925 C C . GLU A 1 385 ? 3.207 27.661 2.673 1.00 45.28 385 GLU A C 1
ATOM 2927 O O . GLU A 1 385 ? 2.705 28.741 2.364 1.00 45.28 385 GLU A O 1
ATOM 2932 N N . GLY A 1 386 ? 4.142 27.616 3.628 1.00 41.84 386 GLY A N 1
ATOM 2933 C CA . GLY A 1 386 ? 4.516 28.824 4.385 1.00 41.84 386 GLY A CA 1
ATOM 2934 C C . GLY A 1 386 ? 3.380 29.373 5.266 1.00 41.84 386 GLY A C 1
ATOM 2935 O O . GLY A 1 386 ? 3.550 30.391 5.938 1.00 41.84 386 GLY A O 1
ATOM 2936 N N . MET A 1 387 ? 2.246 28.670 5.318 1.00 39.00 387 MET A N 1
ATOM 2937 C CA . MET A 1 387 ? 1.211 28.845 6.316 1.00 39.00 387 MET A CA 1
ATOM 2938 C C . MET A 1 387 ? 1.526 27.946 7.495 1.00 39.00 387 MET A C 1
ATOM 2940 O O . MET A 1 387 ? 1.230 26.764 7.549 1.00 39.00 387 MET A O 1
ATOM 2944 N N . LEU A 1 388 ? 2.077 28.564 8.518 1.00 44.12 388 LEU A N 1
ATOM 2945 C CA . LEU A 1 388 ? 1.989 28.102 9.892 1.00 44.12 388 LEU A CA 1
ATOM 2946 C C . LEU A 1 388 ? 0.525 28.202 10.373 1.00 44.12 388 LEU A C 1
ATOM 2948 O O . LEU A 1 388 ? 0.237 28.813 11.394 1.00 44.12 388 LEU A O 1
ATOM 2952 N N . ASP A 1 389 ? -0.416 27.652 9.605 1.00 43.16 389 ASP A N 1
ATOM 2953 C CA . ASP A 1 389 ? -1.825 27.588 9.979 1.00 43.16 389 ASP A CA 1
ATOM 2954 C C . ASP A 1 389 ? -2.025 26.430 10.946 1.00 43.16 389 ASP A C 1
ATOM 2956 O O . ASP A 1 389 ? -2.649 26.650 11.976 1.00 43.16 389 ASP A O 1
ATOM 2960 N N . GLY A 1 390 ? -1.350 25.293 10.713 1.00 46.06 390 GLY A N 1
ATOM 2961 C CA . GLY A 1 390 ? -1.225 24.152 11.635 1.00 46.06 390 GLY A CA 1
ATOM 2962 C C . GLY A 1 390 ? -0.604 24.497 12.983 1.00 46.06 390 GLY A C 1
ATOM 2963 O O . GLY A 1 390 ? -0.878 23.842 13.988 1.00 46.06 390 GLY A O 1
ATOM 2964 N N . LEU A 1 391 ? 0.200 25.560 13.014 1.00 47.00 391 LEU A N 1
ATOM 2965 C CA . LEU A 1 391 ? 0.805 26.119 14.210 1.00 47.00 391 LEU A CA 1
ATOM 2966 C C . LEU A 1 391 ? 0.798 27.656 14.132 1.00 47.00 391 LEU A C 1
ATOM 2968 O O . LEU A 1 391 ? 1.769 28.237 13.665 1.00 47.00 391 LEU A O 1
ATOM 2972 N N . ARG A 1 392 ? -0.227 28.345 14.633 1.00 54.16 392 ARG A N 1
ATOM 2973 C CA . ARG A 1 392 ? -0.206 29.806 14.798 1.00 54.16 392 ARG A CA 1
ATOM 2974 C C . ARG A 1 392 ? 1.056 30.252 15.533 1.00 54.16 392 ARG A C 1
ATOM 2976 O O . ARG A 1 392 ? 1.280 29.883 16.686 1.00 54.16 392 ARG A O 1
ATOM 2983 N N . ARG A 1 393 ? 1.876 31.078 14.883 1.00 56.84 393 ARG A N 1
ATOM 2984 C CA . ARG A 1 393 ? 2.960 31.778 15.572 1.00 56.84 393 ARG A CA 1
ATOM 2985 C C . ARG A 1 393 ? 2.337 32.798 16.514 1.00 56.84 393 ARG A C 1
ATOM 2987 O O . ARG A 1 393 ? 1.712 33.753 16.062 1.00 56.84 393 ARG A O 1
ATOM 2994 N N . ASP A 1 394 ? 2.504 32.587 17.807 1.00 59.72 394 ASP A N 1
ATOM 2995 C CA . ASP A 1 394 ? 2.200 33.578 18.822 1.00 59.72 394 ASP A CA 1
ATOM 2996 C C . ASP A 1 394 ? 3.052 34.834 18.537 1.00 59.72 394 ASP A C 1
ATOM 2998 O O . ASP A 1 394 ? 4.286 34.740 18.496 1.00 59.72 394 ASP A O 1
ATOM 3002 N N . PRO A 1 395 ? 2.425 35.994 18.277 1.00 63.38 395 PRO A N 1
ATOM 3003 C CA . PRO A 1 395 ? 3.139 37.212 17.916 1.00 63.38 395 PRO A CA 1
ATOM 3004 C C . PRO A 1 395 ? 3.950 37.802 19.078 1.00 63.38 395 PRO A C 1
ATOM 3006 O O . PRO A 1 395 ? 4.905 38.532 18.821 1.00 63.38 395 PRO A O 1
ATOM 3009 N N . GLU A 1 396 ? 3.612 37.484 20.329 1.00 63.19 396 GLU A N 1
ATOM 3010 C CA . GLU A 1 396 ? 4.294 37.995 21.521 1.00 63.19 396 GLU A CA 1
ATOM 3011 C C . GLU A 1 396 ? 5.480 37.110 21.908 1.00 63.19 396 GLU A C 1
ATOM 3013 O O . GLU A 1 396 ? 6.571 37.605 22.191 1.00 63.19 396 GLU A O 1
ATOM 3018 N N . THR A 1 397 ? 5.291 35.788 21.892 1.00 71.06 397 THR A N 1
ATOM 3019 C CA . THR A 1 397 ? 6.338 34.844 22.317 1.00 71.06 397 THR A CA 1
ATOM 3020 C C . THR A 1 397 ? 7.197 34.334 21.162 1.00 71.06 397 THR A C 1
ATOM 3022 O O . THR A 1 397 ? 8.251 33.732 21.382 1.00 71.06 397 THR A O 1
ATOM 3025 N N . GLY A 1 398 ? 6.748 34.528 19.919 1.00 69.19 398 GLY A N 1
ATOM 3026 C CA . GLY A 1 398 ? 7.365 33.971 18.718 1.00 69.19 398 GLY A CA 1
ATOM 3027 C C . GLY A 1 398 ? 7.269 32.445 18.619 1.00 69.19 398 GLY A C 1
ATOM 3028 O O . GLY A 1 398 ? 7.831 31.883 17.673 1.00 69.19 398 GLY A O 1
ATOM 3029 N N . ARG A 1 399 ? 6.594 31.784 19.574 1.00 60.47 399 ARG A N 1
ATOM 3030 C CA . ARG A 1 399 ? 6.415 30.330 19.640 1.00 60.47 399 ARG A CA 1
ATOM 3031 C C . ARG A 1 399 ? 5.279 29.886 18.731 1.00 60.47 399 ARG A C 1
ATOM 3033 O O . ARG A 1 399 ? 4.366 30.638 18.428 1.00 60.47 399 ARG A O 1
ATOM 3040 N N . TYR A 1 400 ? 5.342 28.638 18.306 1.00 56.09 400 TYR A N 1
ATOM 3041 C CA . TYR A 1 400 ? 4.349 28.019 17.442 1.00 56.09 400 TYR A CA 1
ATOM 3042 C C . TYR A 1 400 ? 3.320 27.266 18.290 1.00 56.09 400 TYR A C 1
ATOM 3044 O O . TYR A 1 400 ? 3.701 26.389 19.062 1.00 56.09 400 TYR A O 1
ATOM 3052 N N . ALA A 1 401 ? 2.039 27.618 18.163 1.00 56.75 401 ALA A N 1
ATOM 3053 C CA . ALA A 1 401 ? 0.917 27.013 18.876 1.00 56.75 401 ALA A CA 1
ATOM 3054 C C . ALA A 1 401 ? -0.054 26.365 17.877 1.00 56.75 401 ALA A C 1
ATOM 3056 O O . ALA A 1 401 ? -0.387 27.004 16.894 1.00 56.75 401 ALA A O 1
ATOM 3057 N N . PRO A 1 402 ? -0.548 25.144 18.097 1.00 58.06 402 PRO A N 1
ATOM 3058 C CA . PRO A 1 402 ? -1.423 24.448 17.152 1.00 58.06 402 PRO A CA 1
ATOM 3059 C C . PRO A 1 402 ? -2.643 25.239 16.648 1.00 58.06 402 PRO A C 1
ATOM 3061 O O . PRO A 1 402 ? -3.257 25.985 17.408 1.00 58.06 402 PRO A O 1
ATOM 3064 N N . ALA A 1 403 ? -3.029 25.034 15.381 1.00 60.03 403 ALA A N 1
ATOM 3065 C CA . ALA A 1 403 ? -4.234 25.614 14.762 1.00 60.03 403 ALA A CA 1
ATOM 3066 C C . ALA A 1 403 ? -5.499 25.274 15.539 1.00 60.03 403 ALA A C 1
ATOM 3068 O O . ALA A 1 403 ? -6.416 26.084 15.689 1.00 60.03 403 ALA A O 1
ATOM 3069 N N . LEU A 1 404 ? -5.536 24.016 15.976 1.00 65.69 404 LEU A N 1
ATOM 3070 C CA . LEU A 1 404 ? -6.640 23.422 16.684 1.00 65.69 404 LEU A CA 1
ATOM 3071 C C . LEU A 1 404 ? -6.429 23.605 18.181 1.00 65.69 404 LEU A C 1
ATOM 3073 O O . LEU A 1 404 ? -5.444 23.132 18.754 1.00 65.69 404 LEU A O 1
ATOM 3077 N N . ALA A 1 405 ? -7.399 24.241 18.829 1.00 63.78 405 ALA A N 1
ATOM 3078 C CA . ALA A 1 405 ? -7.454 24.306 20.277 1.00 63.78 405 ALA A CA 1
ATOM 3079 C C . ALA A 1 405 ? -7.458 22.882 20.876 1.00 63.78 405 ALA A C 1
ATOM 3081 O O . ALA A 1 405 ? -8.001 21.950 20.264 1.00 63.78 405 ALA A O 1
ATOM 3082 N N . PRO A 1 406 ? -6.885 22.687 22.079 1.00 64.19 406 PRO A N 1
ATOM 3083 C CA . PRO A 1 406 ? -6.995 21.429 22.811 1.00 64.19 406 PRO A CA 1
ATOM 3084 C C . PRO A 1 406 ? -8.432 20.887 22.814 1.00 64.19 406 PRO A C 1
ATOM 3086 O O . PRO A 1 406 ? -9.384 21.616 23.085 1.00 64.19 406 PRO A O 1
ATOM 3089 N N . GLY A 1 407 ? -8.586 19.605 22.470 1.00 70.19 407 GLY A N 1
ATOM 3090 C CA . GLY A 1 407 ? -9.886 18.930 22.382 1.00 70.19 407 GLY A CA 1
ATOM 3091 C C . GLY A 1 407 ? -10.595 19.015 21.025 1.00 70.19 407 GLY A C 1
ATOM 3092 O O . GLY A 1 407 ? -11.621 18.362 20.851 1.00 70.19 407 GLY A O 1
ATOM 3093 N N . GLN A 1 408 ? -10.067 19.757 20.044 1.00 81.88 408 GLN A N 1
ATOM 3094 C CA . GLN A 1 408 ?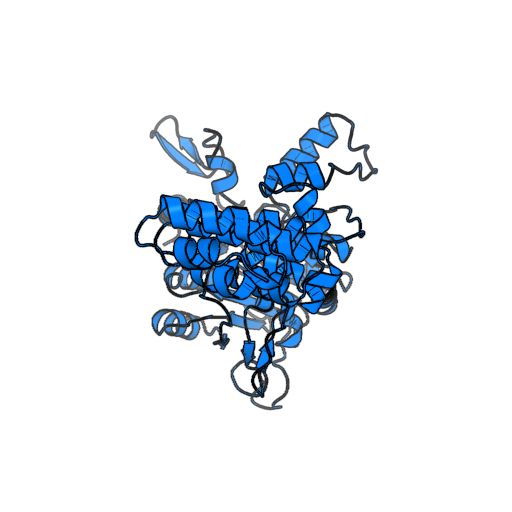 -10.655 19.802 18.697 1.00 81.88 408 GLN A CA 1
ATOM 3095 C C . GLN A 1 408 ? -10.231 18.633 17.797 1.00 81.88 408 GLN A C 1
ATOM 3097 O O . GLN A 1 408 ? -10.966 18.294 16.872 1.00 81.88 408 GLN A O 1
ATOM 3102 N N . ALA A 1 409 ? -9.085 18.002 18.065 1.00 85.81 409 ALA A N 1
ATOM 3103 C CA . ALA A 1 409 ? -8.642 16.782 17.394 1.00 85.81 409 ALA A CA 1
ATOM 3104 C C . ALA A 1 409 ? -8.866 15.561 18.295 1.00 85.81 409 ALA A C 1
ATOM 3106 O O . ALA A 1 409 ? -8.541 15.580 19.479 1.00 85.81 409 ALA A O 1
ATOM 3107 N N . SER A 1 410 ? -9.406 14.484 17.724 1.00 92.44 410 SER A N 1
ATOM 3108 C CA . SER A 1 410 ? -9.477 13.169 18.371 1.00 92.44 410 SER A CA 1
ATOM 3109 C C . SER A 1 410 ? -8.261 12.308 18.046 1.00 92.44 410 SER A C 1
ATOM 3111 O O . SER A 1 410 ? -7.874 11.491 18.877 1.00 92.44 410 SER A O 1
ATOM 3113 N N . VAL A 1 411 ? -7.650 12.488 16.871 1.00 94.88 411 VAL A N 1
ATOM 3114 C CA . VAL A 1 411 ? -6.430 11.782 16.459 1.00 94.88 411 VAL A CA 1
ATOM 3115 C C . VAL A 1 411 ? -5.529 12.728 15.671 1.00 94.88 411 VAL A C 1
ATOM 3117 O O . VAL A 1 411 ? -5.982 13.347 14.706 1.00 94.88 411 VAL A O 1
ATOM 3120 N N . PHE A 1 412 ? -4.257 12.803 16.061 1.00 93.19 412 PHE A N 1
ATOM 3121 C CA . PHE A 1 412 ? -3.197 13.340 15.210 1.00 93.19 412 PHE A CA 1
ATOM 3122 C C . PHE A 1 412 ? -2.526 12.246 14.415 1.00 93.19 412 PHE A C 1
ATOM 3124 O O . PHE A 1 412 ? -2.263 11.174 14.950 1.00 93.19 412 PHE A O 1
ATOM 3131 N N . HIS A 1 413 ? -2.208 12.553 13.164 1.00 94.06 413 HIS A N 1
ATOM 3132 C CA . HIS A 1 413 ? -1.477 11.683 12.260 1.00 94.06 413 HIS A CA 1
ATOM 3133 C C . HIS A 1 413 ? -0.224 12.390 11.770 1.00 94.06 413 HIS A C 1
ATOM 3135 O O . HIS A 1 413 ? -0.282 13.322 10.969 1.00 94.06 413 HIS A O 1
ATOM 3141 N N . PHE A 1 414 ? 0.927 11.958 12.276 1.00 92.19 414 PHE A N 1
ATOM 3142 C CA . PHE A 1 414 ? 2.218 12.534 11.924 1.00 92.19 414 PHE A CA 1
ATOM 3143 C C . PHE A 1 414 ? 2.746 11.907 10.627 1.00 92.19 414 PHE A C 1
ATOM 3145 O O . PHE A 1 414 ? 3.731 11.169 10.630 1.00 92.19 414 PHE A O 1
ATOM 3152 N N . VAL A 1 415 ? 2.081 12.199 9.507 1.00 88.12 415 VAL A N 1
ATOM 3153 C CA . VAL A 1 415 ? 2.478 11.739 8.165 1.00 88.12 415 VAL A CA 1
ATOM 3154 C C . VAL A 1 415 ? 3.888 12.246 7.817 1.00 88.12 415 VAL A C 1
ATOM 3156 O O . VAL A 1 415 ? 4.373 13.211 8.405 1.00 88.12 415 VAL A O 1
ATOM 3159 N N . GLY A 1 416 ? 4.591 11.522 6.937 1.00 87.06 416 GLY A N 1
ATOM 3160 C CA . GLY A 1 416 ? 5.831 12.006 6.317 1.00 87.06 416 GLY A CA 1
ATOM 3161 C C . GLY A 1 416 ? 6.878 12.535 7.301 1.00 87.06 416 GLY A C 1
ATOM 3162 O O . GLY A 1 416 ? 7.245 11.844 8.259 1.00 87.06 416 GLY A O 1
ATOM 3163 N N . ALA A 1 417 ? 7.369 13.748 7.049 1.00 83.19 417 ALA A N 1
ATOM 3164 C CA . ALA A 1 417 ? 8.368 14.432 7.860 1.00 83.19 417 ALA A CA 1
ATOM 3165 C C . ALA A 1 417 ? 7.781 15.057 9.139 1.00 83.19 417 ALA A C 1
ATOM 3167 O O . ALA A 1 417 ? 8.547 15.388 10.052 1.00 83.19 417 ALA A O 1
ATOM 3168 N N . ALA A 1 418 ? 6.450 15.153 9.287 1.00 83.00 418 ALA A N 1
ATOM 3169 C CA . ALA A 1 418 ? 5.832 15.653 10.521 1.00 83.00 418 ALA A CA 1
ATOM 3170 C C . ALA A 1 418 ? 6.153 14.792 11.756 1.00 83.00 418 ALA A C 1
ATOM 3172 O O . ALA A 1 418 ? 6.095 15.295 12.879 1.00 83.00 418 ALA A O 1
ATOM 3173 N N . LYS A 1 419 ? 6.603 13.543 11.574 1.00 87.56 419 LYS A N 1
ATOM 3174 C CA . LYS A 1 419 ? 7.144 12.688 12.652 1.00 87.56 419 LYS A CA 1
ATOM 3175 C C . LYS A 1 419 ? 8.244 13.379 13.458 1.00 87.56 419 LYS A C 1
ATOM 3177 O O . LYS A 1 419 ? 8.276 13.255 14.679 1.00 87.56 419 LYS A O 1
ATOM 3182 N N . ALA A 1 420 ? 9.116 14.149 12.802 1.00 83.81 420 ALA A N 1
ATOM 3183 C CA . ALA A 1 420 ? 10.208 14.866 13.465 1.00 83.81 420 ALA A CA 1
ATOM 3184 C C . ALA A 1 420 ? 9.712 15.990 14.395 1.00 83.81 420 ALA A C 1
ATOM 3186 O O . ALA A 1 420 ? 10.411 16.397 15.322 1.00 83.81 420 ALA A O 1
ATOM 3187 N N . TRP A 1 421 ? 8.494 16.480 14.164 1.00 79.31 421 TRP A N 1
ATOM 3188 C CA . TRP A 1 421 ? 7.877 17.569 14.919 1.00 79.31 421 TRP A CA 1
ATOM 3189 C C . TRP A 1 421 ? 7.026 17.074 16.082 1.00 79.31 421 TRP A C 1
ATOM 3191 O O . TRP A 1 421 ? 6.652 17.866 16.946 1.00 79.31 421 TRP A O 1
ATOM 3201 N N . MET A 1 422 ? 6.758 15.771 16.137 1.00 84.56 422 MET A N 1
ATOM 3202 C CA . MET A 1 422 ? 5.926 15.140 17.151 1.00 84.56 422 MET A CA 1
ATOM 3203 C C . MET A 1 422 ? 6.296 15.543 18.591 1.00 84.56 422 MET A C 1
ATOM 3205 O O . MET A 1 422 ? 5.378 15.926 19.313 1.00 84.56 422 MET A O 1
ATOM 3209 N N . PRO A 1 423 ? 7.579 15.594 19.022 1.00 83.88 423 PRO A N 1
ATOM 3210 C CA . PRO A 1 423 ? 7.916 16.041 20.379 1.00 83.88 423 PRO A CA 1
ATOM 3211 C C . PRO A 1 423 ? 7.408 17.451 20.711 1.00 83.88 423 PRO A C 1
ATOM 3213 O O . PRO A 1 423 ? 6.949 17.689 21.823 1.00 83.88 423 PRO A O 1
ATOM 3216 N N . ARG A 1 424 ? 7.424 18.373 19.739 1.00 77.94 424 ARG A N 1
ATOM 3217 C CA . ARG A 1 424 ? 6.932 19.747 19.934 1.00 77.94 424 ARG A CA 1
ATOM 3218 C C . ARG A 1 424 ? 5.414 19.793 20.063 1.00 77.94 424 ARG A C 1
ATOM 3220 O O . ARG A 1 424 ? 4.898 20.577 20.848 1.00 77.94 424 ARG A O 1
ATOM 3227 N N . TYR A 1 425 ? 4.702 18.951 19.314 1.00 75.50 425 TYR A N 1
ATOM 3228 C CA . TYR A 1 425 ? 3.254 18.808 19.470 1.00 75.50 425 TYR A CA 1
ATOM 3229 C C . TYR A 1 425 ? 2.907 18.217 20.836 1.00 75.50 425 TYR A C 1
ATOM 3231 O O . TYR A 1 425 ? 2.019 18.730 21.509 1.00 75.50 425 TYR A O 1
ATOM 3239 N N . LEU A 1 426 ? 3.631 17.186 21.279 1.00 80.00 426 LEU A N 1
ATOM 3240 C CA . LEU A 1 426 ? 3.439 16.612 22.611 1.00 80.00 426 LEU A CA 1
ATOM 3241 C C . LEU A 1 426 ? 3.630 17.677 23.701 1.00 80.00 426 LEU A C 1
ATOM 3243 O O . LEU A 1 426 ? 2.746 17.850 24.537 1.00 80.00 426 LEU A O 1
ATOM 3247 N N . GLU A 1 427 ? 4.706 18.465 23.625 1.00 79.19 427 GLU A N 1
ATOM 3248 C CA . GLU A 1 427 ? 4.960 19.582 24.543 1.00 79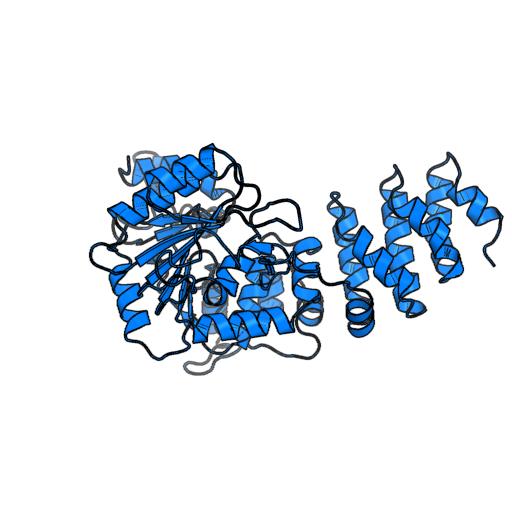.19 427 GLU A CA 1
ATOM 3249 C C . GLU A 1 427 ? 3.841 20.638 24.501 1.00 79.19 427 GLU A C 1
ATOM 3251 O O . GLU A 1 427 ? 3.290 20.996 25.542 1.00 79.19 427 GLU A O 1
ATOM 3256 N N . ALA A 1 428 ? 3.450 21.096 23.307 1.00 71.38 428 ALA A N 1
ATOM 3257 C CA . ALA A 1 428 ? 2.433 22.135 23.133 1.00 71.38 428 ALA A CA 1
ATOM 3258 C C . ALA A 1 428 ? 1.047 21.723 23.656 1.00 71.38 428 ALA A C 1
ATOM 3260 O O . ALA A 1 428 ? 0.288 22.569 24.128 1.00 71.38 428 ALA A O 1
ATOM 3261 N N . TYR A 1 429 ? 0.717 20.432 23.595 1.00 68.88 429 TYR A N 1
ATOM 3262 C CA . TYR A 1 429 ? -0.535 19.887 24.121 1.00 68.88 429 TYR A CA 1
ATOM 3263 C C . TYR A 1 429 ? -0.430 19.393 25.573 1.00 68.88 429 TYR A C 1
ATOM 3265 O O . TYR A 1 429 ? -1.405 18.856 26.100 1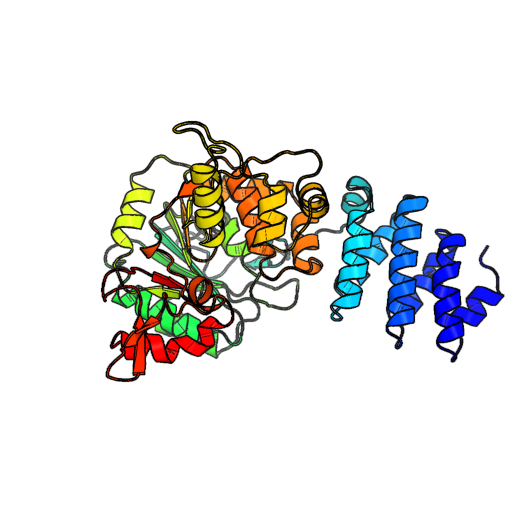.00 68.88 429 TYR A O 1
ATOM 3273 N N . GLY A 1 430 ? 0.724 19.563 26.231 1.00 74.69 430 GLY A N 1
ATOM 3274 C CA . GLY A 1 430 ? 0.945 19.085 27.598 1.00 74.69 430 GLY A CA 1
ATOM 3275 C C . GLY A 1 430 ? 0.831 17.562 27.723 1.00 74.69 430 GLY A C 1
ATOM 3276 O O . GLY A 1 430 ? 0.364 17.051 28.742 1.00 74.69 430 GLY A O 1
ATOM 3277 N N . ILE A 1 431 ? 1.198 16.836 26.666 1.00 71.56 431 ILE A N 1
ATOM 3278 C CA . ILE A 1 431 ? 1.150 15.378 26.603 1.00 71.56 431 ILE A CA 1
ATOM 3279 C C . ILE A 1 431 ? 2.527 14.851 27.031 1.00 71.56 431 ILE A C 1
ATOM 3281 O O . ILE A 1 431 ? 3.509 15.133 26.344 1.00 71.56 431 ILE A O 1
ATOM 3285 N N . PRO A 1 432 ? 2.609 14.124 28.161 1.00 61.19 432 PRO A N 1
ATOM 3286 C CA . PRO A 1 432 ? 3.874 13.651 28.719 1.00 61.19 432 PRO A CA 1
ATOM 3287 C C . PRO A 1 432 ? 4.523 12.510 27.929 1.00 61.19 432 PRO A C 1
ATOM 3289 O O . PRO A 1 432 ? 3.803 11.743 27.239 1.00 61.19 432 PRO A O 1
#